Protein AF-0000000068094448 (afdb_homodimer)

Foldseek 3Di:
DDDPDDDPDPPPPPPPPPPVPPVVPPPPPPPCPPPPPCPVQLLVLLLVVLLVLLDVVCFLGHDDDDPVSCVRNPPCNVVCVLVVQLLVLLVQLLVLLVVLLVLLPDQALVSLLVCPCVLVVSLVSNVCSLVSNVVSLVVNVVSLVPDDDDPSSNVSNVSSCCRHRVVSNVLSNLLSVLRNVLSVLSNVLNVLCVVVVVQWDDDVHDIGGNDPVSVVVSVVSVVSNVVSVVSSVVSVVSSDVRRPDPPPPD/DDDDDDDCPPPPPPPPPPPVPPVPPPPPPPPCPPPPPCPVQLLVLLLVVLLVLLDVVCFLGHDDDDPVSCVRNPPCNVVCVLVVQLLVLLVQLLVLLVVLLVLLPDQALVSLQVCP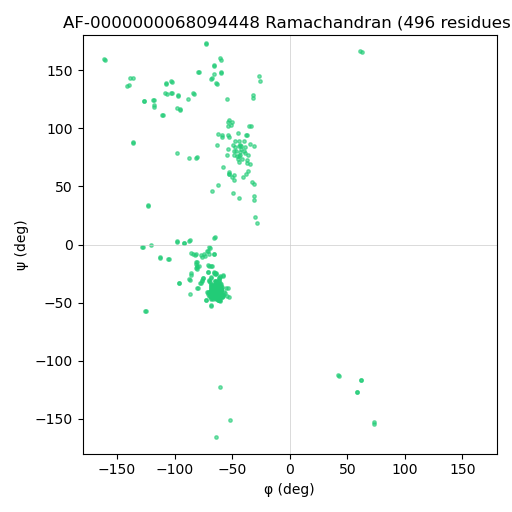CVLVVSLVSNVCSLVSNVVSLVSNVVSLVPDDDDPSSNVSNVSSCCRHRVVSNVLSNLLSVLRNVLSVLSNVLNVLCVVVVVQWDDDVRDIGGNDPVSVVVSVVSVVSNVVSVVSSVVSVVSSDVRRPDPPPDD

pLDDT: mean 83.99, std 22.57, range [22.97, 98.56]

Structure (mmCIF, N/CA/C/O backbone):
data_AF-0000000068094448-model_v1
#
loop_
_entity.id
_entity.type
_entity.pdbx_description
1 polymer Lipoprotein
#
loop_
_atom_site.group_PDB
_atom_site.id
_atom_site.type_symbol
_atom_site.label_atom_id
_atom_site.label_alt_id
_atom_site.label_comp_id
_atom_site.label_asym_id
_atom_site.label_entity_id
_atom_site.label_seq_id
_atom_site.pdbx_PDB_ins_code
_atom_site.Cartn_x
_atom_site.Cartn_y
_atom_site.Cartn_z
_atom_site.occupancy
_atom_site.B_iso_or_equiv
_atom_site.auth_seq_id
_atom_site.auth_comp_id
_atom_site.auth_asym_id
_atom_site.auth_atom_id
_atom_site.pdbx_PDB_model_num
ATOM 1 N N . MET A 1 1 ? -55.594 49.594 113.375 1 24.83 1 MET A N 1
ATOM 2 C CA . MET A 1 1 ? -56.656 48.844 112.812 1 24.83 1 MET A CA 1
ATOM 3 C C . MET A 1 1 ? -56.875 49.25 111.312 1 24.83 1 MET A C 1
ATOM 5 O O . MET A 1 1 ? -57.781 48.75 110.688 1 24.83 1 MET A O 1
ATOM 9 N N . PRO A 1 2 ? -56.062 50.375 110.938 1 22.97 2 PRO A N 1
ATOM 10 C CA . PRO A 1 2 ? -56.688 51.125 109.812 1 22.97 2 PRO A CA 1
ATOM 11 C C . PRO A 1 2 ? -56.781 50.281 108.5 1 22.97 2 PRO A C 1
ATOM 13 O O . PRO A 1 2 ? -56.125 49.25 108.438 1 22.97 2 PRO A O 1
ATOM 16 N N . ALA A 1 3 ? -57.062 51.062 107.375 1 27.84 3 ALA A N 1
ATOM 17 C CA . ALA A 1 3 ? -57.906 51.25 106.188 1 27.84 3 ALA A CA 1
ATOM 18 C C . ALA A 1 3 ? -57.312 50.5 105 1 27.84 3 ALA A C 1
ATOM 20 O O . ALA A 1 3 ? -56.094 50.562 104.75 1 27.84 3 ALA A O 1
ATOM 21 N N . MET A 1 4 ? -58.031 49.656 104.375 1 26.73 4 MET A N 1
ATOM 22 C CA . MET A 1 4 ? -58.188 48.562 103.375 1 26.73 4 MET A CA 1
ATOM 23 C C . MET A 1 4 ? -58 49.094 102 1 26.73 4 MET A C 1
ATOM 25 O O . MET A 1 4 ? -58.094 48.312 101 1 26.73 4 MET A O 1
ATOM 29 N N . ARG A 1 5 ? -57.906 50.5 101.875 1 24.52 5 ARG A N 1
ATOM 30 C CA . ARG A 1 5 ? -58.812 50.844 100.75 1 24.52 5 ARG A CA 1
ATOM 31 C C . ARG A 1 5 ? -58.375 50.156 99.438 1 24.52 5 ARG A C 1
ATOM 33 O O . ARG A 1 5 ? -59.062 49.281 98.938 1 24.52 5 ARG A O 1
ATOM 40 N N . SER A 1 6 ? -58.125 51.031 98.375 1 27.17 6 SER A N 1
ATOM 41 C CA . SER A 1 6 ? -58.781 51.312 97.125 1 27.17 6 SER A CA 1
ATOM 42 C C . SER A 1 6 ? -58.125 50.562 95.938 1 27.17 6 SER A C 1
ATOM 44 O O . SER A 1 6 ? -56.906 50.469 95.875 1 27.17 6 SER A O 1
ATOM 46 N N . GLY A 1 7 ? -58.875 49.656 95.25 1 26.78 7 GLY A N 1
ATOM 47 C CA . GLY A 1 7 ? -58.844 48.594 94.25 1 26.78 7 GLY A CA 1
ATOM 48 C C . GLY A 1 7 ? -58.5 49.094 92.875 1 26.78 7 GLY A C 1
ATOM 49 O O . GLY A 1 7 ? -59.312 49.688 92.188 1 26.78 7 GLY A O 1
ATOM 50 N N . ALA A 1 8 ? -57.406 50 92.75 1 30.14 8 ALA A N 1
ATOM 51 C CA . ALA A 1 8 ? -57.281 50.75 91.5 1 30.14 8 ALA A CA 1
ATOM 52 C C . ALA A 1 8 ? -57.25 49.812 90.25 1 30.14 8 ALA A C 1
ATOM 54 O O . ALA A 1 8 ? -56.812 48.688 90.375 1 30.14 8 ALA A O 1
ATOM 55 N N . ALA A 1 9 ? -58.219 50.125 89.312 1 30.38 9 ALA A N 1
ATOM 56 C CA . ALA A 1 9 ? -58.75 49.656 88 1 30.38 9 ALA A CA 1
ATOM 57 C C . ALA A 1 9 ? -57.625 49.531 87 1 30.38 9 ALA A C 1
ATOM 59 O O . ALA A 1 9 ? -56.875 50.5 86.75 1 30.38 9 ALA A O 1
ATOM 60 N N . TRP A 1 10 ? -57 48.281 86.875 1 26.83 10 TRP A N 1
ATOM 61 C CA . TRP A 1 10 ? -55.906 47.844 86 1 26.83 10 TRP A CA 1
ATOM 62 C C . TRP A 1 10 ? -56.25 48.062 84.5 1 26.83 10 TRP A C 1
ATOM 64 O O . TRP A 1 10 ? -57.188 47.469 84 1 26.83 10 TRP A 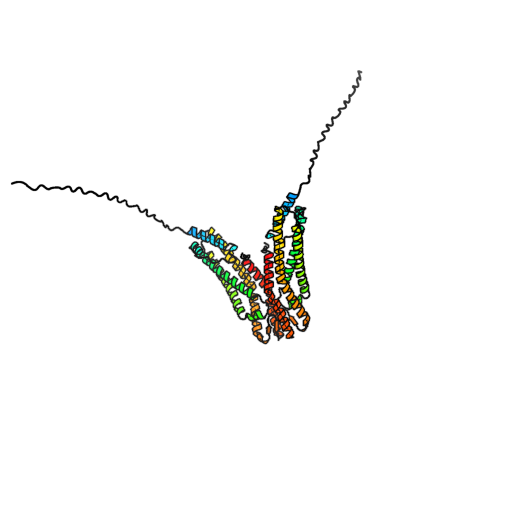O 1
ATOM 74 N N . VAL A 1 11 ? -56.375 49.438 84.062 1 26.84 11 VAL A N 1
ATOM 75 C CA . VAL A 1 11 ? -56.656 49.844 82.688 1 26.84 11 VAL A CA 1
ATOM 76 C C . VAL A 1 11 ? -55.781 49.094 81.688 1 26.84 11 VAL A C 1
ATOM 78 O O . VAL A 1 11 ? -54.531 49.219 81.75 1 26.84 11 VAL A O 1
ATOM 81 N N . LEU A 1 12 ? -56.188 47.844 81.375 1 29.28 12 LEU A N 1
ATOM 82 C CA . LEU A 1 12 ? -55.594 46.938 80.375 1 29.28 12 LEU A CA 1
ATOM 83 C C . LEU A 1 12 ? -55.469 47.594 79 1 29.28 12 LEU A C 1
ATOM 85 O O . LEU A 1 12 ? -56.469 47.875 78.375 1 29.28 12 LEU A O 1
ATOM 89 N N . GLU A 1 13 ? -54.656 48.719 78.875 1 29.48 13 GLU A N 1
ATOM 90 C CA . GLU A 1 13 ? -54.5 49.375 77.562 1 29.48 13 GLU A CA 1
ATOM 91 C C . GLU A 1 13 ? -54.062 48.375 76.5 1 29.48 13 GLU A C 1
ATOM 93 O O . GLU A 1 13 ? -53.156 47.594 76.75 1 29.48 13 GLU A O 1
ATOM 98 N N . GLY A 1 14 ? -55 47.906 75.625 1 29.86 14 GLY A N 1
ATOM 99 C CA . GLY A 1 14 ? -55.031 47.062 74.438 1 29.86 14 GLY A CA 1
ATOM 100 C C . GLY A 1 14 ? -54 47.438 73.438 1 29.86 14 GLY A C 1
ATOM 101 O O . GLY A 1 14 ? -54.094 48.5 72.812 1 29.86 14 GLY A O 1
ATOM 102 N N . ARG A 1 15 ? -52.688 47.406 73.75 1 31.22 15 ARG A N 1
ATOM 103 C CA . ARG A 1 15 ? -51.656 47.812 72.812 1 31.22 15 ARG A CA 1
ATOM 104 C C . ARG A 1 15 ? -51.812 47.062 71.5 1 31.22 15 ARG A C 1
ATOM 106 O O . ARG A 1 15 ? -51.719 45.844 71.438 1 31.22 15 ARG A O 1
ATOM 113 N N . PHE A 1 16 ? -52.75 47.594 70.625 1 33.38 16 PHE A N 1
ATOM 114 C CA . PHE A 1 16 ? -52.906 47.219 69.188 1 33.38 16 PHE A CA 1
ATOM 115 C C . PHE A 1 16 ? -51.562 47.062 68.5 1 33.38 16 PHE A C 1
ATOM 117 O O . PHE A 1 16 ? -50.781 48 68.5 1 33.38 16 PHE A O 1
ATOM 124 N N . MET A 1 17 ? -50.844 45.938 68.812 1 29.19 17 MET A N 1
ATOM 125 C CA . MET A 1 17 ? -49.594 45.625 68.125 1 29.19 17 MET A CA 1
ATOM 126 C C . MET A 1 17 ? -49.719 45.844 66.625 1 29.19 17 MET A C 1
ATOM 128 O O . MET A 1 17 ? -50.594 45.25 65.938 1 29.19 17 MET A O 1
ATOM 132 N N . ARG A 1 18 ? -49.438 47.031 66.125 1 34.03 18 ARG A N 1
ATOM 133 C CA . ARG A 1 18 ? -49.188 47.5 64.75 1 34.03 18 ARG A CA 1
ATOM 134 C C . ARG A 1 18 ? -48.312 46.469 63.969 1 34.03 18 ARG A C 1
ATOM 136 O O . ARG A 1 18 ? -47.156 46.312 64.25 1 34.03 18 ARG A O 1
ATOM 143 N N . PHE A 1 19 ? -48.844 45.188 63.875 1 32.94 19 PHE A N 1
ATOM 144 C CA . PHE A 1 19 ? -48.188 44.25 62.969 1 32.94 19 PHE A CA 1
ATOM 145 C C . PHE A 1 19 ? -47.875 44.938 61.625 1 32.94 19 PHE A C 1
ATOM 147 O O . PHE A 1 19 ? -48.812 45.375 60.938 1 32.94 19 PHE A O 1
ATOM 154 N N . GLY A 1 20 ? -46.875 45.844 61.531 1 30.55 20 GLY A N 1
ATOM 155 C CA . GLY A 1 20 ? -46.344 46.406 60.312 1 30.55 20 GLY A CA 1
ATOM 156 C C . GLY A 1 20 ? -46.219 45.375 59.188 1 30.55 20 GLY A C 1
ATOM 157 O O . GLY A 1 20 ? -45.625 44.312 59.375 1 30.55 20 GLY A O 1
ATOM 158 N N . TRP A 1 21 ? -47.312 45.188 58.344 1 37.03 21 TRP A N 1
ATOM 159 C CA . TRP A 1 21 ? -47.438 44.438 57.125 1 37.03 21 TRP A CA 1
ATOM 160 C C . TRP A 1 21 ? -46.25 44.656 56.188 1 37.03 21 TRP A C 1
ATOM 162 O O . TRP A 1 21 ? -46.188 45.625 55.469 1 37.03 21 TRP A O 1
ATOM 172 N N . GLY A 1 22 ? -45 44.719 56.719 1 36.38 22 GLY A N 1
ATOM 173 C CA . GLY A 1 22 ? -44 44.812 55.688 1 36.38 22 GLY A CA 1
ATOM 174 C C . GLY A 1 22 ? -44.125 43.719 54.625 1 36.38 22 GLY A C 1
ATOM 175 O O . GLY A 1 22 ? -43.812 42.562 54.906 1 36.38 22 GLY A O 1
ATOM 176 N N . LEU A 1 23 ? -45.219 43.625 53.906 1 39.5 23 LEU A N 1
ATOM 177 C CA . LEU A 1 23 ? -45.25 42.688 52.781 1 39.5 23 LEU A CA 1
ATOM 178 C C . LEU A 1 23 ? -44 42.844 51.938 1 39.5 23 LEU A C 1
ATOM 180 O O . LEU A 1 23 ? -43.719 43.938 51.438 1 39.5 23 LEU A O 1
ATOM 184 N N . PRO A 1 24 ? -42.875 42.125 52.219 1 41.53 24 PRO A N 1
ATOM 185 C CA . PRO A 1 24 ? -41.781 42.188 51.219 1 41.53 24 PRO A CA 1
ATOM 186 C C . PRO A 1 24 ? -42.312 42.031 49.781 1 41.53 24 PRO A C 1
ATOM 188 O O . PRO A 1 24 ? -43.156 41.156 49.531 1 41.53 24 PRO A O 1
ATOM 191 N N . ALA A 1 25 ? -42.562 43.156 49.062 1 42.66 25 ALA A N 1
ATOM 192 C CA . ALA A 1 25 ? -42.75 43.094 47.594 1 42.66 25 ALA A CA 1
ATOM 193 C C . ALA A 1 25 ? -41.812 42.062 46.969 1 42.66 25 ALA A C 1
ATOM 195 O O . ALA A 1 25 ? -40.594 42.281 46.938 1 42.66 25 ALA A O 1
ATOM 196 N N . LEU A 1 26 ? -42.125 40.719 47.188 1 42.69 26 LEU A N 1
ATOM 197 C CA . LEU A 1 26 ? -41.438 39.781 46.312 1 42.69 26 LEU A CA 1
ATOM 198 C C . LEU A 1 26 ? -41.438 40.281 44.875 1 42.69 26 LEU A C 1
ATOM 200 O O . LEU A 1 26 ? -42.469 40.438 44.25 1 42.69 26 LEU A O 1
ATOM 204 N N . ALA A 1 27 ? -40.531 41.25 44.5 1 43.94 27 ALA A N 1
ATOM 205 C CA . ALA A 1 27 ? -40.281 41.469 43.094 1 43.94 27 ALA A CA 1
ATOM 206 C C . ALA A 1 27 ? -40.25 40.156 42.344 1 43.94 27 ALA A C 1
ATOM 208 O O . ALA A 1 27 ? -39.344 39.312 42.562 1 43.94 27 ALA A O 1
ATOM 209 N N . VAL A 1 28 ? -41.438 39.625 41.938 1 43.81 28 VAL A N 1
ATOM 210 C CA . VAL A 1 28 ? -41.438 38.625 40.875 1 43.81 28 VAL A CA 1
ATOM 211 C C . VAL A 1 28 ? -40.5 39.062 39.75 1 43.81 28 VAL A C 1
ATOM 213 O O . VAL A 1 28 ? -40.75 40.094 39.125 1 43.81 28 VAL A O 1
ATOM 216 N N . VAL A 1 29 ? -39.25 38.938 39.938 1 44.34 29 VAL A N 1
ATOM 217 C CA . VAL A 1 29 ? -38.438 38.906 38.719 1 44.34 29 VAL A CA 1
ATOM 218 C C . VAL A 1 29 ? -39.188 38.156 37.625 1 44.34 29 VAL A C 1
ATOM 220 O O . VAL A 1 29 ? -39.375 36.938 37.688 1 44.34 29 VAL A O 1
ATOM 223 N N . LEU A 1 30 ? -40.219 38.781 36.938 1 39.44 30 LEU A N 1
ATOM 224 C CA . LEU A 1 30 ? -40.625 38.312 35.625 1 39.44 30 LEU A CA 1
ATOM 225 C C . LEU A 1 30 ? -39.438 37.812 34.844 1 39.44 30 LEU A C 1
ATOM 227 O O . LEU A 1 30 ? -38.562 38.594 34.469 1 39.44 30 LEU A O 1
ATOM 231 N N . ALA A 1 31 ? -38.844 36.688 35.25 1 42 31 ALA A N 1
ATOM 232 C CA . ALA A 1 31 ? -38.094 36 34.188 1 42 31 ALA A CA 1
ATOM 233 C C . ALA A 1 31 ? -38.812 36.125 32.844 1 42 31 ALA A C 1
ATOM 235 O O . ALA A 1 31 ? -39.875 35.531 32.625 1 42 31 ALA A O 1
ATOM 236 N N . LEU A 1 32 ? -39 37.344 32.25 1 40.44 32 LEU A N 1
ATOM 237 C CA . LEU A 1 32 ? -39.219 37.312 30.812 1 40.44 32 LEU A CA 1
ATOM 238 C C . LEU A 1 32 ? -38.438 36.156 30.172 1 40.44 32 LEU A C 1
ATOM 240 O O . LEU A 1 32 ? -37.219 36.25 30 1 40.44 32 LEU A O 1
ATOM 244 N N . ALA A 1 33 ? -38.469 34.969 30.469 1 45.91 33 ALA A N 1
ATOM 245 C CA . ALA A 1 33 ? -38.219 33.906 29.5 1 45.91 33 ALA A CA 1
ATOM 246 C C . ALA A 1 33 ? -38.656 34.344 28.094 1 45.91 33 ALA A C 1
ATOM 248 O O . ALA A 1 33 ? -39.812 34.156 27.703 1 45.91 33 ALA A O 1
ATOM 249 N N . GLY A 1 34 ? -38.75 35.531 27.734 1 44.59 34 GLY A N 1
ATOM 250 C CA . GLY A 1 34 ? -39 35.906 26.344 1 44.59 34 GLY A CA 1
ATOM 251 C C . GLY A 1 34 ? -38.5 34.844 25.359 1 44.59 34 GLY A C 1
ATOM 252 O O . GLY A 1 34 ? -37.75 33.969 25.734 1 44.59 34 GLY A O 1
ATOM 253 N N . CYS A 1 35 ? -39.156 34.562 24.188 1 50.75 35 CYS A N 1
ATOM 254 C CA . CYS A 1 35 ? -38.844 33.844 22.969 1 50.75 35 CYS A CA 1
ATOM 255 C C . CYS A 1 35 ? -37.344 33.938 22.641 1 50.75 35 CYS A C 1
ATOM 257 O O . CYS A 1 35 ? -36.906 34.906 21.984 1 50.75 35 CYS A O 1
ATOM 259 N N . VAL A 1 36 ? -36.469 33.906 23.438 1 56.94 36 VAL A N 1
ATOM 260 C CA . VAL A 1 36 ? -35.031 33.938 23.109 1 56.94 36 VAL A CA 1
ATOM 261 C C . VAL A 1 36 ? -34.781 33.281 21.781 1 56.94 36 VAL A C 1
ATOM 263 O O . VAL A 1 36 ? -35.125 32.094 21.594 1 56.94 36 VAL A O 1
ATOM 266 N N . ASN A 1 37 ? -34.938 34.031 20.688 1 73.19 37 ASN A N 1
ATOM 267 C CA . ASN A 1 37 ? -34.594 33.562 19.344 1 73.19 37 ASN A CA 1
ATOM 268 C C . ASN A 1 37 ? -33.25 32.844 19.344 1 73.19 37 ASN A C 1
ATOM 270 O O . ASN A 1 37 ? -32.188 33.469 19.438 1 73.19 37 ASN A O 1
ATOM 274 N N . ARG A 1 38 ? -33.281 31.547 19.672 1 86.31 38 ARG A N 1
ATOM 275 C CA . ARG A 1 38 ? -32.094 30.703 19.734 1 86.31 38 ARG A CA 1
ATOM 276 C C . ARG A 1 38 ? -31.469 30.547 18.344 1 86.31 38 ARG A C 1
ATOM 278 O O . ARG A 1 38 ? -30.391 29.984 18.203 1 86.31 38 ARG A O 1
ATOM 285 N N . GLU A 1 39 ? -32 31.266 17.453 1 89.75 39 GLU A N 1
ATOM 286 C CA . GLU A 1 39 ? -31.594 31.016 16.078 1 89.75 39 GLU A CA 1
ATOM 287 C C . GLU A 1 39 ? -30.156 31.453 15.836 1 89.75 39 GLU A C 1
ATOM 289 O O . GLU A 1 39 ? -29.359 30.719 15.258 1 89.75 39 GLU A O 1
ATOM 294 N N . PRO A 1 40 ? -29.812 32.562 16.375 1 92.38 40 PRO A N 1
ATOM 295 C CA . PRO A 1 40 ? -28.422 32.938 16.109 1 92.38 40 PRO A CA 1
ATOM 296 C C . PRO A 1 40 ? -27.422 32.031 16.781 1 92.38 40 PRO A C 1
ATOM 298 O O . PRO A 1 40 ? -26.359 31.734 16.219 1 92.38 40 PRO A O 1
ATOM 301 N N . GLU A 1 41 ? -27.703 31.562 17.922 1 93.88 41 GLU A N 1
ATOM 302 C CA . GLU A 1 41 ? -26.844 30.609 18.625 1 93.88 41 GLU A CA 1
ATOM 303 C C . GLU A 1 41 ? -26.828 29.266 17.922 1 93.88 41 GLU A C 1
ATOM 305 O O . GLU A 1 41 ? -25.766 28.641 17.781 1 93.88 41 GLU A O 1
ATOM 310 N N . GLU A 1 42 ? -27.922 28.781 17.547 1 95.75 42 GLU A N 1
ATOM 311 C CA . GLU A 1 42 ? -28.016 27.516 16.828 1 95.75 42 GLU A CA 1
ATOM 312 C C . GLU A 1 42 ? -27.297 27.609 15.477 1 95.75 42 GLU A C 1
ATOM 314 O O . GLU A 1 42 ? -26.609 26.672 15.078 1 95.75 42 GLU A O 1
ATOM 319 N N . ARG A 1 43 ? -27.438 28.703 14.789 1 96.38 43 ARG A N 1
ATOM 320 C CA . ARG A 1 43 ? -26.766 28.891 13.5 1 96.38 43 ARG A CA 1
ATOM 321 C C . ARG A 1 43 ? -25.25 28.875 13.656 1 96.38 43 ARG A C 1
ATOM 323 O O . ARG A 1 43 ? -24.547 28.234 12.875 1 96.38 43 ARG A O 1
ATOM 330 N N . ALA A 1 44 ? -24.875 29.609 14.656 1 96.44 44 ALA A N 1
ATOM 331 C CA . ALA A 1 44 ? -23.438 29.641 14.906 1 96.44 44 ALA A CA 1
ATOM 332 C C . ALA A 1 44 ? -22.906 28.25 15.234 1 96.44 44 ALA A C 1
ATOM 334 O O . ALA A 1 44 ? -21.812 27.875 14.789 1 96.44 44 ALA A O 1
ATOM 335 N N . ALA A 1 45 ? -23.625 27.484 15.977 1 96.31 45 ALA A N 1
ATOM 336 C CA . ALA A 1 45 ? -23.234 26.125 16.312 1 96.31 45 ALA A CA 1
ATOM 337 C C . ALA A 1 45 ? -23.219 25.234 15.062 1 96.31 45 ALA A C 1
ATOM 339 O O . ALA A 1 45 ? -22.328 24.391 14.906 1 96.31 45 ALA A O 1
ATOM 340 N N . PHE A 1 46 ? -24.234 25.406 14.25 1 97.56 46 PHE A N 1
ATOM 341 C CA . PHE A 1 46 ? -24.312 24.609 13.031 1 97.56 46 PHE A CA 1
ATOM 342 C C . PHE A 1 46 ? -23.156 24.938 12.094 1 97.56 46 PHE A C 1
ATOM 344 O O . PHE A 1 46 ? -22.516 24.031 11.57 1 97.56 46 PHE A O 1
ATOM 351 N N . ILE A 1 47 ? -22.859 26.203 11.93 1 97.69 47 ILE A N 1
ATOM 352 C CA . ILE A 1 47 ? -21.75 26.625 11.07 1 97.69 47 ILE A CA 1
ATOM 353 C C . ILE A 1 47 ? -20.438 26.047 11.609 1 97.69 47 ILE A C 1
ATOM 355 O O . ILE A 1 47 ? -19.625 25.531 10.852 1 97.69 47 ILE A O 1
ATOM 359 N N . ALA A 1 48 ? -20.281 26.094 12.898 1 96.25 48 ALA A N 1
ATOM 360 C CA . ALA A 1 48 ? -19.078 25.547 13.516 1 96.25 48 ALA A CA 1
ATOM 361 C C . ALA A 1 48 ? -18.953 24.047 13.266 1 96.25 48 ALA A C 1
ATOM 363 O O . ALA A 1 48 ? -17.859 23.547 12.984 1 96.25 48 ALA A O 1
ATOM 364 N N . TYR A 1 49 ? -20.031 23.359 13.422 1 96.44 49 TYR A N 1
ATOM 365 C CA . TYR A 1 49 ? -20.031 21.922 13.195 1 96.44 49 TYR A CA 1
ATOM 366 C C . TYR A 1 49 ? -19.719 21.594 11.734 1 96.44 49 TYR A C 1
ATOM 368 O O . TYR A 1 49 ? -18.922 20.688 11.453 1 96.44 49 TYR A O 1
ATOM 376 N N . LEU A 1 50 ? -20.328 22.312 10.852 1 96.56 50 LEU A N 1
ATOM 377 C CA . LEU A 1 50 ? -20.078 22.125 9.43 1 96.56 50 LEU A CA 1
ATOM 378 C C . LEU A 1 50 ? -18.609 22.359 9.102 1 96.56 50 LEU A C 1
ATOM 380 O O . LEU A 1 50 ? -18.031 21.656 8.273 1 96.56 50 LEU A O 1
ATOM 384 N N . GLU A 1 51 ? -18.031 23.328 9.727 1 94.94 51 GLU A N 1
ATOM 385 C CA . GLU A 1 51 ? -16.609 23.578 9.516 1 94.94 51 GLU A CA 1
ATOM 386 C C . GLU A 1 51 ? -15.75 22.422 10.008 1 94.94 51 GLU A C 1
ATOM 388 O O . GLU A 1 51 ? -14.719 22.109 9.414 1 94.94 51 GLU A O 1
ATOM 393 N N . GLN A 1 52 ? -16.172 21.734 11.008 1 92.56 52 GLN A N 1
ATOM 394 C CA . GLN A 1 52 ? -15.477 20.531 11.484 1 92.56 52 GLN A CA 1
ATOM 395 C C . GLN A 1 52 ? -15.609 19.406 10.477 1 92.56 52 GLN A C 1
ATOM 397 O O . GLN A 1 52 ? -14.656 18.656 10.25 1 92.56 52 GLN A O 1
ATOM 402 N N . VAL A 1 53 ? -16.781 19.297 9.953 1 92.88 53 VAL A N 1
ATOM 403 C CA . VAL A 1 53 ? -17.047 18.266 8.961 1 92.88 53 VAL A CA 1
ATOM 404 C C . VAL A 1 53 ? -16.188 18.5 7.715 1 92.88 53 VAL A C 1
ATOM 406 O O . VAL A 1 53 ? -15.75 17.547 7.07 1 92.88 53 VAL A O 1
ATOM 409 N N . ALA A 1 54 ? -15.93 19.75 7.41 1 91.5 54 ALA A N 1
ATOM 410 C CA . ALA A 1 54 ? -15.203 20.125 6.203 1 91.5 54 ALA A CA 1
ATOM 411 C C . ALA A 1 54 ? -13.695 20.047 6.426 1 91.5 54 ALA A C 1
ATOM 413 O O . ALA A 1 54 ? -12.914 20.172 5.48 1 91.5 54 ALA A O 1
ATOM 414 N N . ALA A 1 55 ? -13.289 19.844 7.637 1 87.06 55 ALA A N 1
ATOM 415 C CA . ALA A 1 55 ? -11.867 19.875 7.957 1 87.06 55 ALA A CA 1
ATOM 416 C C . ALA A 1 55 ? -11.195 18.562 7.543 1 87.06 55 ALA A C 1
ATOM 418 O O . ALA A 1 55 ? -11.789 17.484 7.637 1 87.06 55 ALA A O 1
ATOM 419 N N . PRO A 1 56 ? -9.898 18.656 7.148 1 75.5 56 PRO A N 1
ATOM 420 C CA . PRO A 1 56 ? -9.172 17.453 6.73 1 75.5 56 PRO A CA 1
ATOM 421 C C . PRO A 1 56 ? -9.078 16.406 7.84 1 75.5 56 PRO A C 1
ATOM 423 O O . PRO A 1 56 ? -8.977 15.211 7.559 1 75.5 56 PRO A O 1
ATOM 426 N N . GLN A 1 57 ? -9.102 16.797 9.055 1 69.12 57 GLN A N 1
ATOM 427 C CA . GLN A 1 57 ? -8.977 15.914 10.203 1 69.12 57 GLN A CA 1
ATOM 428 C C . GLN A 1 57 ? -10.188 14.992 10.344 1 69.12 57 GLN A C 1
ATOM 430 O O . GLN A 1 57 ? -10.133 13.992 11.055 1 69.12 57 GLN A O 1
ATOM 435 N N . ALA A 1 58 ? -11.25 15.383 9.688 1 71.81 58 ALA A N 1
ATOM 436 C CA . ALA A 1 58 ? -12.484 14.617 9.82 1 71.81 58 ALA A CA 1
ATOM 437 C C . ALA A 1 58 ? -12.375 13.273 9.102 1 71.81 58 ALA A C 1
ATOM 439 O O . ALA A 1 58 ? -13.156 12.359 9.367 1 71.81 58 ALA A O 1
ATOM 440 N N . GLY A 1 59 ? -11.266 13.008 8.375 1 75 59 GLY A N 1
ATOM 441 C CA . GLY A 1 59 ? -11.148 11.789 7.598 1 75 59 GLY A CA 1
ATOM 442 C C . GLY A 1 59 ? -12.008 11.797 6.348 1 75 59 GLY A C 1
ATOM 443 O O . GLY A 1 59 ? -12.359 12.859 5.832 1 75 59 GLY A O 1
ATOM 444 N N . VAL A 1 60 ? -12.336 10.617 5.996 1 75.81 60 VAL A N 1
ATOM 445 C CA . VAL A 1 60 ? -13.102 10.5 4.758 1 75.81 60 VAL A CA 1
ATOM 446 C C . VAL A 1 60 ? -14.531 10.992 4.992 1 75.81 60 VAL A C 1
ATOM 448 O O . VAL A 1 60 ? -15.078 11.734 4.176 1 75.81 60 VAL A O 1
ATOM 451 N N . VAL A 1 61 ? -15.102 10.484 6.117 1 82.69 61 VAL A N 1
ATOM 452 C CA . VAL A 1 61 ? -16.453 10.914 6.422 1 82.69 61 VAL A CA 1
ATOM 453 C C . VAL A 1 61 ? -16.609 11.125 7.926 1 82.69 61 VAL A C 1
ATOM 455 O O . VAL A 1 61 ? -16.141 10.312 8.727 1 82.69 61 VAL A O 1
ATOM 458 N N . ALA A 1 62 ? -17.266 12.219 8.203 1 81.88 62 ALA A N 1
ATOM 459 C CA . ALA A 1 62 ? -17.422 12.617 9.602 1 81.88 62 ALA A CA 1
ATOM 460 C C . ALA A 1 62 ? -18.312 11.633 10.352 1 81.88 62 ALA A C 1
ATOM 462 O O . ALA A 1 62 ? -19.281 11.102 9.789 1 81.88 62 ALA A O 1
ATOM 463 N N . ALA A 1 63 ? -17.922 11.43 11.578 1 87.12 63 ALA A N 1
ATOM 464 C CA . ALA A 1 63 ? -18.812 10.664 12.453 1 87.12 63 ALA A CA 1
ATOM 465 C C . ALA A 1 63 ? -20.109 11.406 12.711 1 87.12 63 ALA A C 1
ATOM 467 O O . ALA A 1 63 ? -20.156 12.641 12.617 1 87.12 63 ALA A O 1
ATOM 468 N N . PRO A 1 64 ? -21.141 10.617 13 1 91.62 64 PRO A N 1
ATOM 469 C CA . PRO A 1 64 ? -22.391 11.312 13.359 1 91.62 64 PRO A CA 1
ATOM 470 C C . PRO A 1 64 ? -22.219 12.203 14.594 1 91.62 64 PRO A C 1
ATOM 472 O O . PRO A 1 64 ? -21.438 11.891 15.492 1 91.62 64 PRO A O 1
ATOM 475 N N . PRO A 1 65 ? -22.984 13.258 14.562 1 92.69 65 PRO A N 1
ATOM 476 C CA . PRO A 1 65 ? -22.875 14.125 15.734 1 92.69 65 PRO A CA 1
ATOM 477 C C . PRO A 1 65 ? -23.328 13.438 17.016 1 92.69 65 PRO A C 1
ATOM 479 O O . PRO A 1 65 ? -24.281 12.656 17 1 92.69 65 PRO A O 1
ATOM 482 N N . ASP A 1 66 ? -22.5 13.742 18.047 1 93.81 66 ASP A N 1
ATOM 483 C CA . ASP A 1 66 ? -22.875 13.195 19.344 1 93.81 66 ASP A CA 1
ATOM 484 C C . ASP A 1 66 ? -24.094 13.93 19.922 1 93.81 66 ASP A C 1
ATOM 486 O O . ASP A 1 66 ? -24.484 14.977 19.406 1 93.81 66 ASP A O 1
ATOM 490 N N . PRO A 1 67 ? -24.688 13.477 21.047 1 94.38 67 PRO A N 1
ATOM 491 C CA . PRO A 1 67 ? -25.922 14.047 21.578 1 94.38 67 PRO A CA 1
ATOM 492 C C . PRO A 1 67 ? -25.766 15.508 21.984 1 94.38 67 PRO A C 1
ATOM 494 O O . PRO A 1 67 ? -26.609 16.344 21.656 1 94.38 67 PRO A O 1
ATOM 497 N N . PRO A 1 68 ? -24.719 15.898 22.625 1 95.81 68 PRO A N 1
ATOM 498 C CA . PRO A 1 68 ? -24.562 17.328 22.938 1 95.81 68 PRO A CA 1
ATOM 499 C C . PRO A 1 68 ? -24.5 18.203 21.688 1 95.81 68 PRO A C 1
ATOM 501 O O . PRO A 1 68 ? -25.047 19.297 21.656 1 95.81 68 PRO A O 1
ATOM 504 N N . THR A 1 69 ? -23.812 17.75 20.688 1 94.38 69 THR A N 1
ATOM 505 C CA . THR A 1 69 ? -23.719 18.469 19.422 1 94.38 69 THR A CA 1
ATOM 506 C C . THR A 1 69 ? -25.094 18.578 18.75 1 94.38 69 THR A C 1
ATOM 508 O O . THR A 1 69 ? -25.484 19.656 18.297 1 94.38 69 THR A O 1
ATOM 511 N N . ARG A 1 70 ? -25.812 17.531 18.734 1 95 70 ARG A N 1
ATOM 512 C CA . ARG A 1 70 ? -27.141 17.531 18.109 1 95 70 ARG A CA 1
ATOM 513 C C . ARG A 1 70 ? -28.062 18.547 18.781 1 95 70 ARG A C 1
ATOM 515 O O . ARG A 1 70 ? -28.797 19.266 18.109 1 95 70 ARG A O 1
ATOM 522 N N . LYS A 1 71 ? -27.938 18.641 20.094 1 94.44 71 LYS A N 1
ATOM 523 C CA . LYS A 1 71 ? -28.75 19.578 20.844 1 94.44 71 LYS A CA 1
ATOM 524 C C . LYS A 1 71 ? -28.391 21.016 20.5 1 94.44 71 LYS A C 1
ATOM 526 O O . LYS A 1 71 ? -29.266 21.875 20.391 1 94.44 71 LYS A O 1
ATOM 531 N N . ALA A 1 72 ? -27.156 21.203 20.266 1 95.38 72 ALA A N 1
ATOM 532 C CA . ALA A 1 72 ? -26.672 22.547 19.969 1 95.38 72 ALA A CA 1
ATOM 533 C C . ALA A 1 72 ? -27.141 23 18.578 1 95.38 72 ALA A C 1
ATOM 535 O O . ALA A 1 72 ? -27.266 24.203 18.328 1 95.38 72 ALA A O 1
ATOM 536 N N . LEU A 1 73 ? -27.453 22.094 17.672 1 95.94 73 LEU A N 1
ATOM 537 C CA . LEU A 1 73 ? -27.859 22.422 16.312 1 95.94 73 LEU A CA 1
ATOM 538 C C . LEU A 1 73 ? -29.297 22.922 16.297 1 95.94 73 LEU A C 1
ATOM 540 O O . LEU A 1 73 ? -29.672 23.703 15.414 1 95.94 73 LEU A O 1
ATOM 544 N N . GLY A 1 74 ? -30.094 22.391 17.25 1 94.5 74 GLY A N 1
ATOM 545 C CA . GLY A 1 74 ? -31.484 22.781 17.281 1 94.5 74 GLY A CA 1
ATOM 546 C C . GLY A 1 74 ? -32.219 22.469 16 1 94.5 74 GLY A C 1
ATOM 547 O O . GLY A 1 74 ? -32.156 21.344 15.5 1 94.5 74 GLY A O 1
ATOM 548 N N . ASP A 1 75 ? -32.875 23.5 15.43 1 93.38 75 ASP A N 1
ATOM 549 C CA . ASP A 1 75 ? -33.719 23.312 14.25 1 93.38 75 ASP A CA 1
ATOM 550 C C . ASP A 1 75 ? -32.875 23.016 13.016 1 93.38 75 ASP A C 1
ATOM 552 O O . ASP A 1 75 ? -33.375 22.484 12.023 1 93.38 75 ASP A O 1
ATOM 556 N N . TYR A 1 76 ? -31.594 23.328 13.086 1 95.56 76 TYR A N 1
ATOM 557 C CA . TYR A 1 76 ? -30.734 23.125 11.93 1 95.56 76 TYR A CA 1
ATOM 558 C C . TYR A 1 76 ? -30.359 21.656 11.766 1 95.56 76 TYR A C 1
ATOM 560 O O . TYR A 1 76 ? -29.828 21.25 10.734 1 95.56 76 TYR A O 1
ATOM 568 N N . GLU A 1 77 ? -30.688 20.812 12.773 1 95.06 77 GLU A N 1
ATOM 569 C CA . GLU A 1 77 ? -30.484 19.375 12.625 1 95.06 77 GLU A CA 1
ATOM 570 C C . GLU A 1 77 ? -31.188 18.844 11.383 1 95.06 77 GLU A C 1
ATOM 572 O O . GLU A 1 77 ? -30.688 17.938 10.711 1 95.06 77 GLU A O 1
ATOM 577 N N . ALA A 1 78 ? -32.375 19.438 11.156 1 95.06 78 ALA A N 1
ATOM 578 C CA . ALA A 1 78 ? -33.125 19.016 9.992 1 95.06 78 ALA A CA 1
ATOM 579 C C . ALA A 1 78 ? -32.375 19.266 8.703 1 95.06 78 ALA A C 1
ATOM 581 O O . ALA A 1 78 ? -32.5 18.5 7.738 1 95.06 78 ALA A O 1
ATOM 582 N N . GLN A 1 79 ? -31.531 20.312 8.688 1 96.88 79 GLN A N 1
ATOM 583 C CA . GLN A 1 79 ? -30.766 20.609 7.484 1 96.88 79 GLN A CA 1
ATOM 584 C C . GLN A 1 79 ? -29.531 19.734 7.387 1 96.88 79 GLN A C 1
ATOM 586 O O . GLN A 1 79 ? -28.953 19.578 6.309 1 96.88 79 GLN A O 1
ATOM 591 N N . TYR A 1 80 ? -29.141 19.125 8.477 1 96.81 80 TYR A N 1
ATOM 592 C CA . TYR A 1 80 ? -27.984 18.25 8.453 1 96.81 80 TYR A CA 1
ATOM 593 C C . TYR A 1 80 ? -28.359 16.844 8.039 1 96.81 80 TYR A C 1
ATOM 595 O O . TYR A 1 80 ? -27.531 16.094 7.52 1 96.81 80 TYR A O 1
ATOM 603 N N . GLU A 1 81 ? -29.594 16.438 8.258 1 96.19 81 GLU A N 1
ATOM 604 C CA . GLU A 1 81 ? -30.078 15.078 8.086 1 96.19 81 GLU A CA 1
ATOM 605 C C . GLU A 1 81 ? -29.75 14.547 6.691 1 96.19 81 GLU A C 1
ATOM 607 O O . GLU A 1 81 ? -29.266 13.422 6.543 1 96.19 81 GLU A O 1
ATOM 612 N N . PRO A 1 82 ? -29.984 15.367 5.629 1 97 82 PRO A N 1
ATOM 613 C CA . PRO A 1 82 ? -29.641 14.836 4.309 1 97 82 PRO A CA 1
ATOM 614 C C . PRO A 1 82 ? -28.156 14.539 4.148 1 97 82 PRO A C 1
ATOM 616 O O . PRO A 1 82 ? -27.797 13.547 3.512 1 97 82 PRO A O 1
ATOM 619 N N . MET A 1 83 ? -27.297 15.32 4.66 1 96.44 83 MET A N 1
ATOM 620 C CA . MET A 1 83 ? -25.859 15.094 4.617 1 96.44 83 MET A CA 1
ATOM 621 C C . MET A 1 83 ? -25.484 13.859 5.434 1 96.44 83 MET A C 1
ATOM 623 O O . MET A 1 83 ? -24.656 13.055 5 1 96.44 83 MET A O 1
ATOM 627 N N . GLU A 1 84 ? -26.062 13.688 6.57 1 95.62 84 GLU A N 1
ATOM 628 C CA . GLU A 1 84 ? -25.797 12.531 7.426 1 95.62 84 GLU A CA 1
ATOM 629 C C . GLU A 1 84 ? -26.172 11.234 6.734 1 95.62 84 GLU A C 1
ATOM 631 O O . GLU A 1 84 ? -25.453 10.234 6.836 1 95.62 84 GLU A O 1
ATOM 636 N N . ALA A 1 85 ? -27.328 11.281 6.109 1 96.19 85 ALA A N 1
ATOM 637 C CA . ALA A 1 85 ? -27.766 10.094 5.359 1 96.19 85 ALA A CA 1
ATOM 638 C C . ALA A 1 85 ? -26.766 9.758 4.258 1 96.19 85 ALA A C 1
ATOM 640 O O . ALA A 1 85 ? -26.453 8.586 4.023 1 96.19 85 ALA A O 1
ATOM 641 N N . ALA A 1 86 ? -26.281 10.75 3.562 1 97.38 86 ALA A N 1
ATOM 642 C CA . ALA A 1 86 ? -25.266 10.523 2.533 1 97.38 86 ALA A CA 1
ATOM 643 C C . ALA A 1 86 ? -23.984 9.977 3.143 1 97.38 86 ALA A C 1
ATOM 645 O O . ALA A 1 86 ? -23.312 9.125 2.545 1 97.38 86 ALA A O 1
ATOM 646 N N . HIS A 1 87 ? -23.656 10.445 4.34 1 96.31 87 HIS A N 1
ATOM 647 C CA . HIS A 1 87 ? -22.469 9.938 5.023 1 96.31 87 HIS A CA 1
ATOM 648 C C . HIS A 1 87 ? -22.578 8.445 5.281 1 96.31 87 HIS A C 1
ATOM 650 O O . HIS A 1 87 ? -21.594 7.711 5.156 1 96.31 87 HIS A O 1
ATOM 656 N N . ALA A 1 88 ? -23.734 8.031 5.645 1 96.12 88 ALA A N 1
ATOM 657 C CA . ALA A 1 88 ? -23.938 6.605 5.891 1 96.12 88 ALA A CA 1
ATOM 658 C C . ALA A 1 88 ? -23.688 5.785 4.629 1 96.12 88 ALA A C 1
ATOM 660 O O . ALA A 1 88 ? -23.094 4.703 4.691 1 96.12 88 ALA A O 1
ATOM 661 N N . ALA A 1 89 ? -24.141 6.328 3.521 1 97.38 89 ALA A N 1
ATOM 662 C CA . ALA A 1 89 ? -23.938 5.637 2.252 1 97.38 89 ALA A CA 1
ATOM 663 C C . ALA A 1 89 ? -22.453 5.617 1.874 1 97.38 89 ALA A C 1
ATOM 665 O O . ALA A 1 89 ? -21.969 4.629 1.327 1 97.38 89 ALA A O 1
ATOM 666 N N . VAL A 1 90 ? -21.766 6.672 2.158 1 96.25 90 VAL A N 1
ATOM 667 C CA . VAL A 1 90 ? -20.328 6.73 1.913 1 96.25 90 VAL A CA 1
ATOM 668 C C . VAL A 1 90 ? -19.625 5.668 2.75 1 96.25 90 VAL A C 1
ATOM 670 O O . VAL A 1 90 ? -18.781 4.922 2.236 1 96.25 90 VAL A O 1
ATOM 673 N N . ARG A 1 91 ? -20.047 5.559 3.973 1 95 91 ARG A N 1
ATOM 674 C CA . ARG A 1 91 ? -19.422 4.586 4.867 1 95 91 ARG A CA 1
ATOM 675 C C . ARG A 1 91 ? -19.641 3.16 4.371 1 95 91 ARG A C 1
ATOM 677 O O . ARG A 1 91 ? -18.734 2.33 4.414 1 95 91 ARG A O 1
ATOM 684 N N . GLU A 1 92 ? -20.828 2.951 3.922 1 96.88 92 GLU A N 1
ATOM 685 C CA . GLU A 1 92 ? -21.141 1.616 3.42 1 96.88 92 GLU A CA 1
ATOM 686 C C . GLU A 1 92 ? -20.328 1.298 2.164 1 96.88 92 GLU A C 1
ATOM 688 O O . GLU A 1 92 ? -19.844 0.178 2.002 1 96.88 92 GLU A O 1
ATOM 693 N N . ALA A 1 93 ? -20.219 2.26 1.288 1 97.38 93 ALA A N 1
ATOM 694 C CA . ALA A 1 93 ? -19.438 2.053 0.075 1 97.38 93 ALA A CA 1
ATOM 695 C C . ALA A 1 93 ? -17.969 1.791 0.41 1 97.38 93 ALA A C 1
ATOM 697 O O . ALA A 1 93 ? -17.328 0.909 -0.178 1 97.38 93 ALA A O 1
ATOM 698 N N . LEU A 1 94 ? -17.469 2.492 1.384 1 95.62 94 LEU A N 1
ATOM 699 C CA . LEU A 1 94 ? -16.094 2.289 1.839 1 95.62 94 LEU A CA 1
ATOM 700 C C . LEU A 1 94 ? -15.906 0.876 2.383 1 95.62 94 LEU A C 1
ATOM 702 O O . LEU A 1 94 ? -14.945 0.194 2.031 1 95.62 94 LEU A O 1
ATOM 706 N N . ALA A 1 95 ? -16.812 0.484 3.164 1 95.88 95 ALA A N 1
ATOM 707 C CA . ALA A 1 95 ? -16.734 -0.837 3.781 1 95.88 95 ALA A CA 1
ATOM 708 C C . ALA A 1 95 ? -16.781 -1.939 2.727 1 95.88 95 ALA A C 1
ATOM 710 O O . ALA A 1 95 ? -16.016 -2.91 2.805 1 95.88 95 ALA A O 1
ATOM 711 N N . ALA A 1 96 ? -17.672 -1.745 1.789 1 98.12 96 ALA A N 1
ATOM 712 C CA . ALA A 1 96 ? -17.812 -2.738 0.726 1 98.12 96 ALA A CA 1
ATOM 713 C C . ALA A 1 96 ? -16.531 -2.816 -0.109 1 98.12 96 ALA A C 1
ATOM 715 O O . ALA A 1 96 ? -16.078 -3.908 -0.469 1 98.12 96 ALA A O 1
ATOM 716 N N . GLN A 1 97 ? -15.984 -1.676 -0.434 1 97.94 97 GLN A N 1
ATOM 717 C CA . GLN A 1 97 ? -14.789 -1.636 -1.271 1 97.94 97 GLN A CA 1
ATOM 718 C C . GLN A 1 97 ? -13.57 -2.17 -0.519 1 97.94 97 GLN A C 1
ATOM 720 O O . GLN A 1 97 ? -12.719 -2.844 -1.103 1 97.94 97 GLN A O 1
ATOM 725 N N . GLN A 1 98 ? -13.586 -1.969 0.789 1 96.25 98 GLN A N 1
ATOM 726 C CA . GLN A 1 98 ? -12.523 -2.547 1.602 1 96.25 98 GLN A CA 1
ATOM 727 C C . GLN A 1 98 ? -12.625 -4.07 1.639 1 96.25 98 GLN A C 1
ATOM 729 O O . GLN A 1 98 ? -11.609 -4.766 1.562 1 96.25 98 GLN A O 1
ATOM 734 N N . ALA A 1 99 ? -13.789 -4.527 1.751 1 97.44 99 ALA A N 1
ATOM 735 C CA . ALA A 1 99 ? -13.992 -5.973 1.729 1 97.44 99 ALA A CA 1
ATOM 736 C C . ALA A 1 99 ? -13.547 -6.57 0.4 1 97.44 99 ALA A C 1
ATOM 738 O O . ALA A 1 99 ? -12.945 -7.648 0.368 1 97.44 99 ALA A O 1
ATOM 739 N N . ALA A 1 100 ? -13.844 -5.875 -0.672 1 98.12 100 ALA A N 1
ATOM 740 C CA . ALA A 1 100 ? -13.445 -6.352 -1.994 1 98.12 100 ALA A CA 1
ATOM 741 C C . ALA A 1 100 ? -11.93 -6.391 -2.129 1 98.12 100 ALA A C 1
ATOM 743 O O . ALA A 1 100 ? -11.367 -7.367 -2.631 1 98.12 100 ALA A O 1
ATOM 744 N N . LEU A 1 101 ? -11.289 -5.324 -1.685 1 96.31 101 LEU A N 1
ATOM 745 C CA . LEU A 1 101 ? -9.836 -5.273 -1.757 1 96.31 101 LEU A CA 1
ATOM 746 C C . LEU A 1 101 ? -9.211 -6.418 -0.962 1 96.31 101 LEU A C 1
ATOM 748 O O . LEU A 1 101 ? -8.242 -7.031 -1.408 1 96.31 101 LEU A O 1
ATOM 752 N N . GLN A 1 102 ? -9.836 -6.781 0.152 1 93.38 102 GLN A N 1
ATOM 753 C CA . GLN A 1 102 ? -9.328 -7.883 0.966 1 93.38 102 GLN A CA 1
ATOM 754 C C . GLN A 1 102 ? -9.555 -9.227 0.275 1 93.38 102 GLN A C 1
ATOM 756 O O . GLN A 1 102 ? -8.688 -10.102 0.303 1 93.38 102 GLN A O 1
ATOM 761 N N . ALA A 1 103 ? -10.633 -9.336 -0.282 1 95.56 103 ALA A N 1
ATOM 762 C CA . ALA A 1 103 ? -10.961 -10.594 -0.944 1 95.56 103 ALA A CA 1
ATOM 763 C C . ALA A 1 103 ? -10.086 -10.812 -2.176 1 95.56 103 ALA A C 1
ATOM 765 O O . ALA A 1 103 ? -9.805 -11.953 -2.545 1 95.56 103 ALA A O 1
ATOM 766 N N . LEU A 1 104 ? -9.656 -9.719 -2.787 1 95.06 104 LEU A N 1
ATOM 767 C CA . LEU A 1 104 ? -8.945 -9.805 -4.059 1 95.06 104 LEU A CA 1
ATOM 768 C C . LEU A 1 104 ? -7.449 -10.008 -3.832 1 95.06 104 LEU A C 1
ATOM 770 O O . LEU A 1 104 ? -6.68 -10.094 -4.789 1 95.06 104 LEU A O 1
ATOM 774 N N . ARG A 1 105 ? -7.086 -10.141 -2.562 1 88.19 105 ARG A N 1
ATOM 775 C CA . ARG A 1 105 ? -5.719 -10.562 -2.268 1 88.19 105 ARG A CA 1
ATOM 776 C C . ARG A 1 105 ? -5.574 -12.078 -2.398 1 88.19 105 ARG A C 1
ATOM 778 O O . ARG A 1 105 ? -5.453 -12.781 -1.396 1 88.19 105 ARG A O 1
ATOM 785 N N . LEU A 1 106 ? -5.555 -12.43 -3.611 1 87.31 106 LEU A N 1
ATOM 786 C CA . LEU A 1 106 ? -5.559 -13.844 -3.955 1 87.31 106 LEU A CA 1
ATOM 787 C C . LEU A 1 106 ? -4.164 -14.312 -4.363 1 87.31 106 LEU A C 1
ATOM 789 O O . LEU A 1 106 ? -3.451 -13.602 -5.07 1 87.31 106 LEU A O 1
ATOM 793 N N . HIS A 1 107 ? -3.828 -15.57 -3.881 1 79 107 HIS A N 1
ATOM 794 C CA . HIS A 1 107 ? -2.512 -16.094 -4.234 1 79 107 HIS A CA 1
ATOM 795 C C . HIS A 1 107 ? -2.617 -17.484 -4.844 1 79 107 HIS A C 1
ATOM 797 O O . HIS A 1 107 ? -1.607 -18.078 -5.234 1 79 107 HIS A O 1
ATOM 803 N N . SER A 1 108 ? -3.896 -18 -4.902 1 85.69 108 SER A N 1
ATOM 804 C CA . SER A 1 108 ? -4.059 -19.344 -5.449 1 85.69 108 SER A CA 1
ATOM 805 C C . SER A 1 108 ? -5.492 -19.594 -5.898 1 85.69 108 SER A C 1
ATOM 807 O O . SER A 1 108 ? -6.422 -18.938 -5.418 1 85.69 108 SER A O 1
ATOM 809 N N . VAL A 1 109 ? -5.574 -20.547 -6.738 1 91.88 109 VAL A N 1
ATOM 810 C CA . VAL A 1 109 ? -6.902 -21 -7.16 1 91.88 109 VAL A CA 1
ATOM 811 C C . VAL A 1 109 ? -7.668 -21.547 -5.961 1 91.88 109 VAL A C 1
ATOM 813 O O . VAL A 1 109 ? -8.883 -21.344 -5.848 1 91.88 109 VAL A O 1
ATOM 816 N N . ASP A 1 110 ? -6.98 -22.125 -5.059 1 90.31 110 ASP A N 1
ATOM 817 C CA . ASP A 1 110 ? -7.578 -22.672 -3.846 1 90.31 110 ASP A CA 1
ATOM 818 C C . ASP A 1 110 ? -8.32 -21.578 -3.064 1 90.31 110 ASP A C 1
ATOM 820 O O . ASP A 1 110 ? -9.445 -21.797 -2.619 1 90.31 110 ASP A O 1
ATOM 824 N N . GLU A 1 111 ? -7.727 -20.422 -2.924 1 90.44 111 GLU A N 1
ATOM 825 C CA . GLU A 1 111 ? -8.328 -19.297 -2.203 1 90.44 111 GLU A CA 1
ATOM 826 C C . GLU A 1 111 ? -9.578 -18.797 -2.914 1 90.44 111 GLU A C 1
ATOM 828 O O . GLU A 1 111 ? -10.539 -18.375 -2.266 1 90.44 111 GLU A O 1
ATOM 833 N N . ILE A 1 112 ? -9.492 -18.844 -4.234 1 94.44 112 ILE A N 1
ATOM 834 C CA . ILE A 1 112 ? -10.625 -18.375 -5.023 1 94.44 112 ILE A CA 1
ATOM 835 C C . ILE A 1 112 ? -11.828 -19.297 -4.805 1 94.44 112 ILE A C 1
ATOM 837 O O . ILE A 1 112 ? -12.938 -18.828 -4.543 1 94.44 112 ILE A O 1
ATOM 841 N N . VAL A 1 113 ? -11.578 -20.609 -4.836 1 93.75 113 VAL A N 1
ATOM 842 C CA . VAL A 1 113 ? -12.656 -21.578 -4.754 1 93.75 113 VAL A CA 1
ATOM 843 C C . VAL A 1 113 ? -13.172 -21.656 -3.316 1 93.75 113 VAL A C 1
ATOM 845 O O . VAL A 1 113 ? -14.359 -21.922 -3.088 1 93.75 113 VAL A O 1
ATOM 848 N N . ALA A 1 114 ? -12.344 -21.391 -2.328 1 91.62 114 ALA A N 1
ATOM 849 C CA . ALA A 1 114 ? -12.719 -21.484 -0.918 1 91.62 114 ALA A CA 1
ATOM 850 C C . ALA A 1 114 ? -13.781 -20.438 -0.566 1 91.62 114 ALA A C 1
ATOM 852 O O . ALA A 1 114 ? -14.57 -20.641 0.36 1 91.62 114 ALA A O 1
ATOM 853 N N . ARG A 1 115 ? -13.828 -19.359 -1.319 1 92.56 115 ARG A N 1
ATOM 854 C CA . ARG A 1 115 ? -14.789 -18.297 -1.012 1 92.56 115 ARG A CA 1
ATOM 855 C C . ARG A 1 115 ? -16.172 -18.641 -1.553 1 92.56 115 ARG A C 1
ATOM 857 O O . ARG A 1 115 ? -17.172 -18.062 -1.117 1 92.56 115 ARG A O 1
ATOM 864 N N . GLN A 1 116 ? -16.25 -19.531 -2.516 1 86.5 116 GLN A N 1
ATOM 865 C CA . GLN A 1 116 ? -17.5 -20.047 -3.064 1 86.5 116 GLN A CA 1
ATOM 866 C C . GLN A 1 116 ? -18.516 -18.938 -3.279 1 86.5 116 GLN A C 1
ATOM 868 O O . GLN A 1 116 ? -18.281 -18.016 -4.062 1 86.5 116 GLN A O 1
ATOM 873 N N . ASP A 1 117 ? -19.672 -19.031 -2.416 1 90.62 117 ASP A N 1
ATOM 874 C CA . ASP A 1 117 ? -20.781 -18.109 -2.6 1 90.62 117 ASP A CA 1
ATOM 875 C C . ASP A 1 117 ? -20.438 -16.719 -2.092 1 90.62 117 ASP A C 1
ATOM 877 O O . ASP A 1 117 ? -21.172 -15.75 -2.322 1 90.62 117 ASP A O 1
ATOM 881 N N . GLY A 1 118 ? -19.328 -16.641 -1.448 1 96.12 118 GLY A N 1
ATOM 882 C CA . GLY A 1 118 ? -18.875 -15.352 -0.959 1 96.12 118 GLY A CA 1
ATOM 883 C C . GLY A 1 118 ? -18.641 -14.344 -2.068 1 96.12 118 GLY A C 1
ATOM 884 O O . GLY A 1 118 ? -18.812 -13.141 -1.867 1 96.12 118 GLY A O 1
ATOM 885 N N . TRP A 1 119 ? -18.281 -14.883 -3.248 1 97.62 119 TRP A N 1
ATOM 886 C CA . TRP A 1 119 ? -18.062 -13.984 -4.379 1 97.62 119 TRP A CA 1
ATOM 887 C C . TRP A 1 119 ? -19.375 -13.352 -4.824 1 97.62 119 TRP A C 1
ATOM 889 O O . TRP A 1 119 ? -19.422 -12.156 -5.117 1 97.62 119 TRP A O 1
ATOM 899 N N . ASP A 1 120 ? -20.438 -14.086 -4.844 1 97.25 120 ASP A N 1
ATOM 900 C CA . ASP A 1 120 ? -21.766 -13.57 -5.211 1 97.25 120 ASP A CA 1
ATOM 901 C C . ASP A 1 120 ? -22.219 -12.492 -4.23 1 97.25 120 ASP A C 1
ATOM 903 O O . ASP A 1 120 ? -22.688 -11.43 -4.645 1 97.25 120 ASP A O 1
ATOM 907 N N . ARG A 1 121 ? -22.016 -12.789 -2.994 1 97.75 121 ARG A N 1
ATOM 908 C CA . ARG A 1 121 ? -22.438 -11.844 -1.965 1 97.75 121 ARG A CA 1
ATOM 909 C C . ARG A 1 121 ? -21.625 -10.547 -2.047 1 97.75 121 ARG A C 1
ATOM 911 O O . ARG A 1 121 ? -22.188 -9.461 -1.871 1 97.75 121 ARG A O 1
ATOM 918 N N . LEU A 1 122 ? -20.375 -10.734 -2.32 1 98.06 122 LEU A N 1
ATOM 919 C CA . LEU A 1 122 ? -19.516 -9.555 -2.428 1 98.06 122 LEU A CA 1
ATOM 920 C C . LEU A 1 122 ? -19.891 -8.719 -3.648 1 98.06 122 LEU A C 1
ATOM 922 O O . LEU A 1 122 ? -19.953 -7.492 -3.57 1 98.06 122 LEU A O 1
ATOM 926 N N . ALA A 1 123 ? -20.141 -9.352 -4.781 1 98 123 ALA A N 1
ATOM 927 C CA . ALA A 1 123 ? -20.562 -8.648 -5.988 1 98 123 ALA A CA 1
ATOM 928 C C . ALA A 1 123 ? -21.859 -7.875 -5.746 1 98 123 ALA A C 1
ATOM 930 O O . ALA A 1 123 ? -21.984 -6.711 -6.137 1 98 123 ALA A O 1
ATOM 931 N N . GLU A 1 124 ? -22.781 -8.5 -5.074 1 98.19 124 GLU A N 1
ATOM 932 C CA . GLU A 1 124 ? -24.047 -7.867 -4.762 1 98.19 124 GLU A CA 1
ATOM 933 C C . GLU A 1 124 ? -23.875 -6.684 -3.816 1 98.19 124 GLU A C 1
ATOM 935 O O . GLU A 1 124 ? -24.484 -5.637 -3.998 1 98.19 124 GLU A O 1
ATOM 940 N N . ARG A 1 125 ? -23.047 -6.902 -2.832 1 98.31 125 ARG A N 1
ATOM 941 C CA . ARG A 1 125 ? -22.812 -5.844 -1.861 1 98.31 125 ARG A CA 1
ATOM 942 C C . ARG A 1 125 ? -22.172 -4.625 -2.529 1 98.31 125 ARG A C 1
ATOM 944 O O . ARG A 1 125 ? -22.562 -3.486 -2.246 1 98.31 125 ARG A O 1
ATOM 951 N N . LEU A 1 126 ? -21.219 -4.867 -3.426 1 98.56 126 LEU A N 1
ATOM 952 C CA . LEU A 1 126 ? -20.578 -3.773 -4.141 1 98.56 126 LEU A CA 1
ATOM 953 C C . LEU A 1 126 ? -21.578 -3.025 -5.012 1 98.56 126 LEU A C 1
ATOM 955 O O . LEU A 1 126 ? -21.609 -1.792 -5.008 1 98.56 126 LEU A O 1
ATOM 959 N N . ALA A 1 127 ? -22.375 -3.771 -5.684 1 98.12 127 ALA A N 1
ATOM 960 C CA . ALA A 1 127 ? -23.391 -3.16 -6.547 1 98.12 127 ALA A CA 1
ATOM 961 C C . ALA A 1 127 ? -24.406 -2.363 -5.727 1 98.12 127 ALA A C 1
ATOM 963 O O . ALA A 1 127 ? -24.75 -1.239 -6.094 1 98.12 127 ALA A O 1
ATOM 964 N N . ALA A 1 128 ? -24.844 -2.926 -4.645 1 98.44 128 ALA A N 1
ATOM 965 C CA . ALA A 1 128 ? -25.812 -2.258 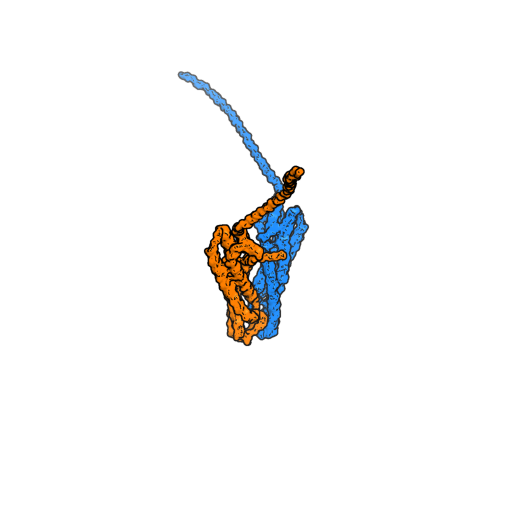-3.779 1 98.44 128 ALA A CA 1
ATOM 966 C C . ALA A 1 128 ? -25.234 -0.984 -3.18 1 98.44 128 ALA A C 1
ATOM 968 O O . ALA A 1 128 ? -25.906 0.04 -3.088 1 98.44 128 ALA A O 1
ATOM 969 N N . ALA A 1 129 ? -23.984 -1.057 -2.734 1 98.38 129 ALA A N 1
ATOM 970 C CA . ALA A 1 129 ? -23.328 0.114 -2.16 1 98.38 129 ALA A CA 1
ATOM 971 C C . ALA A 1 129 ? -23.188 1.229 -3.191 1 98.38 129 ALA A C 1
ATOM 973 O O . ALA A 1 129 ? -23.406 2.402 -2.879 1 98.38 129 ALA A O 1
ATOM 974 N N . ARG A 1 130 ? -22.812 0.867 -4.398 1 97.81 130 ARG A N 1
ATOM 975 C CA . ARG A 1 130 ? -22.688 1.855 -5.469 1 97.81 130 ARG A CA 1
ATOM 976 C C . ARG A 1 130 ? -24.031 2.529 -5.734 1 97.81 130 ARG A C 1
ATOM 978 O O . ARG A 1 130 ? -24.109 3.758 -5.785 1 97.81 130 ARG A O 1
ATOM 985 N N . THR A 1 131 ? -25.078 1.705 -5.867 1 98.06 131 THR A N 1
ATOM 986 C CA . THR A 1 131 ? -26.422 2.232 -6.152 1 98.06 131 THR A CA 1
ATOM 987 C C . THR A 1 131 ? -26.938 3.039 -4.965 1 98.06 131 THR A C 1
ATOM 989 O O . THR A 1 131 ? -27.562 4.09 -5.148 1 98.06 131 THR A O 1
ATOM 992 N N . GLY A 1 132 ? -26.672 2.537 -3.783 1 98.19 132 GLY A N 1
ATOM 993 C CA . GLY A 1 132 ? -27.062 3.258 -2.584 1 98.19 132 GLY A CA 1
ATOM 994 C C . GLY A 1 132 ? -26.422 4.625 -2.467 1 98.19 132 GLY A C 1
ATOM 995 O O . GLY A 1 132 ? -27.062 5.594 -2.068 1 98.19 132 GLY A O 1
ATOM 996 N N . LEU A 1 133 ? -25.203 4.68 -2.77 1 98 133 LEU A N 1
ATOM 997 C CA . LEU A 1 133 ? -24.484 5.945 -2.721 1 98 133 LEU A CA 1
ATOM 998 C C . LEU A 1 133 ? -25.031 6.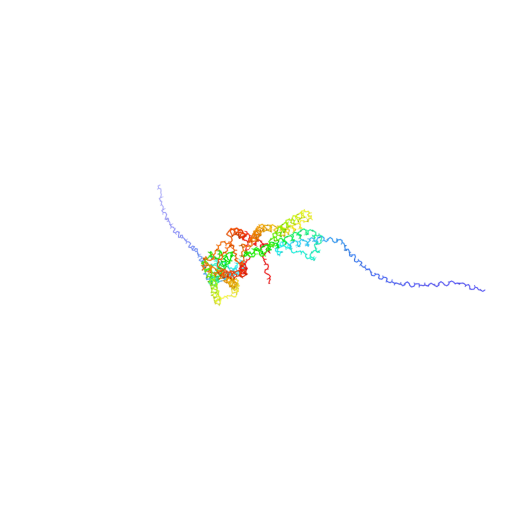934 -3.74 1 98 133 LEU A C 1
ATOM 1000 O O . LEU A 1 133 ? -25.234 8.109 -3.428 1 98 133 LEU A O 1
ATOM 1004 N N . GLU A 1 134 ? -25.312 6.441 -4.91 1 97.69 134 GLU A N 1
ATOM 1005 C CA . GLU A 1 134 ? -25.891 7.289 -5.949 1 97.69 134 GLU A CA 1
ATOM 1006 C C . GLU A 1 134 ? -27.234 7.844 -5.52 1 97.69 134 GLU A C 1
ATOM 1008 O O . GLU A 1 134 ? -27.516 9.031 -5.695 1 97.69 134 GLU A O 1
ATOM 1013 N N . GLN A 1 135 ? -28.016 7.051 -4.953 1 98.31 135 GLN A N 1
ATOM 1014 C CA . GLN A 1 135 ? -29.344 7.453 -4.516 1 98.31 135 GLN A CA 1
ATOM 1015 C C . GLN A 1 135 ? -29.281 8.438 -3.352 1 98.31 135 GLN A C 1
ATOM 1017 O O . GLN A 1 135 ? -29.984 9.438 -3.33 1 98.31 135 GLN A O 1
ATOM 1022 N N . ALA A 1 136 ? -28.422 8.125 -2.414 1 97.94 136 ALA A N 1
ATOM 1023 C CA . ALA A 1 136 ? -28.266 9 -1.258 1 97.94 136 ALA A CA 1
ATOM 1024 C C . ALA A 1 136 ? -27.766 10.375 -1.678 1 97.94 136 ALA A C 1
ATOM 1026 O O . ALA A 1 136 ? -28.219 11.398 -1.164 1 97.94 136 ALA A O 1
ATOM 1027 N N . ARG A 1 137 ? -26.812 10.383 -2.578 1 97.56 137 ARG A N 1
ATOM 1028 C CA . ARG A 1 137 ? -26.281 11.656 -3.078 1 97.56 137 ARG A CA 1
ATOM 1029 C C . ARG A 1 137 ? -27.375 12.453 -3.787 1 97.56 137 ARG A C 1
ATOM 1031 O O . ARG A 1 137 ? -27.516 13.656 -3.562 1 97.56 137 ARG A O 1
ATOM 1038 N N . ALA A 1 138 ? -28.141 11.812 -4.621 1 97.69 138 ALA A N 1
ATOM 1039 C CA . ALA A 1 138 ? -29.219 12.484 -5.34 1 97.69 138 ALA A CA 1
ATOM 1040 C C . ALA A 1 138 ? -30.234 13.07 -4.375 1 97.69 138 ALA A C 1
ATOM 1042 O O . ALA A 1 138 ? -30.688 14.211 -4.547 1 97.69 138 ALA A O 1
ATOM 1043 N N . ALA A 1 139 ? -30.578 12.312 -3.422 1 98.06 139 ALA A N 1
ATOM 1044 C CA . ALA A 1 139 ? -31.547 12.781 -2.418 1 98.06 139 ALA A CA 1
ATOM 1045 C C . ALA A 1 139 ? -30.984 13.977 -1.649 1 98.06 139 ALA A C 1
ATOM 1047 O O . ALA A 1 139 ? -31.703 14.938 -1.388 1 98.06 139 ALA A O 1
ATOM 1048 N N . ALA A 1 140 ? -29.719 13.875 -1.296 1 98.12 140 ALA A N 1
ATOM 1049 C CA . ALA A 1 140 ? -29.094 14.977 -0.569 1 98.12 140 ALA A CA 1
ATOM 1050 C C . ALA A 1 140 ? -28.984 16.219 -1.441 1 98.12 140 ALA A C 1
ATOM 1052 O O . ALA A 1 140 ? -29.203 17.344 -0.965 1 98.12 140 ALA A O 1
ATOM 1053 N N . ASP A 1 141 ? -28.656 16.062 -2.729 1 97.81 141 ASP A N 1
ATOM 1054 C CA . ASP A 1 141 ? -28.609 17.172 -3.674 1 97.81 141 ASP A CA 1
ATOM 1055 C C . ASP A 1 141 ? -29.969 17.859 -3.773 1 97.81 141 ASP A C 1
ATOM 1057 O O . ASP A 1 141 ? -30.047 19.094 -3.756 1 97.81 141 ASP A O 1
ATOM 1061 N N . ALA A 1 142 ? -30.984 17.094 -3.846 1 97.62 142 ALA A N 1
ATOM 1062 C CA . ALA A 1 142 ? -32.344 17.641 -3.947 1 97.62 142 ALA A CA 1
ATOM 1063 C C . ALA A 1 142 ? -32.719 18.406 -2.68 1 97.62 142 ALA A C 1
ATOM 1065 O O . ALA A 1 142 ? -33.281 19.484 -2.748 1 97.62 142 ALA A O 1
ATOM 1066 N N . ALA A 1 143 ? -32.375 17.844 -1.563 1 97.75 143 ALA A N 1
ATOM 1067 C CA . ALA A 1 143 ? -32.656 18.5 -0.296 1 97.75 143 ALA A CA 1
ATOM 1068 C C . ALA A 1 143 ? -31.922 19.828 -0.189 1 97.75 143 ALA A C 1
ATOM 1070 O O . ALA A 1 143 ? -32.5 20.844 0.229 1 97.75 143 ALA A O 1
ATOM 1071 N N . ARG A 1 144 ? -30.688 19.844 -0.53 1 96.69 144 ARG A N 1
ATOM 1072 C CA . ARG A 1 144 ? -29.844 21.031 -0.452 1 96.69 144 ARG A CA 1
ATOM 1073 C C . ARG A 1 144 ? -30.406 22.156 -1.333 1 96.69 144 ARG A C 1
ATOM 1075 O O . ARG A 1 144 ? -30.406 23.328 -0.942 1 96.69 144 ARG A O 1
ATOM 1082 N N . ALA A 1 145 ? -30.906 21.797 -2.479 1 94.94 145 ALA A N 1
ATOM 1083 C CA . ALA A 1 145 ? -31.438 22.766 -3.434 1 94.94 145 ALA A CA 1
ATOM 1084 C C . ALA A 1 145 ? -32.656 23.5 -2.867 1 94.94 145 ALA A C 1
ATOM 1086 O O . ALA A 1 145 ? -32.938 24.641 -3.24 1 94.94 145 ALA A O 1
ATOM 1087 N N . GLY A 1 146 ? -33.344 22.922 -1.964 1 94.5 146 GLY A N 1
ATOM 1088 C CA . GLY A 1 146 ? -34.562 23.516 -1.418 1 94.5 146 GLY A CA 1
ATOM 1089 C C . GLY A 1 146 ? -34.344 24.234 -0.101 1 94.5 146 GLY A C 1
ATOM 1090 O O . GLY A 1 146 ? -35.281 24.812 0.462 1 94.5 146 GLY A O 1
ATOM 1091 N N . MET A 1 147 ? -33.062 24.25 0.325 1 95.62 147 MET A N 1
ATOM 1092 C CA . MET A 1 147 ? -32.781 24.844 1.632 1 95.62 147 MET A CA 1
ATOM 1093 C C . MET A 1 147 ? -32.656 26.359 1.53 1 95.62 147 MET A C 1
ATOM 1095 O O . MET A 1 147 ? -32.031 26.875 0.616 1 95.62 147 MET A O 1
ATOM 1099 N N . GLU A 1 148 ? -33.375 27.047 2.383 1 93.38 148 GLU A N 1
ATOM 1100 C CA . GLU A 1 148 ? -33.188 28.484 2.535 1 93.38 148 GLU A CA 1
ATOM 1101 C C . GLU A 1 148 ? -32.25 28.812 3.684 1 93.38 148 GLU A C 1
ATOM 1103 O O . GLU A 1 148 ? -32.531 28.484 4.84 1 93.38 148 GLU A O 1
ATOM 1108 N N . GLN A 1 149 ? -31.125 29.406 3.285 1 95.38 149 GLN A N 1
ATOM 1109 C CA . GLN A 1 149 ? -30.078 29.688 4.27 1 95.38 149 GLN A CA 1
ATOM 1110 C C . GLN A 1 149 ? -29.5 31.078 4.078 1 95.38 149 GLN A C 1
ATOM 1112 O O . GLN A 1 149 ? -29.375 31.562 2.947 1 95.38 149 GLN A O 1
ATOM 1117 N N . PRO A 1 150 ? -29.188 31.688 5.234 1 95.19 150 PRO A N 1
ATOM 1118 C CA . PRO A 1 150 ? -28.359 32.906 5.074 1 95.19 150 PRO A CA 1
ATOM 1119 C C . PRO A 1 150 ? -27.016 32.625 4.398 1 95.19 150 PRO A C 1
ATOM 1121 O O . PRO A 1 150 ? -26.547 31.469 4.406 1 95.19 150 PRO A O 1
ATOM 1124 N N . PRO A 1 151 ? -26.406 33.656 3.82 1 96.44 151 PRO A N 1
ATOM 1125 C CA . PRO A 1 151 ? -25.203 33.438 3.008 1 96.44 151 PRO A CA 1
ATOM 1126 C C . PRO A 1 151 ? -24.062 32.781 3.783 1 96.44 151 PRO A C 1
ATOM 1128 O O . PRO A 1 151 ? -23.328 31.953 3.225 1 96.44 151 PRO A O 1
ATOM 1131 N N . ASP A 1 152 ? -23.906 33.125 5.039 1 96 152 ASP A N 1
ATOM 1132 C CA . ASP A 1 152 ? -22.828 32.531 5.832 1 96 152 ASP A CA 1
ATOM 1133 C C . ASP A 1 152 ? -23.047 31.047 6.016 1 96 152 ASP A C 1
ATOM 1135 O O . ASP A 1 152 ? -22.109 30.25 5.844 1 96 152 ASP A O 1
ATOM 1139 N N . LEU A 1 153 ? -24.234 30.609 6.324 1 97.25 153 LEU A N 1
ATOM 1140 C CA . LEU A 1 153 ? -24.562 29.188 6.488 1 97.25 153 LEU A CA 1
ATOM 1141 C C . LEU A 1 153 ? -24.5 28.453 5.152 1 97.25 153 LEU A C 1
ATOM 1143 O O . LEU A 1 153 ? -24.016 27.328 5.082 1 97.25 153 LEU A O 1
ATOM 1147 N N . ARG A 1 154 ? -24.922 29.078 4.168 1 97.06 154 ARG A N 1
ATOM 1148 C CA . ARG A 1 154 ? -24.906 28.469 2.838 1 97.06 154 ARG A CA 1
ATOM 1149 C C . ARG A 1 154 ? -23.484 28.125 2.414 1 97.06 154 ARG A C 1
ATOM 1151 O O . ARG A 1 154 ? -23.234 27.062 1.858 1 97.06 154 ARG A O 1
ATOM 1158 N N . ASN A 1 155 ? -22.594 29.031 2.686 1 97.25 155 ASN A N 1
ATOM 1159 C CA . ASN A 1 155 ? -21.203 28.797 2.326 1 97.25 155 ASN A CA 1
ATOM 1160 C C . ASN A 1 155 ? -20.594 27.656 3.135 1 97.25 155 ASN A C 1
ATOM 1162 O O . ASN A 1 155 ? -19.875 26.812 2.586 1 97.25 155 ASN A O 1
ATOM 1166 N N . ALA A 1 156 ? -20.875 27.656 4.402 1 97.12 156 ALA A N 1
ATOM 1167 C CA . ALA A 1 156 ? -20.359 26.578 5.254 1 97.12 156 ALA A CA 1
ATOM 1168 C C . ALA A 1 156 ? -20.938 25.234 4.84 1 97.12 156 ALA A C 1
ATOM 1170 O O . ALA A 1 156 ? -20.234 24.219 4.801 1 97.12 156 ALA A O 1
ATOM 1171 N N . TYR A 1 157 ? -22.219 25.203 4.555 1 97.81 157 TYR A N 1
ATOM 1172 C CA . TYR A 1 157 ? -22.875 23.984 4.125 1 97.81 157 TYR A CA 1
ATOM 1173 C C . TYR A 1 157 ? -22.266 23.469 2.824 1 97.81 157 TYR A C 1
ATOM 1175 O O . TYR A 1 157 ? -22.016 22.266 2.688 1 97.81 157 TYR A O 1
ATOM 1183 N N . ALA A 1 158 ? -22.031 24.359 1.894 1 97 158 ALA A N 1
ATOM 1184 C CA . ALA A 1 158 ? -21.484 23.984 0.595 1 97 158 ALA A CA 1
ATOM 1185 C C . ALA A 1 158 ? -20.094 23.344 0.747 1 97 158 ALA A C 1
ATOM 1187 O O . ALA A 1 158 ? -19.797 22.344 0.095 1 97 158 ALA A O 1
ATOM 1188 N N . ARG A 1 159 ? -19.312 23.875 1.576 1 95.62 159 ARG A N 1
ATOM 1189 C CA . ARG A 1 159 ? -17.969 23.359 1.79 1 95.62 159 ARG A CA 1
ATOM 1190 C C . ARG A 1 159 ? -18 21.984 2.439 1 95.62 159 ARG A C 1
ATOM 1192 O O . ARG A 1 159 ? -17.297 21.062 2.008 1 95.62 159 ARG A O 1
ATOM 1199 N N . ALA A 1 160 ? -18.812 21.844 3.463 1 95.75 160 ALA A N 1
ATOM 1200 C CA . ALA A 1 160 ? -18.938 20.562 4.129 1 95.75 160 ALA A CA 1
ATOM 1201 C C . ALA A 1 160 ? -19.484 19.5 3.174 1 95.75 160 ALA A C 1
ATOM 1203 O O . ALA A 1 160 ? -19.031 18.359 3.184 1 95.75 160 ALA A O 1
ATOM 1204 N N . TYR A 1 161 ? -20.422 19.922 2.398 1 96.31 161 TYR A N 1
ATOM 1205 C CA . TYR A 1 161 ? -21.062 19.016 1.448 1 96.31 161 TYR A CA 1
ATOM 1206 C C . TYR A 1 161 ? -20.078 18.547 0.39 1 96.31 161 TYR A C 1
ATOM 1208 O O . TYR A 1 161 ? -20 17.359 0.083 1 96.31 161 TYR A O 1
ATOM 1216 N N . GLU A 1 162 ? -19.312 19.469 -0.167 1 95 162 GLU A N 1
ATOM 1217 C CA . GLU A 1 162 ? -18.297 19.125 -1.169 1 95 162 GLU A CA 1
ATOM 1218 C C . GLU A 1 162 ? -17.266 18.156 -0.595 1 95 162 GLU A C 1
ATOM 1220 O O . GLU A 1 162 ? -16.938 17.141 -1.212 1 95 162 GLU A O 1
ATOM 1225 N N . HIS A 1 163 ? -16.875 18.406 0.607 1 92.69 163 HIS A N 1
ATOM 1226 C CA . HIS A 1 163 ? -15.789 17.656 1.229 1 92.69 163 HIS A CA 1
ATOM 1227 C C . HIS A 1 163 ? -16.266 16.281 1.685 1 92.69 163 HIS A C 1
ATOM 1229 O O . HIS A 1 163 ? -15.523 15.297 1.605 1 92.69 163 HIS A O 1
ATOM 1235 N N . SER A 1 164 ? -17.438 16.188 2.08 1 93.81 164 SER A N 1
ATOM 1236 C CA . SER A 1 164 ? -17.844 14.969 2.791 1 93.81 164 SER A CA 1
ATOM 1237 C C . SER A 1 164 ? -18.844 14.164 1.984 1 93.81 164 SER A C 1
ATOM 1239 O O . SER A 1 164 ? -19.156 13.016 2.33 1 93.81 164 SER A O 1
ATOM 1241 N N . VAL A 1 165 ? -19.391 14.695 0.898 1 95.19 165 VAL A N 1
ATOM 1242 C CA . VAL A 1 165 ? -20.391 13.969 0.129 1 95.19 165 VAL A CA 1
ATOM 1243 C C . VAL A 1 165 ? -19.969 13.891 -1.336 1 95.19 165 VAL A C 1
ATOM 1245 O O . VAL A 1 165 ? -19.656 12.812 -1.84 1 95.19 165 VAL A O 1
ATOM 1248 N N . THR A 1 166 ? -19.75 15.047 -1.937 1 95.31 166 THR A N 1
ATOM 1249 C CA . THR A 1 166 ? -19.531 15.086 -3.379 1 95.31 166 THR A CA 1
ATOM 1250 C C . THR A 1 166 ? -18.203 14.438 -3.746 1 95.31 166 THR A C 1
ATOM 1252 O O . THR A 1 166 ? -18.172 13.516 -4.566 1 95.31 166 THR A O 1
ATOM 1255 N N . ALA A 1 167 ? -17.125 14.859 -3.107 1 93.25 167 ALA A N 1
ATOM 1256 C CA . ALA A 1 167 ? -15.797 14.375 -3.469 1 93.25 167 ALA A CA 1
ATOM 1257 C C . ALA A 1 167 ? -15.648 12.891 -3.143 1 93.25 167 ALA A C 1
ATOM 1259 O O . ALA A 1 167 ? -15.25 12.102 -4 1 93.25 167 ALA A O 1
ATOM 1260 N N . PRO A 1 168 ? -16.078 12.453 -1.956 1 94.12 168 PRO A N 1
ATOM 1261 C CA . PRO A 1 168 ? -15.953 11.023 -1.684 1 94.12 168 PRO A CA 1
ATOM 1262 C C . PRO A 1 168 ? -16.844 10.172 -2.586 1 94.12 168 PRO A C 1
ATOM 1264 O O . PRO A 1 168 ? -16.453 9.078 -2.998 1 94.12 168 PRO A O 1
ATOM 1267 N N . ALA A 1 169 ? -18.016 10.641 -2.865 1 95.75 169 ALA A N 1
ATOM 1268 C CA . ALA A 1 169 ? -18.922 9.875 -3.727 1 95.75 169 ALA A CA 1
ATOM 1269 C C . ALA A 1 169 ? -18.312 9.672 -5.109 1 95.75 169 ALA A C 1
ATOM 1271 O O . ALA A 1 169 ? -18.406 8.578 -5.68 1 95.75 169 ALA A O 1
ATOM 1272 N N . GLN A 1 170 ? -17.688 10.672 -5.605 1 95.69 170 GLN A N 1
ATOM 1273 C CA . GLN A 1 170 ? -17.062 10.586 -6.922 1 95.69 170 GLN A CA 1
ATOM 1274 C C . GLN A 1 170 ? -15.875 9.625 -6.906 1 95.69 170 GLN A C 1
ATOM 1276 O O . GLN A 1 170 ? -15.719 8.82 -7.82 1 95.69 170 GLN A O 1
ATOM 1281 N N . ALA A 1 171 ? -15.094 9.727 -5.898 1 95 171 ALA A N 1
ATOM 1282 C CA . ALA A 1 171 ? -13.945 8.828 -5.777 1 95 171 ALA A CA 1
ATOM 1283 C C . ALA A 1 171 ? -14.391 7.379 -5.633 1 95 171 ALA A C 1
ATOM 1285 O O . ALA A 1 171 ? -13.82 6.484 -6.262 1 95 171 ALA A O 1
ATOM 1286 N N . LEU A 1 172 ? -15.391 7.156 -4.824 1 97.56 172 LEU A N 1
ATOM 1287 C CA . LEU A 1 172 ? -15.867 5.801 -4.566 1 97.56 172 LEU A CA 1
ATOM 1288 C C . LEU A 1 172 ? -16.516 5.203 -5.809 1 97.56 172 LEU A C 1
ATOM 1290 O O . LEU A 1 172 ? -16.453 3.994 -6.031 1 97.56 172 LEU A O 1
ATOM 1294 N N . ALA A 1 173 ? -17.172 6.074 -6.594 1 97 173 ALA A N 1
ATOM 1295 C CA . ALA A 1 173 ? -17.703 5.602 -7.867 1 97 173 ALA A CA 1
ATOM 1296 C C . ALA A 1 173 ? -16.594 5.098 -8.781 1 97 173 ALA A C 1
ATOM 1298 O O . ALA A 1 173 ? -16.734 4.047 -9.414 1 97 173 ALA A O 1
ATOM 1299 N N . ARG A 1 174 ? -15.539 5.84 -8.859 1 96.81 174 ARG A N 1
ATOM 1300 C CA . ARG A 1 174 ? -14.398 5.438 -9.672 1 96.81 174 ARG A CA 1
ATOM 1301 C C . ARG A 1 174 ? -13.812 4.121 -9.164 1 96.81 174 ARG A C 1
ATOM 1303 O O . ARG A 1 174 ? -13.492 3.234 -9.961 1 96.81 174 ARG A O 1
ATOM 1310 N N . ILE A 1 175 ? -13.688 3.984 -7.863 1 98 175 ILE A N 1
ATOM 1311 C CA . ILE A 1 175 ? -13.133 2.779 -7.254 1 98 175 ILE A CA 1
ATOM 1312 C C . ILE A 1 175 ? -14.031 1.583 -7.582 1 98 175 ILE A C 1
ATOM 1314 O O . ILE A 1 175 ? -13.531 0.49 -7.863 1 98 175 ILE A O 1
ATOM 1318 N N . SER A 1 176 ? -15.32 1.807 -7.535 1 97.94 176 SER A N 1
ATOM 1319 C CA . SER A 1 176 ? -16.25 0.738 -7.914 1 97.94 176 SER A CA 1
ATOM 1320 C C . SER A 1 176 ? -15.961 0.238 -9.328 1 97.94 176 SER A C 1
ATOM 1322 O O . SER A 1 176 ? -15.961 -0.969 -9.57 1 97.94 176 SER A O 1
ATOM 1324 N N . GLY A 1 177 ? -15.695 1.153 -10.203 1 97.5 177 GLY A N 1
ATOM 1325 C CA . GLY A 1 177 ? -15.422 0.791 -11.578 1 97.5 177 GLY A CA 1
ATOM 1326 C C . GLY A 1 177 ? -14.148 -0.02 -11.742 1 97.5 177 GLY A C 1
ATOM 1327 O O . GLY A 1 177 ? -14.008 -0.775 -12.711 1 97.5 177 GLY A O 1
ATOM 1328 N N . LEU A 1 178 ? -13.234 0.112 -10.812 1 97.88 178 LEU A N 1
ATOM 1329 C CA . LEU A 1 178 ? -11.969 -0.605 -10.836 1 97.88 178 LEU A CA 1
ATOM 1330 C C . LEU A 1 178 ? -12.102 -1.977 -10.188 1 97.88 178 LEU A C 1
ATOM 1332 O O . LEU A 1 178 ? -11.477 -2.943 -10.625 1 97.88 178 LEU A O 1
ATOM 1336 N N . LEU A 1 179 ? -13.008 -2.178 -9.172 1 98.56 179 LEU A N 1
ATOM 1337 C CA . LEU A 1 179 ? -13.039 -3.383 -8.352 1 98.56 179 LEU A CA 1
ATOM 1338 C C . LEU A 1 179 ? -14.07 -4.375 -8.883 1 98.56 179 LEU A C 1
ATOM 1340 O O . LEU A 1 179 ? -13.883 -5.59 -8.781 1 98.56 179 LEU A O 1
ATOM 1344 N N . GLU A 1 180 ? -15.172 -3.844 -9.445 1 98.19 180 GLU A N 1
ATOM 1345 C CA . GLU A 1 180 ? -16.281 -4.719 -9.82 1 98.19 180 GLU A CA 1
ATOM 1346 C C . GLU A 1 180 ? -15.867 -5.695 -10.922 1 98.19 180 GLU A C 1
ATOM 1348 O O . GLU A 1 180 ? -16.156 -6.891 -10.836 1 98.19 180 GLU A O 1
ATOM 1353 N N . PRO A 1 181 ? -15.07 -5.219 -11.945 1 98.12 181 PRO A N 1
ATOM 1354 C CA . PRO A 1 181 ? -14.625 -6.203 -12.93 1 98.12 181 PRO A CA 1
ATOM 1355 C C . PRO A 1 181 ? -13.711 -7.27 -12.328 1 98.12 181 PRO A C 1
ATOM 1357 O O . PRO A 1 181 ? -13.758 -8.43 -12.75 1 98.12 181 PRO A O 1
ATOM 1360 N N . ALA A 1 182 ? -12.891 -6.914 -11.375 1 98.06 182 ALA A N 1
ATOM 1361 C CA . ALA A 1 182 ? -12.008 -7.883 -10.734 1 98.06 182 ALA A CA 1
ATOM 1362 C C . ALA A 1 182 ? -12.812 -8.906 -9.938 1 98.06 182 ALA A C 1
ATOM 1364 O O . ALA A 1 182 ? -12.531 -10.109 -10 1 98.06 182 ALA A O 1
ATOM 1365 N N . VAL A 1 183 ? -13.781 -8.492 -9.203 1 98.25 183 VAL A N 1
ATOM 1366 C CA . VAL A 1 183 ? -14.633 -9.391 -8.438 1 98.25 183 VAL A CA 1
ATOM 1367 C C . VAL A 1 183 ? -15.391 -10.312 -9.383 1 98.25 183 VAL A C 1
ATOM 1369 O O . VAL A 1 183 ? -15.531 -11.508 -9.117 1 98.25 183 VAL A O 1
ATOM 1372 N N . GLU A 1 184 ? -15.82 -9.719 -10.477 1 97.88 184 GLU A N 1
ATOM 1373 C CA . GLU A 1 184 ? -16.516 -10.523 -11.469 1 97.88 184 GLU A CA 1
ATOM 1374 C C . GLU A 1 184 ? -15.594 -11.602 -12.047 1 97.88 184 GLU A C 1
ATOM 1376 O O . GLU A 1 184 ? -16.016 -12.742 -12.25 1 97.88 184 GLU A O 1
ATOM 1381 N N . ASP A 1 185 ? -14.398 -11.258 -12.336 1 97.88 185 ASP A N 1
ATOM 1382 C CA . ASP A 1 185 ? -13.438 -12.234 -12.852 1 97.88 185 ASP A CA 1
ATOM 1383 C C . ASP A 1 185 ? -13.195 -13.352 -11.836 1 97.88 185 ASP A C 1
ATOM 1385 O O . ASP A 1 185 ? -13.133 -14.523 -12.195 1 97.88 185 ASP A O 1
ATOM 1389 N N . ALA A 1 186 ? -13.062 -13.016 -10.57 1 97.81 186 ALA A N 1
ATOM 1390 C CA . ALA A 1 186 ? -12.891 -14.023 -9.531 1 97.81 186 ALA A CA 1
ATOM 1391 C C . ALA A 1 186 ? -14.109 -14.945 -9.453 1 97.81 186 ALA A C 1
ATOM 1393 O O . ALA A 1 186 ? -13.961 -16.156 -9.328 1 97.81 186 ALA A O 1
ATOM 1394 N N . ARG A 1 187 ? -15.25 -14.359 -9.578 1 97.25 187 ARG A N 1
ATOM 1395 C CA . ARG A 1 187 ? -16.484 -15.133 -9.578 1 97.25 187 ARG A CA 1
ATOM 1396 C C . ARG A 1 187 ? -16.516 -16.125 -10.742 1 97.25 187 ARG A C 1
ATOM 1398 O O . ARG A 1 187 ? -16.922 -17.266 -10.586 1 97.25 187 ARG A O 1
ATOM 1405 N N . ARG A 1 188 ? -16.062 -15.711 -11.883 1 97.19 188 ARG A N 1
ATOM 1406 C CA . ARG A 1 188 ? -16.031 -16.562 -13.062 1 97.19 188 ARG A CA 1
ATOM 1407 C C . ARG A 1 188 ? -15.078 -17.734 -12.875 1 97.19 188 ARG A C 1
ATOM 1409 O O . ARG A 1 188 ? -15.383 -18.875 -13.258 1 97.19 188 ARG A O 1
ATOM 1416 N N . VAL A 1 189 ? -13.938 -17.453 -12.312 1 97.38 189 VAL A N 1
ATOM 1417 C CA . VAL A 1 189 ? -12.984 -18.531 -12.039 1 97.38 189 VAL A CA 1
ATOM 1418 C C . VAL A 1 189 ? -13.602 -19.531 -11.07 1 97.38 189 VAL A C 1
ATOM 1420 O O . VAL A 1 189 ? -13.57 -20.734 -11.312 1 97.38 189 VAL A O 1
ATOM 1423 N N . ALA A 1 190 ? -14.195 -19 -9.984 1 97 190 ALA A N 1
ATOM 1424 C CA . ALA A 1 190 ? -14.805 -19.875 -8.977 1 97 190 ALA A CA 1
ATOM 1425 C C . ALA A 1 190 ? -15.891 -20.75 -9.594 1 97 190 ALA A C 1
ATOM 1427 O O . ALA A 1 190 ? -15.945 -21.953 -9.344 1 97 190 ALA A O 1
ATOM 1428 N N . GLY A 1 191 ? -16.703 -20.125 -10.391 1 96.94 191 GLY A N 1
ATOM 1429 C CA . GLY A 1 191 ? -17.766 -20.891 -11.039 1 96.94 191 GLY A CA 1
ATOM 1430 C C . GLY A 1 191 ? -17.25 -21.938 -12 1 96.94 191 GLY A C 1
ATOM 1431 O O . GLY A 1 191 ? -17.781 -23.047 -12.055 1 96.94 191 GLY A O 1
ATOM 1432 N N . PHE A 1 192 ? -16.266 -21.609 -12.758 1 97.94 192 PHE A N 1
ATOM 1433 C CA . PHE A 1 192 ? -15.695 -22.547 -13.719 1 97.94 192 PHE A CA 1
ATOM 1434 C C . PHE A 1 192 ? -15.109 -23.766 -13.016 1 97.94 192 PHE A C 1
ATOM 1436 O O . PHE A 1 192 ? -15.359 -24.906 -13.422 1 97.94 192 PHE A O 1
ATOM 1443 N N . VAL A 1 193 ? -14.344 -23.531 -11.984 1 96.5 193 VAL A N 1
ATOM 1444 C CA . VAL A 1 193 ? -13.719 -24.641 -11.25 1 96.5 193 VAL A CA 1
ATOM 1445 C C . VAL A 1 193 ? -14.805 -25.516 -10.617 1 96.5 193 VAL A C 1
ATOM 1447 O O . VAL A 1 193 ? -14.703 -26.734 -10.633 1 96.5 193 VAL A O 1
ATOM 1450 N N . ALA A 1 194 ? -15.859 -24.844 -10.094 1 94.81 194 ALA A N 1
ATOM 1451 C CA . ALA A 1 194 ? -16.953 -25.594 -9.492 1 94.81 194 ALA A CA 1
ATOM 1452 C C . ALA A 1 194 ? -17.609 -26.531 -10.508 1 94.81 194 ALA A C 1
ATOM 1454 O O . ALA A 1 194 ? -17.984 -27.656 -10.172 1 94.81 194 ALA A O 1
ATOM 1455 N N . ARG A 1 195 ? -17.656 -26.156 -11.734 1 96 195 ARG A N 1
ATOM 1456 C CA . ARG A 1 195 ? -18.312 -26.938 -12.773 1 96 195 ARG A CA 1
ATOM 1457 C C . ARG A 1 195 ? -17.391 -28.062 -13.273 1 96 195 ARG A C 1
ATOM 1459 O O . ARG A 1 195 ? -17.859 -29 -13.93 1 96 195 ARG A O 1
ATOM 1466 N N . HIS A 1 196 ? -16.109 -27.922 -12.93 1 96.5 196 HIS A N 1
ATOM 1467 C CA . HIS A 1 196 ? -15.133 -28.922 -13.391 1 96.5 196 HIS A CA 1
ATOM 1468 C C . HIS A 1 196 ? -14.383 -29.547 -12.219 1 96.5 196 HIS A C 1
ATOM 1470 O O . HIS A 1 196 ? -13.195 -29.844 -12.328 1 96.5 196 HIS A O 1
ATOM 1476 N N . ARG A 1 197 ? -14.953 -29.719 -11.164 1 92.81 197 ARG A N 1
ATOM 1477 C CA . ARG A 1 197 ? -14.344 -30.125 -9.906 1 92.81 197 ARG A CA 1
ATOM 1478 C C . ARG A 1 197 ? -13.625 -31.469 -10.055 1 92.81 197 ARG A C 1
ATOM 1480 O O . ARG A 1 197 ? -12.625 -31.719 -9.383 1 92.81 197 ARG A O 1
ATOM 1487 N N . ASP A 1 198 ? -14.047 -32.281 -10.977 1 94.94 198 ASP A N 1
ATOM 1488 C CA . ASP A 1 198 ? -13.461 -33.625 -11.156 1 94.94 198 ASP A CA 1
ATOM 1489 C C . ASP A 1 198 ? -12.156 -33.531 -11.938 1 94.94 198 ASP A C 1
ATOM 1491 O O . ASP A 1 198 ? -11.359 -34.469 -11.922 1 94.94 198 ASP A O 1
ATOM 1495 N N . GLN A 1 199 ? -12.031 -32.438 -12.594 1 95.06 199 GLN A N 1
ATOM 1496 C CA . GLN A 1 199 ? -10.875 -32.312 -13.469 1 95.06 199 GLN A CA 1
ATOM 1497 C C . GLN A 1 199 ? -9.82 -31.391 -12.859 1 95.06 199 GLN A C 1
ATOM 1499 O O . GLN A 1 199 ? -8.703 -31.297 -13.367 1 95.06 199 GLN A O 1
ATOM 1504 N N . VAL A 1 200 ? -10.172 -30.656 -11.805 1 94.38 200 VAL A N 1
ATOM 1505 C CA . VAL A 1 200 ? -9.273 -29.672 -11.211 1 94.38 200 VAL A CA 1
ATOM 1506 C C . VAL A 1 200 ? -8.953 -30.062 -9.773 1 94.38 200 VAL A C 1
ATOM 1508 O O . VAL A 1 200 ? -9.859 -30.219 -8.945 1 94.38 200 VAL A O 1
ATOM 1511 N N . ASP A 1 201 ? -7.668 -30.266 -9.547 1 90.75 201 ASP A N 1
ATOM 1512 C CA . ASP A 1 201 ? -7.18 -30.562 -8.203 1 90.75 201 ASP A CA 1
ATOM 1513 C C . ASP A 1 201 ? -6.348 -29.406 -7.652 1 90.75 201 ASP A C 1
ATOM 1515 O O . ASP A 1 201 ? -5.277 -29.094 -8.18 1 90.75 201 ASP A O 1
ATOM 1519 N N . THR A 1 202 ? -6.918 -28.797 -6.68 1 89.12 202 THR A N 1
ATOM 1520 C CA . THR A 1 202 ? -6.211 -27.688 -6.059 1 89.12 202 THR A CA 1
ATOM 1521 C C . THR A 1 202 ? -5.598 -28.109 -4.727 1 89.12 202 THR A C 1
ATOM 1523 O O . THR A 1 202 ? -6.223 -28.828 -3.949 1 89.12 202 THR A O 1
ATOM 1526 N N . ASP A 1 203 ? -4.344 -27.812 -4.535 1 86 203 ASP A N 1
ATOM 1527 C CA . ASP A 1 203 ? -3.615 -28.078 -3.299 1 86 203 ASP A CA 1
ATOM 1528 C C . ASP A 1 203 ? -2.752 -26.891 -2.902 1 86 203 ASP A C 1
ATOM 1530 O O . ASP A 1 203 ? -1.552 -26.859 -3.184 1 86 203 ASP A O 1
ATOM 1534 N N . GLY A 1 204 ? -3.441 -26.031 -2.17 1 82.69 204 GLY A N 1
ATOM 1535 C CA . GLY A 1 204 ? -2.758 -24.797 -1.82 1 82.69 204 GLY A CA 1
ATOM 1536 C C . GLY A 1 204 ? -2.373 -23.969 -3.029 1 82.69 204 GLY A C 1
ATOM 1537 O O . GLY A 1 204 ? -3.23 -23.609 -3.838 1 82.69 204 GLY A O 1
ATOM 1538 N N . PRO A 1 205 ? -0.999 -23.781 -3.219 1 86.81 205 PRO A N 1
ATOM 1539 C CA . PRO A 1 205 ? -0.577 -22.922 -4.32 1 86.81 205 PRO A CA 1
ATOM 1540 C C . PRO A 1 205 ? -0.563 -23.641 -5.668 1 86.81 205 PRO A C 1
ATOM 1542 O O . PRO A 1 205 ? -0.435 -22.984 -6.711 1 86.81 205 PRO A O 1
ATOM 1545 N N . LEU A 1 206 ? -0.761 -24.922 -5.613 1 89.5 206 LEU A N 1
ATOM 1546 C CA . LEU A 1 206 ? -0.683 -25.672 -6.863 1 89.5 206 LEU A CA 1
ATOM 1547 C C . LEU A 1 206 ? -2.066 -26.125 -7.312 1 89.5 206 LEU A C 1
ATOM 1549 O O . LEU A 1 206 ? -2.893 -26.516 -6.488 1 89.5 206 LEU A O 1
ATOM 1553 N N . THR A 1 207 ? -2.268 -25.984 -8.578 1 90.38 207 THR A N 1
ATOM 1554 C CA . THR A 1 207 ? -3.492 -26.453 -9.211 1 90.38 207 THR A CA 1
ATOM 1555 C C . THR A 1 207 ? -3.174 -27.375 -10.391 1 90.38 207 THR A C 1
ATOM 1557 O O . THR A 1 207 ? -2.459 -26.969 -11.312 1 90.38 207 THR A O 1
ATOM 1560 N N . GLN A 1 208 ? -3.758 -28.625 -10.281 1 90.62 208 GLN A N 1
ATOM 1561 C CA . GLN A 1 208 ? -3.594 -29.578 -11.367 1 90.62 208 GLN A CA 1
ATOM 1562 C C . GLN A 1 208 ? -4.891 -29.766 -12.148 1 90.62 208 GLN A C 1
ATOM 1564 O O . GLN A 1 208 ? -5.965 -29.891 -11.562 1 90.62 208 GLN A O 1
ATOM 1569 N N . VAL A 1 209 ? -4.66 -29.641 -13.414 1 92.75 209 VAL A N 1
ATOM 1570 C CA . VAL A 1 209 ? -5.812 -29.859 -14.281 1 92.75 209 VAL A CA 1
ATOM 1571 C C . VAL A 1 209 ? -5.555 -31.047 -15.203 1 92.75 209 VAL A C 1
ATOM 1573 O O . VAL A 1 209 ? -4.594 -31.047 -15.977 1 92.75 209 VAL A O 1
ATOM 1576 N N . ARG A 1 210 ? -6.402 -32.031 -15.203 1 90.38 210 ARG A N 1
ATOM 1577 C CA . ARG A 1 210 ? -6.18 -33.312 -15.891 1 90.38 210 ARG A CA 1
ATOM 1578 C C . ARG A 1 210 ? -6.469 -33.188 -17.375 1 90.38 210 ARG A C 1
ATOM 1580 O O . ARG A 1 210 ? -5.723 -33.688 -18.203 1 90.38 210 ARG A O 1
ATOM 1587 N N . ASP A 1 211 ? -7.508 -32.406 -17.688 1 93 211 ASP A N 1
ATOM 1588 C CA . ASP A 1 211 ? -7.93 -32.281 -19.078 1 93 211 ASP A CA 1
ATOM 1589 C C . ASP A 1 211 ? -7.32 -31.016 -19.703 1 93 211 ASP A C 1
ATOM 1591 O O . ASP A 1 211 ? -7.48 -29.906 -19.188 1 93 211 ASP A O 1
ATOM 1595 N N . PRO A 1 212 ? -6.664 -31.234 -20.891 1 91.44 212 PRO A N 1
ATOM 1596 C CA . PRO A 1 212 ? -5.98 -30.109 -21.516 1 91.44 212 PRO A CA 1
ATOM 1597 C C . PRO A 1 212 ? -6.938 -28.984 -21.922 1 91.44 212 PRO A C 1
ATOM 1599 O O . PRO A 1 212 ? -6.578 -27.812 -21.875 1 91.44 212 PRO A O 1
ATOM 1602 N N . SER A 1 213 ? -8.117 -29.344 -22.359 1 95.12 213 SER A N 1
ATOM 1603 C CA . SER A 1 213 ? -9.078 -28.312 -22.75 1 95.12 213 SER A CA 1
ATOM 1604 C C . SER A 1 213 ? -9.555 -27.516 -21.547 1 95.12 213 SER A C 1
ATOM 1606 O O . SER A 1 213 ? -9.695 -26.297 -21.625 1 95.12 213 SER A O 1
ATOM 1608 N N . VAL A 1 214 ? -9.797 -28.141 -20.453 1 96.31 214 VAL A N 1
ATOM 1609 C CA . VAL A 1 214 ? -10.18 -27.484 -19.219 1 96.31 214 VAL A CA 1
ATOM 1610 C C . VAL A 1 214 ? -9.039 -26.609 -18.719 1 96.31 214 VAL A C 1
ATOM 1612 O O . VAL A 1 214 ? -9.258 -25.484 -18.281 1 96.31 214 VAL A O 1
ATOM 1615 N N . ARG A 1 215 ? -7.828 -27.078 -18.844 1 94.56 215 ARG A N 1
ATOM 1616 C CA . ARG A 1 215 ? -6.645 -26.328 -18.438 1 94.56 215 ARG A CA 1
ATOM 1617 C C . ARG A 1 215 ? -6.535 -25.031 -19.234 1 94.56 215 ARG A C 1
ATOM 1619 O O . ARG A 1 215 ? -6.289 -23.969 -18.656 1 94.56 215 ARG A O 1
ATOM 1626 N N . SER A 1 216 ? -6.684 -25.141 -20.531 1 94.81 216 SER A N 1
ATOM 1627 C CA . SER A 1 216 ? -6.57 -23.969 -21.391 1 94.81 216 SER A CA 1
ATOM 1628 C C . SER A 1 216 ? -7.617 -22.922 -21.031 1 94.81 216 SER A C 1
ATOM 1630 O O . SER A 1 216 ? -7.305 -21.734 -20.938 1 94.81 216 SER A O 1
ATOM 1632 N N . GLU A 1 217 ? -8.844 -23.344 -20.797 1 96.88 217 GLU A N 1
ATOM 1633 C CA . GLU A 1 217 ? -9.922 -22.422 -20.453 1 96.88 217 GLU A CA 1
ATOM 1634 C C . GLU A 1 217 ? -9.688 -21.781 -19.094 1 96.88 217 GLU A C 1
ATOM 1636 O O . GLU A 1 217 ? -9.875 -20.578 -18.922 1 96.88 217 GLU A O 1
ATOM 1641 N N . LEU A 1 218 ? -9.297 -22.641 -18.156 1 96.5 218 LEU A N 1
ATOM 1642 C CA . LEU A 1 218 ? -9.016 -22.109 -16.828 1 96.5 218 LEU A CA 1
ATOM 1643 C C . LEU A 1 218 ? -7.879 -21.094 -16.875 1 96.5 218 LEU A C 1
ATOM 1645 O O . LEU A 1 218 ? -7.926 -20.062 -16.203 1 96.5 218 LEU A O 1
ATOM 1649 N N . ASN A 1 219 ? -6.91 -21.375 -17.719 1 93.94 219 ASN A N 1
ATOM 1650 C CA . ASN A 1 219 ? -5.785 -20.453 -17.875 1 93.94 219 ASN A CA 1
ATOM 1651 C C . ASN A 1 219 ? -6.234 -19.094 -18.375 1 93.94 219 ASN A C 1
ATOM 1653 O O . ASN A 1 219 ? -5.762 -18.062 -17.906 1 93.94 219 ASN A O 1
ATOM 1657 N N . VAL A 1 220 ? -7.105 -19.031 -19.297 1 95.94 220 VAL A N 1
ATOM 1658 C CA . VAL A 1 220 ? -7.625 -17.781 -19.844 1 95.94 220 VAL A CA 1
ATOM 1659 C C . VAL A 1 220 ? -8.328 -16.984 -18.75 1 95.94 220 VAL A C 1
ATOM 1661 O O . VAL A 1 220 ? -8.117 -15.773 -18.609 1 95.94 220 VAL A O 1
ATOM 1664 N N . LEU A 1 221 ? -9.148 -17.703 -17.938 1 97 221 LEU A N 1
ATOM 1665 C CA . LEU A 1 221 ? -9.883 -17.047 -16.859 1 97 221 LEU A CA 1
ATOM 1666 C C . LEU A 1 221 ? -8.93 -16.484 -15.812 1 97 221 LEU A C 1
ATOM 1668 O O . LEU A 1 221 ? -9.109 -15.359 -15.352 1 97 221 LEU A O 1
ATOM 1672 N N . LEU A 1 222 ? -7.941 -17.266 -15.492 1 95.06 222 LEU A N 1
ATOM 1673 C CA . LEU A 1 222 ? -6.973 -16.844 -14.484 1 95.06 222 LEU A CA 1
ATOM 1674 C C . LEU A 1 222 ? -6.141 -15.664 -15 1 95.06 222 LEU A C 1
ATOM 1676 O O . LEU A 1 222 ? -5.793 -14.766 -14.234 1 95.06 222 LEU A O 1
ATOM 1680 N N . GLN A 1 223 ? -5.828 -15.633 -16.281 1 92.81 223 GLN A N 1
ATOM 1681 C CA . GLN A 1 223 ? -5.098 -14.523 -16.891 1 92.81 223 GLN A CA 1
ATOM 1682 C C . GLN A 1 223 ? -5.918 -13.234 -16.844 1 92.81 223 GLN A C 1
ATOM 1684 O O . GLN A 1 223 ? -5.379 -12.156 -16.594 1 92.81 223 GLN A O 1
ATOM 1689 N N . ALA A 1 224 ? -7.164 -13.398 -17.094 1 94.94 224 ALA A N 1
ATOM 1690 C CA . ALA A 1 224 ? -8.039 -12.234 -17 1 94.94 224 ALA A CA 1
ATOM 1691 C C . ALA A 1 224 ? -8.047 -11.664 -15.578 1 94.94 224 ALA A C 1
ATOM 1693 O O . ALA A 1 224 ? -7.93 -10.453 -15.391 1 94.94 224 ALA A O 1
ATOM 1694 N N . LEU A 1 225 ? -8.148 -12.523 -14.602 1 95.62 225 LEU A N 1
ATOM 1695 C CA . LEU A 1 225 ? -8.148 -12.094 -13.203 1 95.62 225 LEU A CA 1
ATOM 1696 C C . LEU A 1 225 ? -6.824 -11.445 -12.828 1 95.62 225 LEU A C 1
ATOM 1698 O O . LEU A 1 225 ? -6.805 -10.367 -12.234 1 95.62 225 LEU A O 1
ATOM 1702 N N . ASN A 1 226 ? -5.754 -12.094 -13.234 1 90.5 226 ASN A N 1
ATOM 1703 C CA . ASN A 1 226 ? -4.43 -11.555 -12.953 1 90.5 226 ASN A CA 1
ATOM 1704 C C . ASN A 1 226 ? -4.211 -10.219 -13.664 1 90.5 226 ASN A C 1
ATOM 1706 O O . ASN A 1 226 ? -3.475 -9.359 -13.164 1 90.5 226 ASN A O 1
ATOM 1710 N N . GLY A 1 227 ? -4.828 -10.094 -14.805 1 91.31 227 GLY A N 1
ATOM 1711 C CA . GLY A 1 227 ? -4.723 -8.852 -15.562 1 91.31 227 GLY A CA 1
ATOM 1712 C C . GLY A 1 227 ? -5.367 -7.672 -14.859 1 91.31 227 GLY A C 1
ATOM 1713 O O . GLY A 1 227 ? -5.152 -6.52 -15.242 1 91.31 227 GLY A O 1
ATOM 1714 N N . ARG A 1 228 ? -6.098 -7.98 -13.727 1 94.5 228 ARG A N 1
ATOM 1715 C CA . ARG A 1 228 ? -6.801 -6.938 -12.984 1 94.5 228 ARG A CA 1
ATOM 1716 C C . ARG A 1 228 ? -5.918 -6.371 -11.875 1 94.5 228 ARG A C 1
ATOM 1718 O O . ARG A 1 228 ? -6.332 -5.461 -11.148 1 94.5 228 ARG A O 1
ATOM 1725 N N . SER A 1 229 ? -4.691 -6.836 -11.727 1 89.25 229 SER A N 1
ATOM 1726 C CA . SER A 1 229 ? -3.832 -6.473 -10.609 1 89.25 229 SER A CA 1
ATOM 1727 C C . SER A 1 229 ? -3.582 -4.969 -10.57 1 89.25 229 SER A C 1
ATOM 1729 O O . SER A 1 229 ? -3.561 -4.363 -9.5 1 89.25 229 SER A O 1
ATOM 1731 N N . ASP A 1 230 ? -3.438 -4.383 -11.727 1 88.75 230 ASP A N 1
ATOM 1732 C CA . ASP A 1 230 ? -3.203 -2.941 -11.773 1 88.75 230 ASP A CA 1
ATOM 1733 C C . ASP A 1 230 ? -4.438 -2.168 -11.32 1 88.75 230 ASP A C 1
ATOM 1735 O O . ASP A 1 230 ? -4.324 -1.173 -10.602 1 88.75 230 ASP A O 1
ATOM 1739 N N . GLN A 1 231 ? -5.531 -2.67 -11.758 1 95.19 231 GLN A N 1
ATOM 1740 C CA . GLN A 1 231 ? -6.773 -2.018 -11.359 1 95.19 231 GLN A CA 1
ATOM 1741 C C . GLN A 1 231 ? -6.988 -2.123 -9.852 1 95.19 231 GLN A C 1
ATOM 1743 O O . GLN A 1 231 ? -7.406 -1.157 -9.211 1 95.19 231 GLN A O 1
ATOM 1748 N N . VAL A 1 232 ? -6.68 -3.227 -9.32 1 95.19 232 VAL A N 1
ATOM 1749 C CA . VAL A 1 232 ? -6.84 -3.439 -7.887 1 95.19 232 VAL A CA 1
ATOM 1750 C C . VAL A 1 232 ? -5.871 -2.539 -7.121 1 95.19 232 VAL A C 1
ATOM 1752 O O . VAL A 1 232 ? -6.25 -1.918 -6.125 1 95.19 232 VAL A O 1
ATOM 1755 N N . SER A 1 233 ? -4.652 -2.4 -7.648 1 90 233 SER A N 1
ATOM 1756 C CA . SER A 1 233 ? -3.666 -1.527 -7.023 1 90 233 SER A CA 1
ATOM 1757 C C . SER A 1 233 ? -4.102 -0.067 -7.082 1 90 233 SER A C 1
ATOM 1759 O O . SER A 1 233 ? -3.928 0.679 -6.117 1 90 233 SER A O 1
ATOM 1761 N N . GLN A 1 234 ? -4.66 0.26 -8.18 1 93.31 234 GLN A N 1
ATOM 1762 C CA . GLN A 1 234 ? -5.152 1.624 -8.344 1 93.31 234 GLN A CA 1
ATOM 1763 C C . GLN A 1 234 ? -6.301 1.913 -7.379 1 93.31 234 GLN A C 1
ATOM 1765 O O . GLN A 1 234 ? -6.352 2.984 -6.77 1 93.31 234 GLN A O 1
ATOM 1770 N N . ALA A 1 235 ? -7.168 0.96 -7.266 1 97.06 235 ALA A N 1
ATOM 1771 C CA . ALA A 1 235 ? -8.273 1.115 -6.328 1 97.06 235 ALA A CA 1
ATOM 1772 C C . ALA A 1 235 ? -7.766 1.288 -4.902 1 97.06 235 ALA A C 1
ATOM 1774 O O . ALA A 1 235 ? -8.25 2.15 -4.164 1 97.06 235 ALA A O 1
ATOM 1775 N N . GLN A 1 236 ? -6.824 0.523 -4.562 1 92.81 236 GLN A N 1
ATOM 1776 C CA . GLN A 1 236 ? -6.223 0.608 -3.236 1 92.81 236 GLN A CA 1
ATOM 1777 C C . GLN A 1 236 ? -5.59 1.978 -3.004 1 92.81 236 GLN A C 1
ATOM 1779 O O . GLN A 1 236 ? -5.742 2.564 -1.933 1 92.81 236 GLN A O 1
ATOM 1784 N N . ALA A 1 237 ? -4.883 2.469 -3.98 1 87.25 237 ALA A N 1
ATOM 1785 C CA . ALA A 1 237 ? -4.238 3.775 -3.867 1 87.25 237 ALA A CA 1
ATOM 1786 C C . ALA A 1 237 ? -5.277 4.879 -3.688 1 87.25 237 ALA A C 1
ATOM 1788 O O . ALA A 1 237 ? -5.098 5.781 -2.863 1 87.25 237 ALA A O 1
ATOM 1789 N N . LEU A 1 238 ? -6.309 4.777 -4.457 1 91.69 238 LEU A N 1
ATOM 1790 C CA . LEU A 1 238 ? -7.367 5.777 -4.359 1 91.69 238 LEU A CA 1
ATOM 1791 C C . LEU A 1 238 ? -8.039 5.73 -2.992 1 91.69 238 LEU A C 1
ATOM 1793 O O . LEU A 1 238 ? -8.344 6.773 -2.408 1 91.69 238 LEU A O 1
ATOM 1797 N N . LEU A 1 239 ? -8.258 4.555 -2.496 1 92.44 239 LEU A N 1
ATOM 1798 C CA . LEU A 1 239 ? -8.875 4.398 -1.183 1 92.44 239 LEU A CA 1
ATOM 1799 C C . LEU A 1 239 ? -7.973 4.965 -0.089 1 92.44 239 LEU A C 1
ATOM 1801 O O . LEU A 1 239 ? -8.453 5.637 0.828 1 92.44 239 LEU A O 1
ATOM 1805 N N . ASN A 1 240 ? -6.676 4.75 -0.23 1 84.88 240 ASN A N 1
ATOM 1806 C CA . ASN A 1 240 ? -5.723 5.289 0.734 1 84.88 240 ASN A CA 1
ATOM 1807 C C . ASN A 1 240 ? -5.707 6.816 0.713 1 84.88 240 ASN A C 1
ATOM 1809 O O . ASN A 1 240 ? -5.527 7.453 1.751 1 84.88 240 ASN A O 1
ATOM 1813 N N . GLY A 1 241 ? -5.84 7.332 -0.385 1 83.19 241 GLY A N 1
ATOM 1814 C CA . GLY A 1 241 ? -5.895 8.781 -0.507 1 83.19 241 GLY A CA 1
ATOM 1815 C C . GLY A 1 241 ? -7.117 9.391 0.149 1 83.19 241 GLY A C 1
ATOM 1816 O O . GLY A 1 241 ? -7.078 10.531 0.616 1 83.19 241 GLY A O 1
ATOM 1817 N N . LEU A 1 242 ? -8.203 8.617 0.059 1 83.81 242 LEU A N 1
ATOM 1818 C CA . LEU A 1 242 ? -9.438 9.086 0.684 1 83.81 242 LEU A CA 1
ATOM 1819 C C . LEU A 1 242 ? -9.328 9.039 2.205 1 83.81 242 LEU A C 1
ATOM 1821 O O . LEU A 1 242 ? -9.852 9.922 2.895 1 83.81 242 LEU A O 1
ATOM 1825 N N . ALA A 1 243 ? -8.773 8.023 2.812 1 72.44 243 ALA A N 1
ATOM 1826 C CA . ALA A 1 243 ? -8.695 7.852 4.262 1 72.44 243 ALA A CA 1
ATOM 1827 C C . ALA A 1 243 ? -7.734 8.859 4.879 1 72.44 243 ALA A C 1
ATOM 1829 O O . ALA A 1 243 ? -7.852 9.195 6.059 1 72.44 243 ALA A O 1
ATOM 1830 N N . GLY A 1 244 ? -7.082 9.703 4.012 1 59.19 244 GLY A N 1
ATOM 1831 C CA . GLY A 1 244 ? -6.121 10.664 4.535 1 59.19 244 GLY A CA 1
ATOM 1832 C C . GLY A 1 244 ? -4.949 10.008 5.238 1 59.19 244 GLY A C 1
ATOM 1833 O O . GLY A 1 244 ? -4.922 8.789 5.402 1 59.19 244 GLY A O 1
ATOM 1834 N N . PRO A 1 245 ? -3.834 10.734 5.543 1 49.5 245 PRO A N 1
ATOM 1835 C CA . PRO A 1 245 ? -2.672 10.172 6.234 1 49.5 245 PRO A CA 1
ATOM 1836 C C . PRO A 1 245 ? -3.043 9.477 7.543 1 49.5 245 PRO A C 1
ATOM 1838 O O . PRO A 1 245 ? -3.975 9.906 8.227 1 49.5 245 PRO A O 1
ATOM 1841 N N . ALA A 1 246 ? -3.043 8.164 7.59 1 41.75 246 ALA A N 1
ATOM 1842 C CA . ALA A 1 246 ? -3.32 7.418 8.812 1 41.75 246 ALA A CA 1
ATOM 1843 C C . ALA A 1 246 ? -2.799 8.164 10.039 1 41.75 246 ALA A C 1
ATOM 1845 O O . ALA A 1 246 ? -1.64 8.586 10.07 1 41.75 246 ALA A O 1
ATOM 1846 N N . ARG A 1 247 ? -3.51 8.836 10.828 1 40 247 ARG A N 1
ATOM 1847 C CA . ARG A 1 247 ? -3.021 9.234 12.141 1 40 247 ARG A CA 1
ATOM 1848 C C . ARG A 1 247 ? -2.273 8.094 12.82 1 40 247 ARG A C 1
ATOM 1850 O O . ARG A 1 247 ? -2.826 7.008 13.008 1 40 247 ARG A O 1
ATOM 1857 N N . GLN A 1 248 ? -0.984 7.844 12.539 1 31.11 248 GLN A N 1
ATOM 1858 C CA . GLN A 1 248 ? -0.279 6.934 13.438 1 31.11 248 GLN A CA 1
ATOM 1859 C C . GLN A 1 248 ? -0.716 7.141 14.883 1 31.11 248 GLN A C 1
ATOM 1861 O O . GLN A 1 248 ? -0.802 8.273 15.359 1 31.11 248 GLN A O 1
ATOM 1866 N N . ALA A 1 249 ? -1.729 6.352 15.422 1 28.91 249 ALA A N 1
ATOM 1867 C CA . ALA A 1 249 ? -1.914 6.43 16.859 1 28.91 249 ALA A CA 1
ATOM 1868 C C . ALA A 1 249 ? -0.591 6.703 17.578 1 28.91 249 ALA A C 1
ATOM 1870 O O . ALA A 1 249 ? 0.427 6.082 17.266 1 28.91 249 ALA A O 1
ATOM 1871 N N . PRO A 1 250 ? -0.565 7.773 18.422 1 31.56 250 PRO A N 1
ATOM 1872 C CA . PRO A 1 250 ? 0.646 7.867 19.25 1 31.56 250 PRO A CA 1
ATOM 1873 C C . PRO A 1 250 ? 1.056 6.523 19.844 1 31.56 250 PRO A C 1
ATOM 1875 O O . PRO A 1 250 ? 0.211 5.641 20.031 1 31.56 250 PRO A O 1
ATOM 1878 N N . MET B 1 1 ? 95.188 105 -24.172 1 23.72 1 MET B N 1
ATOM 1879 C CA . MET B 1 1 ? 93.75 105.188 -24.266 1 23.72 1 MET B CA 1
ATOM 1880 C C . MET B 1 1 ? 93.062 104 -23.562 1 23.72 1 MET B C 1
ATOM 1882 O O . MET B 1 1 ? 93.438 102.875 -23.688 1 23.72 1 MET B O 1
ATOM 1886 N N . PRO B 1 2 ? 92.062 104.188 -22.594 1 25.55 2 PRO B N 1
ATOM 1887 C CA . PRO B 1 2 ? 91.812 103.688 -21.25 1 25.55 2 PRO B CA 1
ATOM 1888 C C . PRO B 1 2 ? 91.062 102.375 -21.25 1 25.55 2 PRO B C 1
ATOM 1890 O O . PRO B 1 2 ? 91.25 101.5 -20.375 1 25.55 2 PRO B O 1
ATOM 1893 N N . ALA B 1 3 ? 90 102.125 -22.078 1 33.25 3 ALA B N 1
ATOM 1894 C CA . ALA B 1 3 ? 88.625 102 -21.594 1 33.25 3 ALA B CA 1
ATOM 1895 C C . ALA B 1 3 ? 88.25 100.5 -21.422 1 33.25 3 ALA B C 1
ATOM 1897 O O . ALA B 1 3 ? 88.125 99.75 -22.406 1 33.25 3 ALA B O 1
ATOM 1898 N N . MET B 1 4 ? 88.75 99.938 -20.266 1 25.16 4 MET B N 1
ATOM 1899 C CA . MET B 1 4 ? 88.688 98.562 -19.859 1 25.16 4 MET B CA 1
ATOM 1900 C C . MET B 1 4 ? 87.312 98 -19.906 1 25.16 4 MET B C 1
ATOM 1902 O O . MET B 1 4 ? 86.312 98.75 -20.031 1 25.16 4 MET B O 1
ATOM 1906 N N . ARG B 1 5 ? 86.875 96.938 -19.031 1 25.7 5 ARG B N 1
ATOM 1907 C CA . ARG B 1 5 ? 86.5 95.5 -19.047 1 25.7 5 ARG B CA 1
ATOM 1908 C C . ARG B 1 5 ? 85.062 95.312 -18.547 1 25.7 5 ARG B C 1
ATOM 1910 O O . ARG B 1 5 ? 84.562 94.188 -18.469 1 25.7 5 ARG B O 1
ATOM 1917 N N . SER B 1 6 ? 84.312 96.562 -18.125 1 28.05 6 SER B N 1
ATOM 1918 C CA . SER B 1 6 ? 83.5 96.125 -17 1 28.05 6 SER B CA 1
ATOM 1919 C C . SER B 1 6 ? 82.438 95.125 -17.438 1 28.05 6 SER B C 1
ATOM 1921 O O . SER B 1 6 ? 82 95.125 -18.594 1 28.05 6 SER B O 1
ATOM 1923 N N . GLY B 1 7 ? 82 94 -16.5 1 25.44 7 GLY B N 1
ATOM 1924 C CA . GLY B 1 7 ? 81.5 92.688 -16.234 1 25.44 7 GLY B CA 1
ATOM 1925 C C . GLY B 1 7 ? 80 92.625 -16.203 1 25.44 7 GLY B C 1
ATOM 1926 O O . GLY B 1 7 ? 79.375 93.25 -15.359 1 25.44 7 GLY B O 1
ATOM 1927 N N . ALA B 1 8 ? 79.25 92.688 -17.344 1 29.78 8 ALA B N 1
ATOM 1928 C CA . ALA B 1 8 ? 77.812 92.875 -17.453 1 29.78 8 ALA B CA 1
ATOM 1929 C C . ALA B 1 8 ? 77 91.75 -16.844 1 29.78 8 ALA B C 1
ATOM 1931 O O . ALA B 1 8 ? 77.25 90.562 -17.234 1 29.78 8 ALA B O 1
ATOM 1932 N N . ALA B 1 9 ? 76.688 91.75 -15.453 1 29.42 9 ALA B N 1
ATOM 1933 C CA . ALA B 1 9 ? 76.062 90.812 -14.523 1 29.42 9 ALA B CA 1
ATOM 1934 C C . ALA B 1 9 ? 74.625 90.562 -14.945 1 29.42 9 ALA B C 1
ATOM 1936 O O . ALA B 1 9 ? 73.75 91.375 -14.773 1 29.42 9 ALA B O 1
ATOM 1937 N N . TRP B 1 10 ? 74.312 90.188 -16.266 1 26.83 10 TRP B N 1
ATOM 1938 C CA . TRP B 1 10 ? 72.875 90.188 -16.594 1 26.83 10 TRP B CA 1
ATOM 1939 C C . TRP B 1 10 ? 72.125 89.188 -15.758 1 26.83 10 TRP B C 1
ATOM 1941 O O . TRP B 1 10 ? 72.625 88 -15.633 1 26.83 10 TRP B O 1
ATOM 1951 N N . VAL B 1 11 ? 71.5 89.562 -14.594 1 27.36 11 VAL B N 1
ATOM 1952 C CA . VAL B 1 11 ? 70.688 89 -13.539 1 27.36 11 VAL B CA 1
ATOM 1953 C C . VAL B 1 11 ? 69.438 88.25 -14.156 1 27.36 11 VAL B C 1
ATOM 1955 O O . VAL B 1 11 ? 68.562 88.938 -14.719 1 27.36 11 VAL B O 1
ATOM 1958 N N . LEU B 1 12 ? 69.688 87.188 -15 1 28.89 12 LEU B N 1
ATOM 1959 C CA . LEU B 1 12 ? 68.562 86.5 -15.609 1 28.89 12 LEU B CA 1
ATOM 1960 C C . LEU B 1 12 ? 67.625 85.938 -14.555 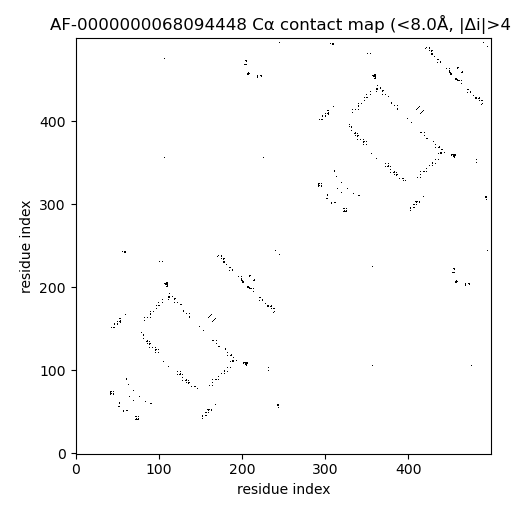1 28.89 12 LEU B C 1
ATOM 1962 O O . LEU B 1 12 ? 68.062 85.188 -13.648 1 28.89 12 LEU B O 1
ATOM 1966 N N . GLU B 1 13 ? 66.5 86.688 -14.141 1 31.58 13 GLU B N 1
ATOM 1967 C CA . GLU B 1 13 ? 65.375 86.5 -13.25 1 31.58 13 GLU B CA 1
ATOM 1968 C C . GLU B 1 13 ? 64.625 85.188 -13.641 1 31.58 13 GLU B C 1
ATOM 1970 O O . GLU B 1 13 ? 64.125 85.125 -14.758 1 31.58 13 GLU B O 1
ATOM 1975 N N . GLY B 1 14 ? 65.062 84 -13.336 1 28.72 14 GLY B N 1
ATOM 1976 C CA . GLY B 1 14 ? 64.5 82.688 -13.648 1 28.72 14 GLY B CA 1
ATOM 1977 C C . GLY B 1 14 ? 63.094 82.5 -13.109 1 28.72 14 GLY B C 1
ATOM 1978 O O . GLY B 1 14 ? 62.844 82.75 -11.93 1 28.72 14 GLY B O 1
ATOM 1979 N N . ARG B 1 15 ? 62.062 82.812 -13.93 1 33.31 15 ARG B N 1
ATOM 1980 C CA . ARG B 1 15 ? 60.625 82.625 -13.75 1 33.31 15 ARG B CA 1
ATOM 1981 C C . ARG B 1 15 ? 60.281 81.188 -13.289 1 33.31 15 ARG B C 1
ATOM 1983 O O . ARG B 1 15 ? 60.531 80.25 -14.008 1 33.31 15 ARG B O 1
ATOM 1990 N N . PHE B 1 16 ? 60.438 80.938 -11.961 1 32.88 16 PHE B N 1
ATOM 1991 C CA . PHE B 1 16 ? 60.031 79.75 -11.227 1 32.88 16 PHE B CA 1
ATOM 1992 C C . PHE B 1 16 ? 58.594 79.375 -11.547 1 32.88 16 PHE B C 1
ATOM 1994 O O . PHE B 1 16 ? 57.656 80.125 -11.297 1 32.88 16 PHE B O 1
ATOM 2001 N N . MET B 1 17 ? 58.344 78.75 -12.758 1 30.23 17 MET B N 1
ATOM 2002 C CA . MET B 1 17 ? 57.031 78.25 -13.109 1 30.23 17 MET B CA 1
ATOM 2003 C C . MET B 1 17 ? 56.469 77.375 -11.977 1 30.23 17 MET B C 1
ATOM 2005 O O . MET B 1 17 ? 57.125 76.438 -11.5 1 30.23 17 MET B O 1
ATOM 2009 N N . ARG B 1 18 ? 55.5 77.875 -11.203 1 35.34 18 ARG B N 1
ATOM 2010 C CA . ARG B 1 18 ? 54.562 77.375 -10.172 1 35.34 18 ARG B CA 1
ATOM 2011 C C . ARG B 1 18 ? 53.844 76.125 -10.625 1 35.34 18 ARG B C 1
ATOM 2013 O O . ARG B 1 18 ? 52.906 76.188 -11.414 1 35.34 18 ARG B O 1
ATOM 2020 N N . PHE B 1 19 ? 54.562 75.125 -11.25 1 33.47 19 PHE B N 1
ATOM 2021 C CA . PHE B 1 19 ? 53.812 73.875 -11.57 1 33.47 19 PHE B CA 1
ATOM 2022 C C . PHE B 1 19 ? 53.031 73.375 -10.344 1 33.47 19 PHE B C 1
ATOM 2024 O O . PHE B 1 19 ? 53.625 73.188 -9.281 1 33.47 19 PHE B O 1
ATOM 2031 N N . GLY B 1 20 ? 51.75 73.875 -10.078 1 32.38 20 GLY B N 1
ATOM 2032 C CA . GLY B 1 20 ? 50.75 73.375 -9.141 1 32.38 20 GLY B CA 1
ATOM 2033 C C . GLY B 1 20 ? 50.562 71.875 -9.141 1 32.38 20 GLY B C 1
ATOM 2034 O O . GLY B 1 20 ? 50.156 71.312 -10.141 1 32.38 20 GLY B O 1
ATOM 2035 N N . TRP B 1 21 ? 51.531 71.062 -8.633 1 37.69 21 TRP B N 1
ATOM 2036 C CA . TRP B 1 21 ? 51.531 69.625 -8.453 1 37.69 21 TRP B CA 1
ATOM 2037 C C . TRP B 1 21 ? 50.25 69.188 -7.762 1 37.69 21 TRP B C 1
ATOM 2039 O O . TRP B 1 21 ? 50.094 69.312 -6.543 1 37.69 21 TRP B O 1
ATOM 2049 N N . GLY B 1 22 ? 49.031 69.5 -8.266 1 38.06 22 GLY B N 1
ATOM 2050 C CA . GLY B 1 22 ? 47.844 68.812 -7.699 1 38.06 22 GLY B CA 1
ATOM 2051 C C . GLY B 1 22 ? 47.969 67.312 -7.633 1 38.06 22 GLY B C 1
ATOM 2052 O O . GLY B 1 22 ? 47.906 66.625 -8.656 1 38.06 22 GLY B O 1
ATOM 2053 N N . LEU B 1 23 ? 48.938 66.75 -6.98 1 40.41 23 LEU B N 1
ATOM 2054 C CA . LEU B 1 23 ? 48.969 65.312 -6.84 1 40.41 23 LEU B CA 1
ATOM 2055 C C . LEU B 1 23 ? 47.656 64.812 -6.262 1 40.41 23 LEU B C 1
ATOM 2057 O O . LEU B 1 23 ? 47.25 65.188 -5.168 1 40.41 23 LEU B O 1
ATOM 2061 N N . PRO B 1 24 ? 46.625 64.375 -7.086 1 43.06 24 PRO B N 1
ATOM 2062 C CA . PRO B 1 24 ? 45.469 63.75 -6.473 1 43.06 24 PRO B CA 1
ATOM 2063 C C . PRO B 1 24 ? 45.875 62.625 -5.512 1 43.06 24 PRO B C 1
ATOM 2065 O O . PRO B 1 24 ? 46.781 61.844 -5.809 1 43.06 24 PRO B O 1
ATOM 2068 N N . ALA B 1 25 ? 45.844 62.875 -4.16 1 42.97 25 ALA B N 1
ATOM 2069 C CA . ALA B 1 25 ? 45.938 61.812 -3.141 1 42.97 25 ALA B CA 1
ATOM 2070 C C . ALA B 1 25 ? 45.094 60.625 -3.512 1 42.97 25 ALA B C 1
ATOM 2072 O O . ALA B 1 25 ? 43.875 60.688 -3.531 1 42.97 25 ALA B O 1
ATOM 2073 N N . LEU B 1 26 ? 45.594 59.781 -4.488 1 43.53 26 LEU B N 1
ATOM 2074 C CA . LEU B 1 26 ? 44.938 58.469 -4.605 1 43.53 26 LEU B CA 1
ATOM 2075 C C . LEU B 1 26 ? 44.781 57.844 -3.234 1 43.53 26 LEU B C 1
ATOM 2077 O O . LEU B 1 26 ? 45.781 57.531 -2.564 1 43.53 26 LEU B O 1
ATOM 2081 N N . ALA B 1 27 ? 43.75 58.156 -2.445 1 44.22 27 ALA B N 1
ATOM 2082 C CA . ALA B 1 27 ? 43.344 57.312 -1.312 1 44.22 27 ALA B CA 1
ATOM 2083 C C . ALA B 1 27 ? 43.438 55.844 -1.65 1 44.22 27 ALA B C 1
ATOM 2085 O O . ALA B 1 27 ? 42.688 55.344 -2.486 1 44.22 27 ALA B O 1
ATOM 2086 N N . VAL B 1 28 ? 44.656 55.25 -1.586 1 44.03 28 VAL B N 1
ATOM 2087 C CA . VAL B 1 28 ? 44.719 53.781 -1.502 1 44.03 28 VAL B CA 1
ATOM 2088 C C . VAL B 1 28 ? 43.719 53.281 -0.475 1 44.03 28 VAL B C 1
ATOM 2090 O O . VAL B 1 28 ? 43.844 53.562 0.72 1 44.03 28 VAL B O 1
ATOM 2093 N N . VAL B 1 29 ? 42.469 53.25 -0.789 1 44.75 29 VAL B N 1
ATOM 2094 C CA . VAL B 1 29 ? 41.625 52.375 -0.011 1 44.75 29 VAL B CA 1
ATOM 2095 C C . VAL B 1 29 ? 42.375 51.062 0.304 1 44.75 29 VAL B C 1
ATOM 2097 O O . VAL B 1 29 ? 42.656 50.281 -0.596 1 44.75 29 VAL B O 1
ATOM 2100 N N . LEU B 1 30 ? 43.312 51.031 1.306 1 39.69 30 LEU B N 1
ATOM 2101 C CA . LEU B 1 30 ? 43.719 49.781 1.918 1 39.69 30 LEU B CA 1
ATOM 2102 C C . LEU B 1 30 ? 42.531 48.844 2.045 1 39.69 30 LEU B C 1
ATOM 2104 O O . LEU B 1 30 ? 41.594 49.094 2.826 1 39.69 30 LEU B O 1
ATOM 2108 N N . ALA B 1 31 ? 42.031 48.312 0.935 1 42.25 31 ALA B N 1
ATOM 2109 C CA . ALA B 1 31 ? 41.281 47.062 1.135 1 42.25 31 ALA B CA 1
ATOM 2110 C C . ALA B 1 31 ? 41.938 46.188 2.205 1 42.25 31 ALA B C 1
ATOM 2112 O O . ALA B 1 31 ? 43 45.625 1.985 1 42.25 31 ALA B O 1
ATOM 2113 N N . LEU B 1 32 ? 42.094 46.625 3.498 1 40.53 32 LEU B N 1
ATOM 2114 C CA . LEU B 1 32 ? 42.25 45.562 4.508 1 40.53 32 LEU B CA 1
ATOM 2115 C C . LEU B 1 32 ? 41.5 44.312 4.098 1 40.53 32 LEU B C 1
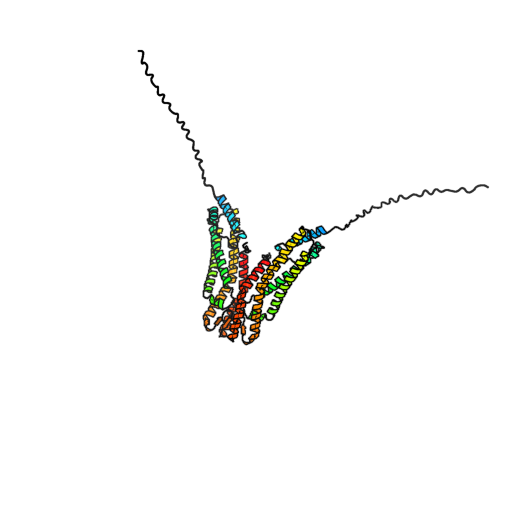ATOM 2117 O O . LEU B 1 32 ? 40.281 44.219 4.262 1 40.53 32 LEU B O 1
ATOM 2121 N N . ALA B 1 33 ? 41.562 43.688 3.021 1 46.31 33 ALA B N 1
ATOM 2122 C CA . ALA B 1 33 ? 41.344 42.25 2.902 1 46.31 33 ALA B CA 1
ATOM 2123 C C . ALA B 1 33 ? 41.719 41.5 4.184 1 46.31 33 ALA B C 1
ATOM 2125 O O . ALA B 1 33 ? 42.875 41.094 4.328 1 46.31 33 ALA B O 1
ATOM 2126 N N . GLY B 1 34 ? 41.844 42.031 5.32 1 44.78 34 GLY B N 1
ATOM 2127 C CA . GLY B 1 34 ? 42.062 41.25 6.539 1 44.78 34 GLY B CA 1
ATOM 2128 C C . GLY B 1 34 ? 41.531 39.844 6.453 1 44.78 34 GLY B C 1
ATOM 2129 O O . GLY B 1 34 ? 40.719 39.531 5.562 1 44.78 34 GLY B O 1
ATOM 2130 N N . CYS B 1 35 ? 42.188 38.75 6.98 1 51.03 35 CYS B N 1
ATOM 2131 C CA . CYS B 1 35 ? 41.844 37.375 7.27 1 51.03 35 CYS B CA 1
ATOM 2132 C C . CYS B 1 35 ? 40.344 37.25 7.648 1 51.03 35 CYS B C 1
ATOM 2134 O O . CYS B 1 35 ? 40 37.438 8.812 1 51.03 35 CYS B O 1
ATOM 2136 N N . VAL B 1 36 ? 39.438 37.812 7.121 1 57.41 36 VAL B N 1
ATOM 2137 C CA . VAL B 1 36 ? 38.031 37.719 7.438 1 57.41 36 VAL B CA 1
ATOM 2138 C C . VAL B 1 36 ? 37.719 36.281 7.883 1 57.41 36 VAL B C 1
ATOM 2140 O O . VAL B 1 36 ? 37.938 35.344 7.145 1 57.41 36 VAL B O 1
ATOM 2143 N N . ASN B 1 37 ? 37.906 36 9.188 1 73.94 37 ASN B N 1
ATOM 2144 C CA . ASN B 1 37 ? 37.469 34.719 9.781 1 73.94 37 ASN B CA 1
ATOM 2145 C C . ASN B 1 37 ? 36.094 34.312 9.297 1 73.94 37 ASN B C 1
ATOM 2147 O O . ASN B 1 37 ? 35.094 34.875 9.727 1 73.94 37 ASN B O 1
ATOM 2151 N N . ARG B 1 38 ? 36.062 33.656 8.172 1 86.94 38 ARG B N 1
ATOM 2152 C CA . ARG B 1 38 ? 34.812 33.188 7.555 1 86.94 38 ARG B CA 1
ATOM 2153 C C . ARG B 1 38 ? 34.156 32.125 8.422 1 86.94 38 ARG B C 1
ATOM 2155 O O . ARG B 1 38 ? 33.031 31.703 8.141 1 86.94 38 ARG B O 1
ATOM 2162 N N . GLU B 1 39 ? 34.719 31.906 9.547 1 90.06 39 GLU B N 1
ATOM 2163 C CA . GLU B 1 39 ? 34.25 30.781 10.328 1 90.06 39 GLU B CA 1
ATOM 2164 C C . GLU B 1 39 ? 32.844 31.016 10.852 1 90.06 39 GLU B C 1
ATOM 2166 O O . GLU B 1 39 ? 31.969 30.141 10.742 1 90.06 39 GLU B O 1
ATOM 2171 N N . PRO B 1 40 ? 32.594 32.188 11.297 1 92.56 40 PRO B N 1
ATOM 2172 C CA . PRO B 1 40 ? 31.219 32.375 11.789 1 92.56 40 PRO B CA 1
ATOM 2173 C C . PRO B 1 40 ? 30.172 32.281 10.688 1 92.56 40 PRO B C 1
ATOM 2175 O O . PRO B 1 40 ? 29.078 31.734 10.906 1 92.56 40 PRO B O 1
ATOM 2178 N N . GLU B 1 41 ? 30.453 32.75 9.57 1 94 41 GLU B N 1
ATOM 2179 C CA . GLU B 1 41 ? 29.531 32.656 8.438 1 94 41 GLU B CA 1
ATOM 2180 C C . GLU B 1 41 ? 29.406 31.219 7.945 1 94 41 GLU B C 1
ATOM 2182 O O . GLU B 1 41 ? 28.297 30.766 7.633 1 94 41 GLU B O 1
ATOM 2187 N N . GLU B 1 42 ? 30.469 30.547 7.82 1 95.88 42 GLU B N 1
ATOM 2188 C CA . GLU B 1 42 ? 30.453 29.156 7.414 1 95.88 42 GLU B CA 1
ATOM 2189 C C . GLU B 1 42 ? 29.703 28.281 8.43 1 95.88 42 GLU B C 1
ATOM 2191 O O . GLU B 1 42 ? 28.938 27.406 8.047 1 95.88 42 GLU B O 1
ATOM 2196 N N . ARG B 1 43 ? 29.906 28.531 9.688 1 96.44 43 ARG B N 1
ATOM 2197 C CA . ARG B 1 43 ? 29.219 27.797 10.734 1 96.44 43 ARG B CA 1
ATOM 2198 C C . ARG B 1 43 ? 27.719 28 10.664 1 96.44 43 ARG B C 1
ATOM 2200 O O . ARG B 1 43 ? 26.938 27.031 10.766 1 96.44 43 ARG B O 1
ATOM 2207 N N . ALA B 1 44 ? 27.422 29.234 10.508 1 96.56 44 ALA B N 1
ATOM 2208 C CA . ALA B 1 44 ? 26 29.547 10.398 1 96.56 44 ALA B CA 1
ATOM 2209 C C . ALA B 1 44 ? 25.375 28.859 9.188 1 96.56 44 ALA B C 1
ATOM 2211 O O . ALA B 1 44 ? 24.25 28.359 9.266 1 96.56 44 ALA B O 1
ATOM 2212 N N . ALA B 1 45 ? 26.047 28.812 8.102 1 96.44 45 ALA B N 1
ATOM 2213 C CA . ALA B 1 45 ? 25.578 28.141 6.902 1 96.44 45 ALA B CA 1
ATOM 2214 C C . ALA B 1 45 ? 25.453 26.641 7.129 1 96.44 45 ALA B C 1
ATOM 2216 O O . ALA B 1 45 ? 24.5 26 6.66 1 96.44 45 ALA B O 1
ATOM 2217 N N . PHE B 1 46 ? 26.469 26.078 7.789 1 97.62 46 PHE B N 1
ATOM 2218 C CA . PHE B 1 46 ? 26.469 24.656 8.055 1 97.62 46 PHE B CA 1
ATOM 2219 C C . PHE B 1 46 ? 25.312 24.281 8.977 1 97.62 46 PHE B C 1
ATOM 2221 O O . PHE B 1 46 ? 24.578 23.328 8.711 1 97.62 46 PHE B O 1
ATOM 2228 N N . ILE B 1 47 ? 25.094 25.062 10.008 1 97.75 47 ILE B N 1
ATOM 2229 C CA . ILE B 1 47 ? 23.984 24.797 10.93 1 97.75 47 ILE B CA 1
ATOM 2230 C C . ILE B 1 47 ? 22.656 24.891 10.188 1 97.75 47 ILE B C 1
ATOM 2232 O O . ILE B 1 47 ? 21.781 24.031 10.359 1 97.75 47 ILE B O 1
ATOM 2236 N N . ALA B 1 48 ? 22.531 25.859 9.328 1 96.38 48 ALA B N 1
ATOM 2237 C CA . ALA B 1 48 ? 21.312 26.016 8.547 1 96.38 48 ALA B CA 1
ATOM 2238 C C . ALA B 1 48 ? 21.078 24.797 7.645 1 96.38 48 ALA B C 1
ATOM 2240 O O . ALA B 1 48 ? 19.953 24.328 7.504 1 96.38 48 ALA B O 1
ATOM 2241 N N . TYR B 1 49 ? 22.125 24.359 7.008 1 96.56 49 TYR B N 1
ATOM 2242 C CA . TYR B 1 49 ? 22.016 23.203 6.129 1 96.56 49 TYR B CA 1
ATOM 2243 C C . TYR B 1 49 ? 21.641 21.953 6.914 1 96.56 49 TYR B C 1
ATOM 2245 O O . TYR B 1 49 ? 20.781 21.172 6.484 1 96.56 49 TYR B O 1
ATOM 2253 N N . LEU B 1 50 ? 22.281 21.781 8.023 1 96.75 50 LEU B N 1
ATOM 2254 C CA . LEU B 1 50 ? 21.969 20.641 8.875 1 96.75 50 LEU B CA 1
ATOM 2255 C C . LEU B 1 50 ? 20.516 20.656 9.312 1 96.75 50 LEU B C 1
ATOM 2257 O O . LEU B 1 50 ? 19.859 19.609 9.391 1 96.75 50 LEU B O 1
ATOM 2261 N N . GLU B 1 51 ? 20.016 21.812 9.602 1 95.12 51 GLU B N 1
ATOM 2262 C CA . GLU B 1 51 ? 18.609 21.938 9.977 1 95.12 51 GLU B CA 1
ATOM 2263 C C . GLU B 1 51 ? 17.703 21.547 8.82 1 95.12 51 GLU B C 1
ATOM 2265 O O . GLU B 1 51 ? 16.625 20.969 9.039 1 95.12 51 GLU B O 1
ATOM 2270 N N . GLN B 1 52 ? 18.078 21.766 7.625 1 92.81 52 GLN B N 1
ATOM 2271 C CA . GLN B 1 52 ? 17.328 21.328 6.453 1 92.81 52 GLN B CA 1
ATOM 2272 C C . GLN B 1 52 ? 17.359 19.812 6.324 1 92.81 52 GLN B C 1
ATOM 2274 O O . GLN B 1 52 ? 16.344 19.203 5.969 1 92.81 52 GLN B O 1
ATOM 2279 N N . VAL B 1 53 ? 18.5 19.297 6.59 1 93.25 53 VAL B N 1
ATOM 2280 C CA . VAL B 1 53 ? 18.688 17.844 6.523 1 93.25 53 VAL B CA 1
ATOM 2281 C C . VAL B 1 53 ? 17.812 17.172 7.578 1 93.25 53 VAL B C 1
ATOM 2283 O O . VAL B 1 53 ? 17.281 16.078 7.348 1 93.25 53 VAL B O 1
ATOM 2286 N N . ALA B 1 54 ? 17.609 17.828 8.68 1 91.88 54 ALA B N 1
ATOM 2287 C CA . ALA B 1 54 ? 16.875 17.25 9.812 1 91.88 54 ALA B CA 1
ATOM 2288 C C . ALA B 1 54 ? 15.375 17.469 9.648 1 91.88 54 ALA B C 1
ATOM 2290 O O . ALA B 1 54 ? 14.578 16.922 10.414 1 91.88 54 ALA B O 1
ATOM 2291 N N . ALA B 1 55 ? 14.984 18.219 8.672 1 87.38 55 ALA B N 1
ATOM 2292 C CA . ALA B 1 55 ? 13.57 18.562 8.516 1 87.38 55 ALA B CA 1
ATOM 2293 C C . ALA B 1 55 ? 12.797 17.422 7.879 1 87.38 55 ALA B C 1
ATOM 2295 O O . ALA B 1 55 ? 13.32 16.703 7.02 1 87.38 55 ALA B O 1
ATOM 2296 N N . PRO B 1 56 ? 11.492 17.281 8.258 1 76.19 56 PRO B N 1
ATOM 2297 C CA . PRO B 1 56 ? 10.68 16.203 7.699 1 76.19 56 PRO B CA 1
ATOM 2298 C C . PRO B 1 56 ? 10.539 16.281 6.184 1 76.19 56 PRO B C 1
ATOM 2300 O O . PRO B 1 56 ? 10.352 15.266 5.516 1 76.19 56 PRO B O 1
ATOM 2303 N N . GLN B 1 57 ? 10.633 17.438 5.625 1 69.38 57 GLN B N 1
ATOM 2304 C CA . GLN B 1 57 ? 10.469 17.672 4.195 1 69.38 57 GLN B CA 1
ATOM 2305 C C . GLN B 1 57 ? 11.625 17.062 3.402 1 69.38 57 GLN B C 1
ATOM 2307 O O . GLN B 1 57 ? 11.523 16.891 2.188 1 69.38 57 GLN B O 1
ATOM 2312 N N . ALA B 1 58 ? 12.695 16.797 4.109 1 72.12 58 ALA B N 1
ATOM 2313 C CA . ALA B 1 58 ? 13.883 16.266 3.428 1 72.12 58 ALA B CA 1
ATOM 2314 C C . ALA B 1 58 ? 13.664 14.836 2.961 1 72.12 58 ALA B C 1
ATOM 2316 O O . ALA B 1 58 ? 14.391 14.344 2.098 1 72.12 58 ALA B O 1
ATOM 2317 N N . GLY B 1 59 ? 12.523 14.203 3.309 1 75.31 59 GLY B N 1
ATOM 2318 C CA . GLY B 1 59 ? 12.312 12.805 2.971 1 75.31 59 GLY B CA 1
ATOM 2319 C C . GLY B 1 59 ? 13.133 11.852 3.814 1 75.31 59 GLY B C 1
ATOM 2320 O O . GLY B 1 59 ? 13.547 12.195 4.926 1 75.31 59 GLY B O 1
ATOM 2321 N N . VAL B 1 60 ? 13.352 10.758 3.207 1 76.19 60 VAL B N 1
ATOM 2322 C CA . VAL B 1 60 ? 14.078 9.742 3.957 1 76.19 60 VAL B CA 1
ATOM 2323 C C . VAL B 1 60 ? 15.547 10.141 4.098 1 76.19 60 VAL B C 1
ATOM 2325 O O . VAL B 1 60 ? 16.125 10.031 5.184 1 76.19 60 VAL B O 1
ATOM 2328 N N . VAL B 1 61 ? 16.109 10.547 2.934 1 83.31 61 VAL B N 1
ATOM 2329 C CA . VAL B 1 61 ? 17.5 10.969 2.986 1 83.31 61 VAL B CA 1
ATOM 2330 C C . VAL B 1 61 ? 17.703 12.195 2.1 1 83.31 61 VAL B C 1
ATOM 2332 O O . VAL B 1 61 ? 17.203 12.25 0.978 1 83.31 61 VAL B O 1
ATOM 2335 N N . ALA B 1 62 ? 18.453 13.102 2.668 1 82.38 62 ALA B N 1
ATOM 2336 C CA . ALA B 1 62 ? 18.672 14.375 1.985 1 82.38 62 ALA B CA 1
ATOM 2337 C C . ALA B 1 62 ? 19.516 14.18 0.729 1 82.38 62 ALA B C 1
ATOM 2339 O O . ALA B 1 62 ? 20.438 13.344 0.71 1 82.38 62 ALA B O 1
ATOM 2340 N N . ALA B 1 63 ? 19.141 14.945 -0.255 1 87.44 63 ALA B N 1
ATOM 2341 C CA . ALA B 1 63 ? 20 14.977 -1.439 1 87.44 63 ALA B CA 1
ATOM 2342 C C . ALA B 1 63 ? 21.359 15.594 -1.116 1 87.44 63 ALA B C 1
ATOM 2344 O O . ALA B 1 63 ? 21.484 16.375 -0.173 1 87.44 63 ALA B O 1
ATOM 2345 N N . PRO B 1 64 ? 22.344 15.195 -1.908 1 91.88 64 PRO B N 1
ATOM 2346 C CA . PRO B 1 64 ? 23.641 15.852 -1.695 1 91.88 64 PRO B CA 1
ATOM 2347 C C . PRO B 1 64 ? 23.578 17.359 -1.905 1 91.88 64 PRO B C 1
ATOM 2349 O O . PRO B 1 64 ? 22.797 17.844 -2.73 1 91.88 64 PRO B O 1
ATOM 2352 N N . PRO B 1 65 ? 24.391 18.016 -1.15 1 93 65 PRO B N 1
ATOM 2353 C CA . PRO B 1 65 ? 24.375 19.469 -1.342 1 93 65 PRO B CA 1
ATOM 2354 C C . PRO B 1 65 ? 24.812 19.891 -2.744 1 93 65 PRO B C 1
ATOM 2356 O O . PRO B 1 65 ? 25.719 19.266 -3.32 1 93 65 PRO B O 1
ATOM 2359 N N . ASP B 1 66 ? 24.047 20.875 -3.221 1 93.94 66 ASP B N 1
ATOM 2360 C CA . ASP B 1 66 ? 24.422 21.406 -4.527 1 93.94 66 ASP B CA 1
ATOM 2361 C C . ASP B 1 66 ? 25.688 22.25 -4.434 1 93.94 66 ASP B C 1
ATOM 2363 O O . ASP B 1 66 ? 26.141 22.578 -3.338 1 93.94 66 ASP B O 1
ATOM 2367 N N . PRO B 1 67 ? 26.281 22.719 -5.551 1 94.44 67 PRO B N 1
ATOM 2368 C CA . PRO B 1 67 ? 27.562 23.422 -5.547 1 94.44 67 PRO B CA 1
ATOM 2369 C C . PRO B 1 67 ? 27.531 24.734 -4.77 1 94.44 67 PRO B C 1
ATOM 2371 O O . PRO B 1 67 ? 28.422 25 -3.963 1 94.44 67 PRO B O 1
ATOM 2374 N N . PRO B 1 68 ? 26.531 25.531 -4.891 1 95.94 68 PRO B N 1
ATOM 2375 C CA . PRO B 1 68 ? 26.484 26.75 -4.078 1 95.94 68 PRO B CA 1
ATOM 2376 C C . PRO B 1 68 ? 26.438 26.453 -2.578 1 95.94 68 PRO B C 1
ATOM 2378 O O . PRO B 1 68 ? 27.062 27.156 -1.788 1 95.94 68 PRO B O 1
ATOM 2381 N N . THR B 1 69 ? 25.703 25.453 -2.199 1 94.56 69 THR B N 1
ATOM 2382 C CA . THR B 1 69 ? 25.625 25.062 -0.798 1 94.56 69 THR B CA 1
ATOM 2383 C C . THR B 1 69 ? 26.969 24.562 -0.3 1 94.56 69 THR B C 1
ATOM 2385 O O . THR B 1 69 ? 27.422 24.953 0.779 1 94.56 69 THR B O 1
ATOM 2388 N N . ARG B 1 70 ? 27.625 23.781 -1.047 1 95.12 70 ARG B N 1
ATOM 2389 C CA . ARG B 1 70 ? 28.938 23.25 -0.665 1 95.12 70 ARG B CA 1
ATOM 2390 C C . ARG B 1 70 ? 29.938 24.359 -0.426 1 95.12 70 ARG B C 1
ATOM 2392 O O . ARG B 1 70 ? 30.703 24.328 0.545 1 95.12 70 ARG B O 1
ATOM 2399 N N . LYS B 1 71 ? 29.859 25.375 -1.269 1 94.56 71 LYS B N 1
ATOM 2400 C CA . LYS B 1 71 ? 30.766 26.516 -1.14 1 94.56 71 LYS B CA 1
ATOM 2401 C C . LYS B 1 71 ? 30.484 27.281 0.152 1 94.56 71 LYS B C 1
ATOM 2403 O O . LYS B 1 71 ? 31.422 27.734 0.821 1 94.56 71 LYS B O 1
ATOM 2408 N N . ALA B 1 72 ? 29.266 27.328 0.497 1 95.56 72 ALA B N 1
ATOM 2409 C CA . ALA B 1 72 ? 28.875 28.062 1.689 1 95.56 72 ALA B CA 1
ATOM 2410 C C . ALA B 1 72 ? 29.328 27.359 2.959 1 95.56 72 ALA B C 1
ATOM 2412 O O . ALA B 1 72 ? 29.531 27.984 3.996 1 95.56 72 ALA B O 1
ATOM 2413 N N . LEU B 1 73 ? 29.547 26.062 2.924 1 96.06 73 LEU B N 1
ATOM 2414 C CA . LEU B 1 73 ? 29.938 25.281 4.09 1 96.06 73 LEU B CA 1
ATOM 2415 C C . LEU B 1 73 ? 31.406 25.5 4.43 1 96.06 73 LEU B C 1
ATOM 2417 O O . LEU B 1 73 ? 31.812 25.375 5.586 1 96.06 73 LEU B O 1
ATOM 2421 N N . GLY B 1 74 ? 32.188 25.781 3.357 1 94.69 74 GLY B N 1
ATOM 2422 C CA . GLY B 1 74 ? 33.594 25.984 3.58 1 94.69 74 GLY B CA 1
ATOM 2423 C C . GLY B 1 74 ? 34.281 24.797 4.227 1 94.69 74 GLY B C 1
ATOM 2424 O O . GLY B 1 74 ? 34.125 23.656 3.764 1 94.69 74 GLY B O 1
ATOM 2425 N N . ASP B 1 75 ? 35 25.031 5.336 1 93.56 75 ASP B N 1
ATOM 2426 C CA . ASP B 1 75 ? 35.781 24 5.992 1 93.56 75 ASP B CA 1
ATOM 2427 C C . ASP B 1 75 ? 34.875 22.953 6.664 1 93.56 75 ASP B C 1
ATOM 2429 O O . ASP B 1 75 ? 35.312 21.844 6.945 1 93.56 75 ASP B O 1
ATOM 2433 N N . TYR B 1 76 ? 33.656 23.312 6.879 1 95.69 76 TYR B N 1
ATOM 2434 C CA . TYR B 1 76 ? 32.75 22.406 7.559 1 95.69 76 TYR B CA 1
ATOM 2435 C C . TYR B 1 76 ? 32.281 21.297 6.621 1 95.69 76 TYR B C 1
ATOM 2437 O O . TYR B 1 76 ? 31.672 20.312 7.062 1 95.69 76 TYR B O 1
ATOM 2445 N N . GLU B 1 77 ? 32.562 21.422 5.289 1 95.12 77 GLU B N 1
ATOM 2446 C CA . GLU B 1 77 ? 32.25 20.328 4.355 1 95.12 77 GLU B CA 1
ATOM 2447 C C . GLU B 1 77 ? 32.875 19.016 4.816 1 95.12 77 GLU B C 1
ATOM 2449 O O . GLU B 1 77 ? 32.281 17.953 4.645 1 95.12 77 GLU B O 1
ATOM 2454 N N . ALA B 1 78 ? 34.094 19.188 5.371 1 95.19 78 ALA B N 1
ATOM 2455 C CA . ALA B 1 78 ? 34.781 18 5.848 1 95.19 78 ALA B CA 1
ATOM 2456 C C . ALA B 1 78 ? 34 17.297 6.941 1 95.19 78 ALA B C 1
ATOM 2458 O O . ALA B 1 78 ? 34.031 16.062 7.055 1 95.19 78 ALA B O 1
ATOM 2459 N N . GLN B 1 79 ? 33.25 18.062 7.73 1 97 79 GLN B N 1
ATOM 2460 C CA . GLN B 1 79 ? 32.469 17.469 8.805 1 97 79 GLN B CA 1
ATOM 2461 C C . GLN B 1 79 ? 31.172 16.875 8.273 1 97 79 GLN B C 1
ATOM 2463 O O . GLN B 1 79 ? 30.547 16.031 8.93 1 97 79 GLN B O 1
ATOM 2468 N N . TYR B 1 80 ? 30.766 17.281 7.098 1 96.94 80 TYR B N 1
ATOM 2469 C CA . TYR B 1 80 ? 29.547 16.734 6.52 1 96.94 80 TYR B CA 1
ATOM 2470 C C . TYR B 1 80 ? 29.828 15.438 5.773 1 96.94 80 TYR B C 1
ATOM 2472 O O . TYR B 1 80 ? 28.938 14.602 5.609 1 96.94 80 TYR B O 1
ATOM 2480 N N . GLU B 1 81 ? 31.031 15.219 5.301 1 96.38 81 GLU B N 1
ATOM 2481 C CA . GLU B 1 81 ? 31.406 14.117 4.418 1 96.38 81 GLU B CA 1
ATOM 2482 C C . GLU B 1 81 ? 31.016 12.773 5.008 1 96.38 81 GLU B C 1
ATOM 2484 O O . GLU B 1 81 ? 30.438 11.922 4.312 1 96.38 81 GLU B O 1
ATOM 2489 N N . PRO B 1 82 ? 31.281 12.555 6.32 1 97.12 82 PRO B N 1
ATOM 2490 C CA . PRO B 1 82 ? 30.875 11.258 6.859 1 97.12 82 PRO B CA 1
ATOM 2491 C C . PRO B 1 82 ? 29.359 11.039 6.801 1 97.12 82 PRO B C 1
ATOM 2493 O O . PRO B 1 82 ? 28.906 9.922 6.543 1 97.12 82 PRO B O 1
ATOM 2496 N N . MET B 1 83 ? 28.578 12.008 7.047 1 96.62 83 MET B N 1
ATOM 2497 C CA . MET B 1 83 ? 27.125 11.914 6.957 1 96.62 83 MET B CA 1
ATOM 2498 C C . MET B 1 83 ? 26.672 11.68 5.516 1 96.62 83 MET B C 1
ATOM 2500 O O . MET B 1 83 ? 25.797 10.859 5.258 1 96.62 83 MET B O 1
ATOM 2504 N N . GLU B 1 84 ? 27.266 12.344 4.578 1 95.88 84 GLU B N 1
ATOM 2505 C CA . GLU B 1 84 ? 26.938 12.18 3.164 1 95.88 84 GLU B CA 1
ATOM 2506 C C . GLU B 1 84 ? 27.219 10.758 2.695 1 95.88 84 GLU B C 1
ATOM 2508 O O . GLU B 1 84 ? 26.438 10.188 1.928 1 95.88 84 GLU B O 1
ATOM 2513 N N . ALA B 1 85 ? 28.359 10.266 3.127 1 96.31 85 ALA B N 1
ATOM 2514 C CA . ALA B 1 85 ? 28.688 8.883 2.781 1 96.31 85 ALA B CA 1
ATOM 2515 C C . ALA B 1 85 ? 27.641 7.918 3.334 1 96.31 85 ALA B C 1
ATOM 2517 O O . ALA B 1 85 ? 27.25 6.961 2.662 1 96.31 85 ALA B O 1
ATOM 2518 N N . ALA B 1 86 ? 27.203 8.141 4.555 1 97.5 86 ALA B N 1
ATOM 2519 C CA . ALA B 1 86 ? 26.156 7.309 5.137 1 97.5 86 ALA B CA 1
ATOM 2520 C C . ALA B 1 86 ? 24.844 7.457 4.359 1 97.5 86 ALA B C 1
ATOM 2522 O O . ALA B 1 86 ? 24.109 6.484 4.18 1 97.5 86 ALA B O 1
ATOM 2523 N N . HIS B 1 87 ? 24.594 8.664 3.881 1 96.5 87 HIS B N 1
ATOM 2524 C CA . HIS B 1 87 ? 23.391 8.883 3.082 1 96.5 87 HIS B CA 1
ATOM 2525 C C . HIS B 1 87 ? 23.406 8.031 1.819 1 96.5 87 HIS B C 1
ATOM 2527 O O . HIS B 1 87 ? 22.359 7.5 1.413 1 96.5 87 HIS B O 1
ATOM 2533 N N . ALA B 1 88 ? 24.547 7.926 1.232 1 96.25 88 ALA B N 1
ATOM 2534 C CA . ALA B 1 88 ? 24.656 7.105 0.028 1 96.25 88 ALA B CA 1
ATOM 2535 C C . ALA B 1 88 ? 24.312 5.648 0.322 1 96.25 88 ALA B C 1
ATOM 2537 O O . ALA B 1 88 ? 23.656 4.984 -0.482 1 96.25 88 ALA B O 1
ATOM 2538 N N . ALA B 1 89 ? 24.766 5.195 1.469 1 97.44 89 ALA B N 1
ATOM 2539 C CA . ALA B 1 89 ? 24.469 3.82 1.856 1 97.44 89 ALA B CA 1
ATOM 2540 C C . ALA B 1 89 ? 22.984 3.635 2.15 1 97.44 89 ALA B C 1
ATOM 2542 O O . ALA B 1 89 ? 22.406 2.594 1.833 1 97.44 89 ALA B O 1
ATOM 2543 N N . VAL B 1 90 ? 22.391 4.617 2.73 1 96.38 90 VAL B N 1
ATOM 2544 C CA . VAL B 1 90 ? 20.953 4.582 2.982 1 96.38 90 VAL B CA 1
ATOM 2545 C C . VAL B 1 90 ? 20.188 4.496 1.659 1 96.38 90 VAL B C 1
ATOM 2547 O O . VAL B 1 90 ? 19.297 3.67 1.503 1 96.38 90 VAL B O 1
ATOM 2550 N N . ARG B 1 91 ? 20.641 5.281 0.715 1 95.12 91 ARG B N 1
ATOM 2551 C CA . ARG B 1 91 ? 19.969 5.297 -0.587 1 95.12 91 ARG B CA 1
ATOM 2552 C C . ARG B 1 91 ? 20.094 3.941 -1.276 1 95.12 91 ARG B C 1
ATOM 2554 O O . ARG B 1 91 ? 19.125 3.459 -1.876 1 95.12 91 ARG B O 1
ATOM 2561 N N . GLU B 1 92 ? 21.234 3.396 -1.149 1 96.94 92 GLU B N 1
ATOM 2562 C CA . GLU B 1 92 ? 21.438 2.092 -1.772 1 96.94 92 GLU B CA 1
ATOM 2563 C C . GLU B 1 92 ? 20.578 1.021 -1.106 1 96.94 92 GLU B C 1
ATOM 2565 O O . GLU B 1 92 ? 20.016 0.164 -1.785 1 96.94 92 GLU B O 1
ATOM 2570 N N . ALA B 1 93 ? 20.516 1.061 0.196 1 97.38 93 ALA B N 1
ATOM 2571 C CA . ALA B 1 93 ? 19.688 0.095 0.911 1 97.38 93 ALA B CA 1
ATOM 2572 C C . ALA B 1 93 ? 18.219 0.254 0.536 1 97.38 93 ALA B C 1
ATOM 2574 O O . ALA B 1 93 ? 17.516 -0.737 0.328 1 97.38 93 ALA B O 1
ATOM 2575 N N . LEU B 1 94 ? 17.797 1.47 0.385 1 95.62 94 LEU B N 1
ATOM 2576 C CA . LEU B 1 94 ? 16.422 1.748 -0.033 1 95.62 94 LEU B CA 1
ATOM 2577 C C . LEU B 1 94 ? 16.156 1.179 -1.422 1 95.62 94 LEU B C 1
ATOM 2579 O O . LEU B 1 94 ? 15.141 0.519 -1.641 1 95.62 94 LEU B O 1
ATOM 2583 N N . ALA B 1 95 ? 17.062 1.413 -2.277 1 95.88 95 ALA B N 1
ATOM 2584 C CA . ALA B 1 95 ? 16.906 0.95 -3.654 1 95.88 95 ALA B CA 1
ATOM 2585 C C . ALA B 1 95 ? 16.844 -0.573 -3.717 1 95.88 95 ALA B C 1
ATOM 2587 O O . ALA B 1 95 ? 16.016 -1.138 -4.445 1 95.88 95 ALA B O 1
ATOM 2588 N N . ALA B 1 96 ? 17.719 -1.18 -2.951 1 98.12 96 ALA B N 1
ATOM 2589 C CA . ALA B 1 96 ? 17.75 -2.641 -2.934 1 98.12 96 ALA B CA 1
ATOM 2590 C C . ALA B 1 96 ? 16.453 -3.209 -2.373 1 98.12 96 ALA B C 1
ATOM 2592 O O . ALA B 1 96 ? 15.922 -4.191 -2.896 1 98.12 96 ALA B O 1
ATOM 2593 N N . GLN B 1 97 ? 15.977 -2.613 -1.312 1 97.94 97 GLN B N 1
ATOM 2594 C CA . GLN B 1 97 ? 14.766 -3.111 -0.667 1 97.94 97 GLN B CA 1
ATOM 2595 C C . GLN B 1 97 ? 13.539 -2.855 -1.536 1 97.94 97 GLN B C 1
ATOM 2597 O O . GLN B 1 97 ? 12.633 -3.686 -1.592 1 97.94 97 GLN B O 1
ATOM 2602 N N . GLN B 1 98 ? 13.594 -1.774 -2.297 1 96.25 98 GLN B N 1
ATOM 2603 C CA . GLN B 1 98 ? 12.516 -1.517 -3.244 1 96.25 98 GLN B CA 1
ATOM 2604 C C . GLN B 1 98 ? 12.516 -2.547 -4.367 1 96.25 98 GLN B C 1
ATOM 2606 O O . GLN B 1 98 ? 11.453 -3.014 -4.785 1 96.25 98 GLN B O 1
ATOM 2611 N N . ALA B 1 99 ? 13.648 -2.855 -4.812 1 97.38 99 ALA B N 1
ATOM 2612 C CA . ALA B 1 99 ? 13.758 -3.883 -5.848 1 97.38 99 ALA B CA 1
ATOM 2613 C C . ALA B 1 99 ? 13.227 -5.223 -5.344 1 97.38 99 ALA B C 1
ATOM 2615 O O . ALA B 1 99 ? 12.555 -5.949 -6.078 1 97.38 99 ALA B O 1
ATOM 2616 N N . ALA B 1 100 ? 13.547 -5.539 -4.102 1 98.12 100 ALA B N 1
ATOM 2617 C CA . ALA B 1 100 ? 13.086 -6.797 -3.518 1 98.12 100 ALA B CA 1
ATOM 2618 C C . ALA B 1 100 ? 11.562 -6.82 -3.408 1 98.12 100 ALA B C 1
ATOM 2620 O O . ALA B 1 100 ? 10.922 -7.82 -3.75 1 98.12 100 ALA B O 1
ATOM 2621 N N . LEU B 1 101 ? 11.016 -5.723 -2.941 1 96.31 101 LEU B N 1
ATOM 2622 C CA . LEU B 1 101 ? 9.562 -5.648 -2.811 1 96.31 101 LEU B CA 1
ATOM 2623 C C . LEU B 1 101 ? 8.883 -5.816 -4.164 1 96.31 101 LEU B C 1
ATOM 2625 O O . LEU B 1 101 ? 7.859 -6.492 -4.273 1 96.31 101 LEU B O 1
ATOM 2629 N N . GLN B 1 102 ? 9.516 -5.305 -5.215 1 93.44 102 GLN B N 1
ATOM 2630 C CA . GLN B 1 102 ? 8.969 -5.441 -6.559 1 93.44 102 GLN B CA 1
ATOM 2631 C C . GLN B 1 102 ? 9.078 -6.883 -7.055 1 93.44 102 GLN B C 1
ATOM 2633 O O . GLN B 1 102 ? 8.148 -7.402 -7.68 1 93.44 102 GLN B O 1
ATOM 2638 N N . ALA B 1 103 ? 10.125 -7.434 -6.777 1 95.56 103 ALA B N 1
ATOM 2639 C CA . ALA B 1 103 ? 10.352 -8.805 -7.238 1 95.56 103 ALA B CA 1
ATOM 2640 C C . ALA B 1 103 ? 9.43 -9.781 -6.516 1 95.56 103 ALA B C 1
ATOM 2642 O O . ALA B 1 103 ? 9.055 -10.82 -7.074 1 95.56 103 ALA B O 1
ATOM 2643 N N . LEU B 1 104 ? 9.055 -9.43 -5.301 1 95.19 104 LEU B N 1
ATOM 2644 C CA . LEU B 1 104 ? 8.305 -10.359 -4.461 1 95.19 104 LEU B CA 1
ATOM 2645 C C . LEU B 1 104 ? 6.805 -10.242 -4.719 1 95.19 104 LEU B C 1
ATOM 2647 O O . LEU B 1 104 ? 6.008 -10.945 -4.102 1 95.19 104 LEU B O 1
ATOM 2651 N N . ARG B 1 105 ? 6.461 -9.383 -5.676 1 88.31 105 ARG B N 1
ATOM 2652 C CA . ARG B 1 105 ? 5.078 -9.375 -6.145 1 88.31 105 ARG B CA 1
ATOM 2653 C C . ARG B 1 105 ? 4.828 -10.5 -7.137 1 88.31 105 ARG B C 1
ATOM 2655 O O . ARG B 1 105 ? 4.695 -10.258 -8.336 1 88.31 105 ARG B O 1
ATOM 2662 N N . LEU B 1 106 ? 4.746 -11.617 -6.555 1 87.5 106 LEU B N 1
ATOM 2663 C CA . LEU B 1 106 ? 4.652 -12.844 -7.344 1 87.5 106 LEU B CA 1
ATOM 2664 C C . LEU B 1 106 ? 3.221 -13.367 -7.359 1 87.5 106 LEU B 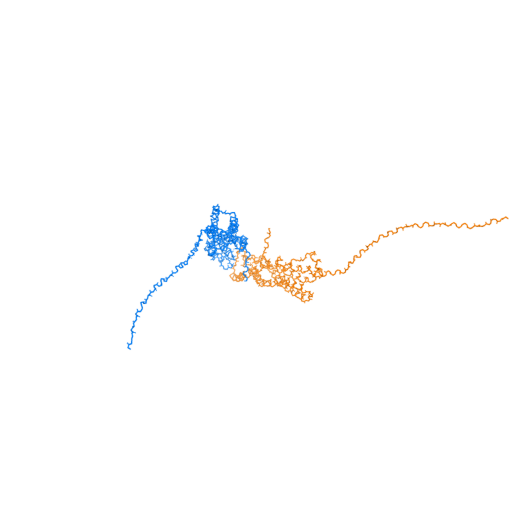C 1
ATOM 2666 O O . LEU B 1 106 ? 2.535 -13.352 -6.332 1 87.5 106 LEU B O 1
ATOM 2670 N N . HIS B 1 107 ? 2.811 -13.875 -8.594 1 79.06 107 HIS B N 1
ATOM 2671 C CA . HIS B 1 107 ? 1.454 -14.398 -8.688 1 79.06 107 HIS B CA 1
ATOM 2672 C C . HIS B 1 107 ? 1.449 -15.805 -9.273 1 79.06 107 HIS B C 1
ATOM 2674 O O . HIS B 1 107 ? 0.39 -16.422 -9.414 1 79.06 107 HIS B O 1
ATOM 2680 N N . SER B 1 108 ? 2.688 -16.297 -9.633 1 85.75 108 SER B N 1
ATOM 2681 C CA . SER B 1 108 ? 2.74 -17.625 -10.227 1 85.75 108 SER B CA 1
ATOM 2682 C C . SER B 1 108 ? 4.145 -18.219 -10.141 1 85.75 108 SER B C 1
ATOM 2684 O O . SER B 1 108 ? 5.125 -17.484 -10.031 1 85.75 108 SER B O 1
ATOM 2686 N N . VAL B 1 109 ? 4.141 -19.484 -10.25 1 91.94 109 VAL B N 1
ATOM 2687 C CA . VAL B 1 109 ? 5.418 -20.188 -10.32 1 91.94 109 VAL B CA 1
ATOM 2688 C C . VAL B 1 109 ? 6.184 -19.75 -11.562 1 91.94 109 VAL B C 1
ATOM 2690 O O . VAL B 1 109 ? 7.41 -19.609 -11.531 1 91.94 109 VAL B O 1
ATOM 2693 N N . ASP B 1 110 ? 5.48 -19.453 -12.578 1 90.56 110 ASP B N 1
ATOM 2694 C CA . ASP B 1 110 ? 6.078 -18.984 -13.828 1 90.56 110 ASP B CA 1
ATOM 2695 C C . ASP B 1 110 ? 6.91 -17.719 -13.609 1 90.56 110 ASP B C 1
ATOM 2697 O O . ASP B 1 110 ? 8.039 -17.625 -14.102 1 90.56 110 ASP B O 1
ATOM 2701 N N . GLU B 1 111 ? 6.402 -16.797 -12.852 1 90.56 111 GLU B N 1
ATOM 2702 C CA . GLU B 1 111 ? 7.094 -15.539 -12.562 1 90.56 111 GLU B CA 1
ATOM 2703 C C . GLU B 1 111 ? 8.352 -15.781 -11.734 1 90.56 111 GLU B C 1
ATOM 2705 O O . GLU B 1 111 ? 9.359 -15.094 -11.914 1 90.56 111 GLU B O 1
ATOM 2710 N N . ILE B 1 112 ? 8.227 -16.766 -10.852 1 94.56 112 ILE B N 1
ATOM 2711 C CA . ILE B 1 112 ? 9.367 -17.094 -10 1 94.56 112 ILE B CA 1
ATOM 2712 C C . ILE B 1 112 ? 10.508 -17.641 -10.852 1 94.56 112 ILE B C 1
ATOM 2714 O O . ILE B 1 112 ? 11.648 -17.219 -10.727 1 94.56 112 ILE B O 1
ATOM 2718 N N . VAL B 1 113 ? 10.164 -18.547 -11.773 1 93.88 113 VAL B N 1
ATOM 2719 C CA . VAL B 1 113 ? 11.18 -19.234 -12.57 1 93.88 113 VAL B CA 1
ATOM 2720 C C . VAL B 1 113 ? 11.727 -18.297 -13.633 1 93.88 113 VAL B C 1
ATOM 2722 O O . VAL B 1 113 ? 12.898 -18.391 -14.008 1 93.88 113 VAL B O 1
ATOM 2725 N N . ALA B 1 114 ? 10.945 -17.344 -14.094 1 91.81 114 ALA B N 1
ATOM 2726 C CA . ALA B 1 114 ? 11.359 -16.406 -15.148 1 91.81 114 ALA B CA 1
ATOM 2727 C C . ALA B 1 114 ? 12.5 -15.516 -14.672 1 91.81 114 ALA B C 1
ATOM 2729 O O . ALA B 1 114 ? 13.297 -15.039 -15.477 1 91.81 114 ALA B O 1
ATOM 2730 N N . ARG B 1 115 ? 12.594 -15.32 -13.359 1 92.75 115 ARG B N 1
ATOM 2731 C CA . ARG B 1 115 ? 13.625 -14.43 -12.828 1 92.75 115 ARG B CA 1
ATOM 2732 C C . ARG B 1 115 ? 14.969 -15.148 -12.734 1 92.75 115 ARG B C 1
ATOM 2734 O O . ARG B 1 115 ? 16.016 -14.508 -12.656 1 92.75 115 ARG B O 1
ATOM 2741 N N . GLN B 1 116 ? 14.953 -16.469 -12.719 1 86.69 116 GLN B N 1
ATOM 2742 C CA . GLN B 1 116 ? 16.141 -17.312 -12.75 1 86.69 116 GLN B CA 1
ATOM 2743 C C . GLN B 1 116 ? 17.234 -16.766 -11.836 1 86.69 116 GLN B C 1
ATOM 2745 O O . GLN B 1 116 ? 17.047 -16.656 -10.617 1 86.69 116 GLN B O 1
ATOM 2750 N N . ASP B 1 117 ? 18.406 -16.281 -12.547 1 90.56 117 ASP B N 1
ATOM 2751 C CA . ASP B 1 117 ? 19.578 -15.836 -11.797 1 90.56 117 ASP B CA 1
ATOM 2752 C C . ASP B 1 117 ? 19.328 -14.484 -11.133 1 90.56 117 ASP B C 1
ATOM 2754 O O . ASP B 1 117 ? 20.125 -14.031 -10.305 1 90.56 117 ASP B O 1
ATOM 2758 N N . GLY B 1 118 ? 18.266 -13.906 -11.492 1 96.19 118 GLY B N 1
ATOM 2759 C CA . GLY B 1 118 ? 17.922 -12.625 -10.883 1 96.19 118 GLY B CA 1
ATOM 2760 C C . GLY B 1 118 ? 17.719 -12.719 -9.383 1 96.19 118 GLY B C 1
ATOM 2761 O O . GLY B 1 118 ? 17.984 -11.75 -8.656 1 96.19 118 GLY B O 1
ATOM 2762 N N . TRP B 1 119 ? 17.281 -13.906 -8.938 1 97.69 119 TRP B N 1
ATOM 2763 C CA . TRP B 1 119 ? 17.094 -14.086 -7.504 1 97.69 119 TRP B CA 1
ATOM 2764 C C . TRP B 1 119 ? 18.438 -14.062 -6.777 1 97.69 119 TRP B C 1
ATOM 2766 O O . TRP B 1 119 ? 18.562 -13.453 -5.715 1 97.69 119 TRP B O 1
ATOM 2776 N N . ASP B 1 120 ? 19.469 -14.664 -7.328 1 97.25 120 ASP B N 1
ATOM 2777 C CA . ASP B 1 120 ? 20.797 -14.656 -6.742 1 97.25 120 ASP B CA 1
ATOM 2778 C C . ASP B 1 120 ? 21.359 -13.242 -6.66 1 97.25 120 ASP B C 1
ATOM 2780 O O . ASP B 1 120 ? 21.891 -12.836 -5.625 1 97.25 120 ASP B O 1
ATOM 2784 N N . ARG B 1 121 ? 21.156 -12.531 -7.727 1 97.75 121 ARG B N 1
ATOM 2785 C CA . ARG B 1 121 ? 21.672 -11.172 -7.773 1 97.75 121 ARG B CA 1
ATOM 2786 C C . ARG B 1 121 ? 20.953 -10.281 -6.762 1 97.75 121 ARG B C 1
ATOM 2788 O O . ARG B 1 121 ? 21.594 -9.438 -6.113 1 97.75 121 ARG B O 1
ATOM 2795 N N . LEU B 1 122 ? 19.688 -10.523 -6.66 1 98.06 122 LEU B N 1
ATOM 2796 C CA . LEU B 1 122 ? 18.906 -9.727 -5.711 1 98.06 122 LEU B CA 1
ATOM 2797 C C . LEU B 1 122 ? 19.297 -10.055 -4.277 1 98.06 122 LEU B C 1
ATOM 2799 O O . LEU B 1 122 ? 19.453 -9.156 -3.447 1 98.06 122 LEU B O 1
ATOM 2803 N N . ALA B 1 123 ? 19.484 -11.328 -3.959 1 98 123 ALA B N 1
ATOM 2804 C CA . ALA B 1 123 ? 19.922 -11.742 -2.629 1 98 123 ALA B CA 1
ATOM 2805 C C . ALA B 1 123 ? 21.281 -11.117 -2.281 1 98 123 ALA B C 1
ATOM 2807 O O . ALA B 1 123 ? 21.469 -10.602 -1.177 1 98 123 ALA B O 1
ATOM 2808 N N . GLU B 1 124 ? 22.172 -11.125 -3.217 1 98.19 124 GLU B N 1
ATOM 2809 C CA . GLU B 1 124 ? 23.484 -10.547 -3.016 1 98.19 124 GLU B CA 1
ATOM 2810 C C . GLU B 1 124 ? 23.422 -9.039 -2.816 1 98.19 124 GLU B C 1
ATOM 2812 O O . GLU B 1 124 ? 24.109 -8.484 -1.954 1 98.19 124 GLU B O 1
ATOM 2817 N N . ARG B 1 125 ? 22.594 -8.43 -3.627 1 98.25 125 ARG B N 1
ATOM 2818 C CA . ARG B 1 125 ? 22.453 -6.98 -3.527 1 98.25 125 ARG B CA 1
ATOM 2819 C C . ARG B 1 125 ? 21.891 -6.578 -2.168 1 98.25 125 ARG B C 1
ATOM 2821 O O . ARG B 1 125 ? 22.359 -5.617 -1.558 1 98.25 125 ARG B O 1
ATOM 2828 N N . LEU B 1 126 ? 20.906 -7.324 -1.696 1 98.56 126 LEU B N 1
ATOM 2829 C CA . LEU B 1 126 ? 20.312 -7.039 -0.393 1 98.56 126 LEU B CA 1
ATOM 2830 C C . LEU B 1 126 ? 21.344 -7.219 0.719 1 98.56 126 LEU B C 1
ATOM 2832 O O . LEU B 1 126 ? 21.469 -6.363 1.601 1 98.56 126 LEU B O 1
ATOM 2836 N N . ALA B 1 127 ? 22.078 -8.273 0.629 1 98.12 127 ALA B N 1
ATOM 2837 C CA . ALA B 1 127 ? 23.109 -8.539 1.636 1 98.12 127 ALA B CA 1
ATOM 2838 C C . ALA B 1 127 ? 24.188 -7.469 1.61 1 98.12 127 ALA B C 1
ATOM 2840 O O . ALA B 1 127 ? 24.609 -6.98 2.66 1 98.12 127 ALA B O 1
ATOM 2841 N N . ALA B 1 128 ? 24.625 -7.113 0.437 1 98.44 128 ALA B N 1
ATOM 2842 C CA . ALA B 1 128 ? 25.656 -6.094 0.286 1 98.44 128 ALA B CA 1
ATOM 2843 C C . ALA B 1 128 ? 25.172 -4.742 0.807 1 98.44 128 ALA B C 1
ATOM 2845 O O . ALA B 1 128 ? 25.938 -4.016 1.458 1 98.44 128 ALA B O 1
ATOM 2846 N N . ALA B 1 129 ? 23.938 -4.391 0.496 1 98.38 129 ALA B N 1
ATOM 2847 C CA . ALA B 1 129 ? 23.375 -3.125 0.96 1 98.38 129 ALA B CA 1
ATOM 2848 C C . ALA B 1 129 ? 23.281 -3.09 2.482 1 98.38 129 ALA B C 1
ATOM 2850 O O . ALA B 1 129 ? 23.594 -2.068 3.105 1 98.38 129 ALA B O 1
ATOM 2851 N N . ARG B 1 130 ? 22.859 -4.184 3.062 1 97.75 130 ARG B N 1
ATOM 2852 C CA . ARG B 1 130 ? 22.781 -4.262 4.52 1 97.75 130 ARG B CA 1
ATOM 2853 C C . ARG B 1 130 ? 24.156 -4.078 5.148 1 97.75 130 ARG B C 1
ATOM 2855 O O . ARG B 1 130 ? 24.328 -3.27 6.062 1 97.75 130 ARG B O 1
ATOM 2862 N N . THR B 1 131 ? 25.141 -4.809 4.613 1 98 131 THR B N 1
ATOM 2863 C CA . THR B 1 131 ? 26.5 -4.734 5.145 1 98 131 THR B CA 1
ATOM 2864 C C . THR B 1 131 ? 27.109 -3.359 4.891 1 98 131 THR B C 1
ATOM 2866 O O . THR B 1 131 ? 27.797 -2.809 5.754 1 98 131 THR B O 1
ATOM 2869 N N . GLY B 1 132 ? 26.828 -2.846 3.711 1 98.25 132 GLY B N 1
ATOM 2870 C CA . GLY B 1 132 ? 27.312 -1.511 3.385 1 98.25 132 GLY B CA 1
ATOM 2871 C C . GLY B 1 132 ? 26.766 -0.441 4.309 1 98.25 132 GLY B C 1
ATOM 2872 O O . GLY B 1 132 ? 27.484 0.472 4.711 1 98.25 132 GLY B O 1
ATOM 2873 N N . LEU B 1 133 ? 25.547 -0.54 4.605 1 98.06 133 LEU B N 1
ATOM 2874 C CA . LEU B 1 133 ? 24.906 0.416 5.504 1 98.06 133 LEU B CA 1
ATOM 2875 C C . LEU B 1 133 ? 25.5 0.325 6.902 1 98.06 133 LEU B C 1
ATOM 2877 O O . LEU B 1 133 ? 25.797 1.35 7.527 1 98.06 133 LEU B O 1
ATOM 2881 N N . GLU B 1 134 ? 25.719 -0.879 7.355 1 97.69 134 GLU B N 1
ATOM 2882 C CA . GLU B 1 134 ? 26.312 -1.081 8.672 1 97.69 134 GLU B CA 1
ATOM 2883 C C . GLU B 1 134 ? 27.719 -0.48 8.734 1 97.69 134 GLU B C 1
ATOM 2885 O O . GLU B 1 134 ? 28.062 0.197 9.703 1 97.69 134 GLU B O 1
ATOM 2890 N N . GLN B 1 135 ? 28.453 -0.662 7.742 1 98.38 135 GLN B N 1
ATOM 2891 C CA . GLN B 1 135 ? 29.828 -0.162 7.691 1 98.38 135 GLN B CA 1
ATOM 2892 C C . GLN B 1 135 ? 29.844 1.361 7.59 1 98.38 135 GLN B C 1
ATOM 2894 O O . GLN B 1 135 ? 30.641 2.02 8.281 1 98.38 135 GLN B O 1
ATOM 2899 N N . ALA B 1 136 ? 29 1.869 6.738 1 97.94 136 ALA B N 1
ATOM 2900 C CA . ALA B 1 136 ? 28.938 3.318 6.574 1 97.94 136 ALA B CA 1
ATOM 2901 C C . ALA B 1 136 ? 28.516 4.004 7.871 1 97.94 136 ALA B C 1
ATOM 2903 O O . ALA B 1 136 ? 29.062 5.047 8.234 1 97.94 136 ALA B O 1
ATOM 2904 N N . ARG B 1 137 ? 27.547 3.432 8.523 1 97.56 137 ARG B N 1
ATOM 2905 C CA . ARG B 1 137 ? 27.109 3.984 9.805 1 97.56 137 ARG B CA 1
ATOM 2906 C C . ARG B 1 137 ? 28.219 3.951 10.836 1 97.56 137 ARG B C 1
ATOM 2908 O O . ARG B 1 137 ? 28.453 4.934 11.539 1 97.56 137 ARG B O 1
ATOM 2915 N N . ALA B 1 138 ? 28.906 2.857 10.922 1 97.69 138 ALA B N 1
ATOM 2916 C CA . ALA B 1 138 ? 30.016 2.729 11.875 1 97.69 138 ALA B CA 1
ATOM 2917 C C . ALA B 1 138 ? 31.094 3.762 11.594 1 97.69 138 ALA B C 1
ATOM 2919 O O . ALA B 1 138 ? 31.609 4.395 12.523 1 97.69 138 ALA B O 1
ATOM 2920 N N . ALA B 1 139 ? 31.422 3.9 10.383 1 98.06 139 ALA B N 1
ATOM 2921 C CA . ALA B 1 139 ? 32.438 4.879 9.992 1 98.06 139 ALA B CA 1
ATOM 2922 C C . ALA B 1 139 ? 31.984 6.297 10.336 1 98.06 139 ALA B C 1
ATOM 2924 O O . ALA B 1 139 ? 32.781 7.102 10.828 1 98.06 139 ALA B O 1
ATOM 2925 N N . ALA B 1 140 ? 30.719 6.57 10.07 1 98.19 140 ALA B N 1
ATOM 2926 C CA . ALA B 1 140 ? 30.188 7.895 10.375 1 98.19 140 ALA B CA 1
ATOM 2927 C C . ALA B 1 140 ? 30.156 8.133 11.883 1 98.19 140 ALA B C 1
ATOM 2929 O O . ALA B 1 140 ? 30.453 9.234 12.352 1 98.19 140 ALA B O 1
ATOM 2930 N N . ASP B 1 141 ? 29.766 7.117 12.656 1 97.88 141 ASP B N 1
ATOM 2931 C CA . ASP B 1 141 ? 29.781 7.207 14.117 1 97.88 141 ASP B CA 1
ATOM 2932 C C . ASP B 1 141 ? 31.172 7.52 14.641 1 97.88 141 ASP B C 1
ATOM 2934 O O . ASP B 1 141 ? 31.344 8.375 15.508 1 97.88 141 ASP B O 1
ATOM 2938 N N . ALA B 1 142 ? 32.125 6.875 14.109 1 97.69 142 ALA B N 1
ATOM 2939 C CA . ALA B 1 142 ? 33.531 7.086 14.531 1 97.69 142 ALA B CA 1
ATOM 2940 C C . ALA B 1 142 ? 34 8.492 14.188 1 97.69 142 ALA B C 1
ATOM 2942 O O . ALA B 1 142 ? 34.625 9.156 15 1 97.69 142 ALA B O 1
ATOM 2943 N N . ALA B 1 143 ? 33.656 8.93 13.023 1 97.81 143 ALA B N 1
ATOM 2944 C CA . ALA B 1 143 ? 34.031 10.281 12.609 1 97.81 143 ALA B CA 1
ATOM 2945 C C . ALA B 1 143 ? 33.375 11.32 13.516 1 97.81 143 ALA B C 1
ATOM 2947 O O . ALA B 1 143 ? 34.031 12.281 13.938 1 97.81 143 ALA B O 1
ATOM 2948 N N . ARG B 1 144 ? 32.125 11.172 13.789 1 96.75 144 ARG B N 1
ATOM 2949 C CA . ARG B 1 144 ? 31.375 12.109 14.625 1 96.75 144 ARG B CA 1
ATOM 2950 C C . ARG B 1 144 ? 31.984 12.211 16.016 1 96.75 144 ARG B C 1
ATOM 2952 O O . ARG B 1 144 ? 32.062 13.297 16.594 1 96.75 144 ARG B O 1
ATOM 2959 N N . ALA B 1 145 ? 32.406 11.102 16.531 1 95 145 ALA B N 1
ATOM 2960 C CA . ALA B 1 145 ? 32.969 11.055 17.891 1 95 145 ALA B CA 1
ATOM 2961 C C . ALA B 1 145 ? 34.25 11.883 17.984 1 95 145 ALA B C 1
ATOM 2963 O O . ALA B 1 145 ? 34.594 12.375 19.047 1 95 145 ALA B O 1
ATOM 2964 N N . GLY B 1 146 ? 34.938 12.094 16.922 1 94.62 146 GLY B N 1
ATOM 2965 C CA . GLY B 1 146 ? 36.219 12.812 16.938 1 94.62 146 GLY B CA 1
ATOM 2966 C C . GLY B 1 146 ? 36.062 14.273 16.547 1 94.62 146 GLY B C 1
ATOM 2967 O O . GLY B 1 146 ? 37.062 15.016 16.547 1 94.62 146 GLY B O 1
ATOM 2968 N N . MET B 1 147 ? 34.812 14.68 16.312 1 95.81 147 MET B N 1
ATOM 2969 C CA . MET B 1 147 ? 34.625 16.047 15.836 1 95.81 147 MET B CA 1
ATOM 2970 C C . MET B 1 147 ? 34.594 17.031 17 1 95.81 147 MET B C 1
ATOM 2972 O O . MET B 1 147 ? 33.969 16.766 18.031 1 95.81 147 MET B O 1
ATOM 2976 N N . GLU B 1 148 ? 35.375 18.078 16.875 1 93.5 148 GLU B N 1
ATOM 2977 C CA . GLU B 1 148 ? 35.312 19.188 17.812 1 93.5 148 GLU B CA 1
ATOM 2978 C C . GLU B 1 148 ? 34.406 20.297 17.281 1 93.5 148 GLU B C 1
ATOM 2980 O O . GLU B 1 148 ? 34.688 20.891 16.234 1 93.5 148 GLU B O 1
ATOM 2985 N N . GLN B 1 149 ? 33.344 20.5 18.031 1 95.56 149 GLN B N 1
ATOM 2986 C CA . GLN B 1 149 ? 32.344 21.453 17.578 1 95.56 149 GLN B CA 1
ATOM 2987 C C . GLN B 1 149 ? 31.844 22.312 18.75 1 95.56 149 GLN B C 1
ATOM 2989 O O . GLN B 1 149 ? 31.719 21.844 19.875 1 95.56 149 GLN B O 1
ATOM 2994 N N . PRO B 1 150 ? 31.594 23.594 18.391 1 95.25 150 PRO B N 1
ATOM 2995 C CA . PRO B 1 150 ? 30.859 24.359 19.406 1 95.25 150 PRO B CA 1
ATOM 2996 C C . PRO B 1 150 ? 29.484 23.766 19.719 1 95.25 150 PRO B C 1
ATOM 2998 O O . PRO B 1 150 ? 28.938 23.016 18.906 1 95.25 150 PRO B O 1
ATOM 3001 N N . PRO B 1 151 ? 28.922 24.125 20.875 1 96.44 151 PRO B N 1
ATOM 3002 C CA . PRO B 1 151 ? 27.688 23.469 21.328 1 96.44 151 PRO B CA 1
ATOM 3003 C C . PRO B 1 151 ? 26.531 23.641 20.328 1 96.44 151 PRO B C 1
ATOM 3005 O O . PRO B 1 151 ? 25.734 22.719 20.156 1 96.44 151 PRO B O 1
ATOM 3008 N N . ASP B 1 152 ? 26.422 24.812 19.734 1 96 152 ASP B N 1
ATOM 3009 C CA . ASP B 1 152 ? 25.328 25.047 18.797 1 96 152 ASP B CA 1
ATOM 3010 C C . ASP B 1 152 ? 25.438 24.125 17.578 1 96 152 ASP B C 1
ATOM 3012 O O . ASP B 1 152 ? 24.453 23.531 17.156 1 96 152 ASP B O 1
ATOM 3016 N N . LEU B 1 153 ? 26.625 23.984 17.016 1 97.31 153 LEU B N 1
ATOM 3017 C CA . LEU B 1 153 ? 26.844 23.109 15.867 1 97.31 153 LEU B CA 1
ATOM 3018 C C . LEU B 1 153 ? 26.688 21.641 16.266 1 97.31 153 LEU B C 1
ATOM 3020 O O . LEU B 1 153 ? 26.125 20.844 15.516 1 97.31 153 LEU B O 1
ATOM 3024 N N . ARG B 1 154 ? 27.141 21.312 17.375 1 97.19 154 ARG B N 1
ATOM 3025 C CA . ARG B 1 154 ? 27.031 19.938 17.859 1 97.19 154 ARG B CA 1
ATOM 3026 C C . ARG B 1 154 ? 25.578 19.5 17.953 1 97.19 154 ARG B C 1
ATOM 3028 O O . ARG B 1 154 ? 25.25 18.375 17.578 1 97.19 154 ARG B O 1
ATOM 3035 N N . ASN B 1 155 ? 24.766 20.375 18.438 1 97.31 155 ASN B N 1
ATOM 3036 C CA . ASN B 1 155 ? 23.344 20.062 18.562 1 97.31 155 ASN B CA 1
ATOM 3037 C C . ASN B 1 155 ? 22.688 19.891 17.203 1 97.31 155 ASN B C 1
ATOM 3039 O O . ASN B 1 155 ? 21.906 18.969 16.984 1 97.31 155 ASN B O 1
ATOM 3043 N N . ALA B 1 156 ? 23 20.781 16.312 1 97.25 156 ALA B N 1
ATOM 3044 C CA . ALA B 1 156 ? 22.453 20.688 14.961 1 97.25 156 ALA B CA 1
ATOM 3045 C C . ALA B 1 156 ? 22.922 19.422 14.258 1 97.25 156 ALA B C 1
ATOM 3047 O O . ALA B 1 156 ? 22.141 18.734 13.586 1 97.25 156 ALA B O 1
ATOM 3048 N N . TYR B 1 157 ? 24.188 19.109 14.398 1 97.88 157 TYR B N 1
ATOM 3049 C CA . TYR B 1 157 ? 24.75 17.906 13.789 1 97.88 157 TYR B CA 1
ATOM 3050 C C . TYR B 1 157 ? 24.078 16.641 14.336 1 97.88 157 TYR B C 1
ATOM 3052 O O . TYR B 1 157 ? 23.734 15.742 13.578 1 97.88 157 TYR B O 1
ATOM 3060 N N . ALA B 1 158 ? 23.875 16.625 15.641 1 97.06 158 ALA B N 1
ATOM 3061 C CA . ALA B 1 158 ? 23.266 15.453 16.281 1 97.06 158 ALA B CA 1
ATOM 3062 C C . ALA B 1 158 ? 21.844 15.219 15.766 1 97.06 158 ALA B C 1
ATOM 3064 O O . ALA B 1 158 ? 21.453 14.078 15.508 1 97.06 158 ALA B O 1
ATOM 3065 N N . ARG B 1 159 ? 21.125 16.234 15.594 1 95.81 159 ARG B N 1
ATOM 3066 C CA . ARG B 1 159 ? 19.75 16.125 15.125 1 95.81 159 ARG B CA 1
ATOM 3067 C C . ARG B 1 159 ? 19.703 15.641 13.68 1 95.81 159 ARG B C 1
ATOM 3069 O O . ARG B 1 159 ? 18.922 14.75 13.344 1 95.81 159 ARG B O 1
ATOM 3076 N N . ALA B 1 160 ? 20.516 16.234 12.844 1 96 160 ALA B N 1
ATOM 3077 C CA . ALA B 1 160 ? 20.578 15.82 11.445 1 96 160 ALA B CA 1
ATOM 3078 C C . ALA B 1 160 ? 21.016 14.359 11.336 1 96 160 ALA B C 1
ATOM 3080 O O . ALA B 1 160 ? 20.484 13.609 10.516 1 96 160 ALA B O 1
ATOM 3081 N N . TYR B 1 161 ? 21.969 14.031 12.141 1 96.5 161 TYR B N 1
ATOM 3082 C CA . TYR B 1 161 ? 22.531 12.68 12.125 1 96.5 161 TYR B CA 1
ATOM 3083 C C . TYR B 1 161 ? 21.469 11.656 12.547 1 96.5 161 TYR B C 1
ATOM 3085 O O . TYR B 1 161 ? 21.312 10.617 11.906 1 96.5 161 TYR B O 1
ATOM 3093 N N . GLU B 1 162 ? 20.75 11.945 13.625 1 95.12 162 GLU B N 1
ATOM 3094 C CA . GLU B 1 162 ? 19.703 11.055 14.094 1 95.12 162 GLU B CA 1
ATOM 3095 C C . GLU B 1 162 ? 18.609 10.875 13.039 1 95.12 162 GLU B C 1
ATOM 3097 O O . GLU B 1 162 ? 18.203 9.75 12.742 1 95.12 162 GLU B O 1
ATOM 3102 N N . HIS B 1 163 ? 18.281 11.945 12.391 1 92.88 163 HIS B N 1
ATOM 3103 C CA . HIS B 1 163 ? 17.156 11.945 11.453 1 92.88 163 HIS B CA 1
ATOM 3104 C C . HIS B 1 163 ? 17.562 11.289 10.133 1 92.88 163 HIS B C 1
ATOM 3106 O O . HIS B 1 163 ? 16.75 10.609 9.508 1 92.88 163 HIS B O 1
ATOM 3112 N N . SER B 1 164 ? 18.719 11.422 9.758 1 93.94 164 SER B N 1
ATOM 3113 C CA . SER B 1 164 ? 19.062 11.07 8.383 1 93.94 164 SER B CA 1
ATOM 3114 C C . SER B 1 164 ? 19.984 9.859 8.32 1 93.94 164 SER B C 1
ATOM 3116 O O . SER B 1 164 ? 20.219 9.305 7.25 1 93.94 164 SER B O 1
ATOM 3118 N N . VAL B 1 165 ? 20.547 9.422 9.445 1 95.38 165 VAL B N 1
ATOM 3119 C CA . VAL B 1 165 ? 21.469 8.297 9.422 1 95.38 165 VAL B CA 1
ATOM 3120 C C . VAL B 1 165 ? 21 7.219 10.391 1 95.38 165 VAL B C 1
ATOM 3122 O O . VAL B 1 165 ? 20.594 6.133 9.977 1 95.38 165 VAL B O 1
ATOM 3125 N N . THR B 1 166 ? 20.844 7.59 11.648 1 95.44 166 THR B N 1
ATOM 3126 C CA . THR B 1 166 ? 20.594 6.594 12.688 1 95.44 166 THR B CA 1
ATOM 3127 C C . THR B 1 166 ? 19.219 5.965 12.508 1 95.44 166 THR B C 1
ATOM 3129 O O . THR B 1 166 ? 19.094 4.742 12.414 1 95.44 166 THR B O 1
ATOM 3132 N N . ALA B 1 167 ? 18.188 6.793 12.406 1 93.38 167 ALA B N 1
ATOM 3133 C CA . ALA B 1 167 ? 16.812 6.289 12.352 1 93.38 167 ALA B CA 1
ATOM 3134 C C . ALA B 1 167 ? 16.578 5.512 11.062 1 93.38 167 ALA B C 1
ATOM 3136 O O . ALA B 1 167 ? 16.094 4.375 11.102 1 93.38 167 ALA B O 1
ATOM 3137 N N . PRO B 1 168 ? 16.984 6.047 9.922 1 94.19 168 PRO B N 1
ATOM 3138 C CA . PRO B 1 168 ? 16.781 5.262 8.703 1 94.19 168 PRO B CA 1
ATOM 3139 C C . PRO B 1 168 ? 17.578 3.963 8.688 1 94.19 168 PRO B C 1
ATOM 3141 O O . PRO B 1 168 ? 17.094 2.939 8.195 1 94.19 168 PRO B O 1
ATOM 3144 N N . ALA B 1 169 ? 18.781 4.004 9.18 1 95.88 169 ALA B N 1
ATOM 3145 C CA . ALA B 1 169 ? 19.609 2.793 9.203 1 95.88 169 ALA B CA 1
ATOM 3146 C C . ALA B 1 169 ? 18.938 1.696 10.031 1 95.88 169 ALA B C 1
ATOM 3148 O O . ALA B 1 169 ? 18.938 0.527 9.641 1 95.88 169 ALA B O 1
ATOM 3149 N N . GLN B 1 170 ? 18.391 2.078 11.109 1 95.75 170 GLN B N 1
ATOM 3150 C CA . GLN B 1 170 ? 17.719 1.112 11.977 1 95.75 170 GLN B CA 1
ATOM 3151 C C . GLN B 1 170 ? 16.469 0.542 11.312 1 95.75 170 GLN B C 1
ATOM 3153 O O . GLN B 1 170 ? 16.219 -0.665 11.375 1 95.75 170 GLN B O 1
ATOM 3158 N N . ALA B 1 171 ? 15.719 1.387 10.703 1 95.06 171 ALA B N 1
ATOM 3159 C CA . ALA B 1 171 ? 14.516 0.936 10.008 1 95.06 171 ALA B CA 1
ATOM 3160 C C . ALA B 1 171 ? 14.867 0.005 8.852 1 95.06 171 ALA B C 1
ATOM 3162 O O . ALA B 1 171 ? 14.219 -1.028 8.664 1 95.06 171 ALA B O 1
ATOM 3163 N N . LEU B 1 172 ? 15.883 0.362 8.102 1 97.56 172 LEU B N 1
ATOM 3164 C CA . LEU B 1 172 ? 16.266 -0.417 6.934 1 97.56 172 LEU B CA 1
ATOM 3165 C C . LEU B 1 172 ? 16.844 -1.77 7.344 1 97.56 172 LEU B C 1
ATOM 3167 O O . LEU B 1 172 ? 16.672 -2.762 6.629 1 97.56 172 LEU B O 1
ATOM 3171 N N . ALA B 1 173 ? 17.516 -1.775 8.5 1 97 173 ALA B N 1
ATOM 3172 C CA . ALA B 1 173 ? 17.984 -3.055 9.023 1 97 173 ALA B CA 1
ATOM 3173 C C . ALA B 1 173 ? 16.828 -3.986 9.328 1 97 173 ALA B C 1
ATOM 3175 O O . ALA B 1 173 ? 16.859 -5.176 9.008 1 97 173 ALA B O 1
ATOM 3176 N N . ARG B 1 174 ? 15.82 -3.459 9.953 1 96.81 174 ARG B N 1
ATOM 3177 C CA . ARG B 1 174 ? 14.633 -4.246 10.25 1 96.81 174 ARG B CA 1
ATOM 3178 C C . ARG B 1 174 ? 13.969 -4.75 8.977 1 96.81 174 ARG B C 1
ATOM 3180 O O . ARG B 1 174 ? 13.57 -5.914 8.891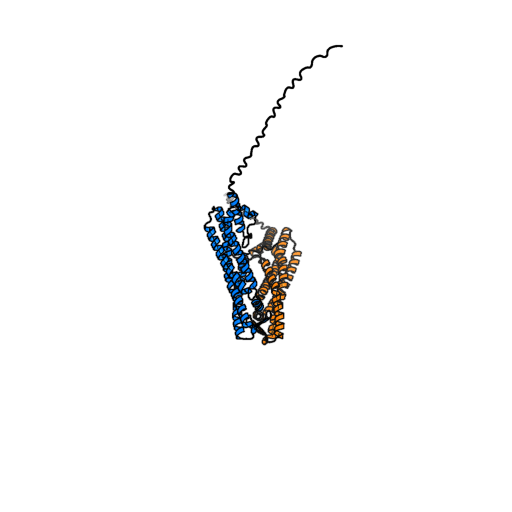 1 96.81 174 ARG B O 1
ATOM 3187 N N . ILE B 1 175 ? 13.859 -3.896 7.988 1 98 175 ILE B N 1
ATOM 3188 C CA . ILE B 1 175 ? 13.25 -4.25 6.711 1 98 175 ILE B CA 1
ATOM 3189 C C . ILE B 1 175 ? 14.047 -5.371 6.047 1 98 175 ILE B C 1
ATOM 3191 O O . ILE B 1 175 ? 13.469 -6.297 5.469 1 98 175 ILE B O 1
ATOM 3195 N N . SER B 1 176 ? 15.359 -5.277 6.141 1 97.94 176 SER B N 1
ATOM 3196 C CA . SER B 1 176 ? 16.188 -6.352 5.602 1 97.94 176 SER B CA 1
ATOM 3197 C C . SER B 1 176 ? 15.836 -7.695 6.227 1 97.94 176 SER B C 1
ATOM 3199 O O . SER B 1 176 ? 15.742 -8.703 5.527 1 97.94 176 SER B O 1
ATOM 3201 N N . GLY B 1 177 ? 15.602 -7.68 7.496 1 97.5 177 GLY B N 1
ATOM 3202 C CA . GLY B 1 177 ? 15.258 -8.906 8.195 1 97.5 177 GLY B CA 1
ATOM 3203 C C . GLY B 1 177 ? 13.93 -9.492 7.766 1 97.5 177 GLY B C 1
ATOM 3204 O O . GLY B 1 177 ? 13.703 -10.695 7.898 1 97.5 177 GLY B O 1
ATOM 3205 N N . LEU B 1 178 ? 13.07 -8.664 7.238 1 97.88 178 LEU B N 1
ATOM 3206 C CA . LEU B 1 178 ? 11.75 -9.094 6.781 1 97.88 178 LEU B CA 1
ATOM 3207 C C . LEU B 1 178 ? 11.805 -9.578 5.336 1 97.88 178 LEU B C 1
ATOM 3209 O O . LEU B 1 178 ? 11.094 -10.516 4.965 1 97.88 178 LEU B O 1
ATOM 3213 N N . LEU B 1 179 ? 12.727 -9.047 4.465 1 98.56 179 LEU B N 1
ATOM 3214 C CA . LEU B 1 179 ? 12.695 -9.289 3.027 1 98.56 179 LEU B CA 1
ATOM 3215 C C . LEU B 1 179 ? 13.641 -10.43 2.652 1 98.56 179 LEU B C 1
ATOM 3217 O O . LEU B 1 179 ? 13.367 -11.18 1.714 1 98.56 179 LEU B O 1
ATOM 3221 N N . GLU B 1 180 ? 14.758 -10.547 3.385 1 98.12 180 GLU B N 1
ATOM 3222 C CA . GLU B 1 180 ? 15.797 -11.5 2.98 1 98.12 180 GLU B CA 1
ATOM 3223 C C . GLU B 1 180 ? 15.281 -12.938 3.053 1 98.12 180 GLU B C 1
ATOM 3225 O O . GLU B 1 180 ? 15.492 -13.719 2.125 1 98.12 180 GLU B O 1
ATOM 3230 N N . PRO B 1 181 ? 14.5 -13.281 4.125 1 98.12 181 PRO B N 1
ATOM 3231 C CA . PRO B 1 181 ? 13.961 -14.641 4.113 1 98.12 181 PRO B CA 1
ATOM 3232 C C . PRO B 1 181 ? 12.992 -14.891 2.955 1 98.12 181 PRO B C 1
ATOM 3234 O O . PRO B 1 181 ? 12.953 -15.992 2.406 1 98.12 181 PRO B O 1
ATOM 3237 N N . ALA B 1 182 ? 12.219 -13.898 2.586 1 98.06 182 ALA B N 1
ATOM 3238 C CA . ALA B 1 182 ? 11.297 -14.047 1.466 1 98.06 182 ALA B CA 1
ATOM 3239 C C . ALA B 1 182 ? 12.047 -14.242 0.154 1 98.06 182 ALA B C 1
ATOM 3241 O O . ALA B 1 182 ? 11.68 -15.094 -0.658 1 98.06 182 ALA B O 1
ATOM 3242 N N . VAL B 1 183 ? 13.07 -13.484 -0.085 1 98.25 183 VAL B N 1
ATOM 3243 C CA . VAL B 1 183 ? 13.883 -13.609 -1.291 1 98.25 183 VAL B CA 1
ATOM 3244 C C . VAL B 1 183 ? 14.547 -14.984 -1.32 1 98.25 183 VAL B C 1
ATOM 3246 O O . VAL B 1 183 ? 14.617 -15.625 -2.371 1 98.25 183 VAL B O 1
ATOM 3249 N N . GLU B 1 184 ? 14.984 -15.375 -0.16 1 97.88 184 GLU B N 1
ATOM 3250 C CA . GLU B 1 184 ? 15.594 -16.703 -0.069 1 97.88 184 GLU B CA 1
ATOM 3251 C C . GLU B 1 184 ? 14.594 -17.797 -0.415 1 97.88 184 GLU B C 1
ATOM 3253 O O . GLU B 1 184 ? 14.93 -18.75 -1.109 1 97.88 184 GLU B O 1
ATOM 3258 N N . ASP B 1 185 ? 13.406 -17.688 0.077 1 97.94 185 ASP B N 1
ATOM 3259 C CA . ASP B 1 185 ? 12.375 -18.672 -0.243 1 97.94 185 ASP B CA 1
ATOM 3260 C C . ASP B 1 185 ? 12.086 -18.688 -1.742 1 97.94 185 ASP B C 1
ATOM 3262 O O . ASP B 1 185 ? 11.93 -19.766 -2.334 1 97.94 185 ASP B O 1
ATOM 3266 N N . ALA B 1 186 ? 12 -17.547 -2.373 1 97.81 186 ALA B N 1
ATOM 3267 C CA . ALA B 1 186 ? 11.789 -17.484 -3.816 1 97.81 186 ALA B CA 1
ATOM 3268 C C . ALA B 1 186 ? 12.938 -18.141 -4.57 1 97.81 186 ALA B C 1
ATOM 3270 O O . ALA B 1 186 ? 12.711 -18.875 -5.531 1 97.81 186 ALA B O 1
ATOM 3271 N N . ARG B 1 187 ? 14.117 -17.906 -4.094 1 97.31 187 ARG B N 1
ATOM 3272 C CA . ARG B 1 187 ? 15.297 -18.531 -4.691 1 97.31 187 ARG B CA 1
ATOM 3273 C C . ARG B 1 187 ? 15.227 -20.047 -4.594 1 97.31 187 ARG B C 1
ATOM 3275 O O . ARG B 1 187 ? 15.555 -20.75 -5.547 1 97.31 187 ARG B O 1
ATOM 3282 N N . ARG B 1 188 ? 14.766 -20.547 -3.5 1 97.19 188 ARG B N 1
ATOM 3283 C CA . ARG B 1 188 ? 14.648 -21.984 -3.293 1 97.19 188 ARG B CA 1
ATOM 3284 C C . ARG B 1 188 ? 13.617 -22.594 -4.242 1 97.19 188 ARG B C 1
ATOM 3286 O O . ARG B 1 188 ? 13.844 -23.672 -4.797 1 97.19 188 ARG B O 1
ATOM 3293 N N . VAL B 1 189 ? 12.523 -21.922 -4.395 1 97.38 189 VAL B N 1
ATOM 3294 C CA . VAL B 1 189 ? 11.508 -22.406 -5.324 1 97.38 189 VAL B CA 1
ATOM 3295 C C . VAL B 1 189 ? 12.086 -22.438 -6.742 1 97.38 189 VAL B C 1
ATOM 3297 O O . VAL B 1 189 ? 11.961 -23.453 -7.441 1 97.38 189 VAL B O 1
ATOM 3300 N N . ALA B 1 190 ? 12.742 -21.328 -7.125 1 97.06 190 ALA B N 1
ATOM 3301 C CA . ALA B 1 190 ? 13.32 -21.25 -8.469 1 97.06 190 ALA B CA 1
ATOM 3302 C C . ALA B 1 190 ? 14.328 -22.375 -8.703 1 97.06 190 ALA B C 1
ATOM 3304 O O . ALA B 1 190 ? 14.305 -23.031 -9.75 1 97.06 190 ALA B O 1
ATOM 3305 N N . GLY B 1 191 ? 15.156 -22.562 -7.723 1 96.94 191 GLY B N 1
ATOM 3306 C CA . GLY B 1 191 ? 16.156 -23.625 -7.848 1 96.94 191 GLY B CA 1
ATOM 3307 C C . GLY B 1 191 ? 15.531 -25.016 -7.926 1 96.94 191 GLY B C 1
ATOM 3308 O O . GLY B 1 191 ? 15.984 -25.844 -8.703 1 96.94 191 GLY B O 1
ATOM 3309 N N . PHE B 1 192 ? 14.555 -25.266 -7.148 1 98 192 PHE B N 1
ATOM 3310 C CA . PHE B 1 192 ? 13.898 -26.562 -7.137 1 98 192 PHE B CA 1
ATOM 3311 C C . PHE B 1 192 ? 13.25 -26.859 -8.484 1 98 192 PHE B C 1
ATOM 3313 O O . PHE B 1 192 ? 13.414 -27.953 -9.031 1 98 192 PHE B O 1
ATOM 3320 N N . VAL B 1 193 ? 12.523 -25.922 -9.016 1 96.56 193 VAL B N 1
ATOM 3321 C CA . VAL B 1 193 ? 11.859 -26.109 -10.297 1 96.56 193 VAL B CA 1
ATOM 3322 C C . VAL B 1 193 ? 12.898 -26.328 -11.398 1 96.56 193 VAL B C 1
ATOM 3324 O O . VAL B 1 193 ? 12.711 -27.172 -12.273 1 96.56 193 VAL B O 1
ATOM 3327 N N . ALA B 1 194 ? 14 -25.562 -11.312 1 94.94 194 ALA B N 1
ATOM 3328 C CA . ALA B 1 194 ? 15.062 -25.719 -12.297 1 94.94 194 ALA B CA 1
ATOM 3329 C C . ALA B 1 194 ? 15.617 -27.141 -12.281 1 94.94 194 ALA B C 1
ATOM 3331 O O . ALA B 1 194 ? 15.93 -27.703 -13.336 1 94.94 194 ALA B O 1
ATOM 3332 N N . ARG B 1 195 ? 15.656 -27.766 -11.156 1 96 195 ARG B N 1
ATOM 3333 C CA . ARG B 1 195 ? 16.219 -29.094 -11.023 1 96 195 ARG B CA 1
ATOM 3334 C C . ARG B 1 195 ? 15.227 -30.156 -11.461 1 96 195 ARG B C 1
ATOM 3336 O O . ARG B 1 195 ? 15.594 -31.312 -11.688 1 96 195 ARG B O 1
ATOM 3343 N N . HIS B 1 196 ? 13.969 -29.75 -11.57 1 96.62 196 HIS B N 1
ATOM 3344 C CA . HIS B 1 196 ? 12.922 -30.688 -11.93 1 96.62 196 HIS B CA 1
ATOM 3345 C C . HIS B 1 196 ? 12.164 -30.234 -13.172 1 96.62 196 HIS B C 1
ATOM 3347 O O . HIS B 1 196 ? 10.953 -30.438 -13.281 1 96.62 196 HIS B O 1
ATOM 3353 N N . ARG B 1 197 ? 12.75 -29.625 -14.031 1 92.94 197 ARG B N 1
ATOM 3354 C CA . ARG B 1 197 ? 12.148 -28.953 -15.18 1 92.94 197 ARG B CA 1
ATOM 3355 C C . ARG B 1 197 ? 11.344 -29.938 -16.016 1 92.94 197 ARG B C 1
ATOM 3357 O O . ARG B 1 197 ? 10.344 -29.562 -16.641 1 92.94 197 ARG B O 1
ATOM 3364 N N . ASP B 1 198 ? 11.68 -31.203 -16 1 95 198 ASP B N 1
ATOM 3365 C CA . ASP B 1 198 ? 11 -32.219 -16.812 1 95 198 ASP B CA 1
ATOM 3366 C C . ASP B 1 198 ? 9.68 -32.625 -16.172 1 95 198 ASP B C 1
ATOM 3368 O O . ASP B 1 198 ? 8.82 -33.219 -16.844 1 95 198 ASP B O 1
ATOM 3372 N N . GLN B 1 199 ? 9.602 -32.312 -14.938 1 95.06 199 GLN B N 1
ATOM 3373 C CA . GLN B 1 199 ? 8.43 -32.781 -14.203 1 95.06 199 GLN B CA 1
ATOM 3374 C C . GLN B 1 199 ? 7.461 -31.641 -13.938 1 95.06 199 GLN B C 1
ATOM 3376 O O . GLN B 1 199 ? 6.336 -31.859 -13.492 1 95.06 199 GLN B O 1
ATOM 3381 N N . VAL B 1 200 ? 7.891 -30.406 -14.148 1 94.56 200 VAL B N 1
ATOM 3382 C CA . VAL B 1 200 ? 7.086 -29.234 -13.82 1 94.56 200 VAL B CA 1
ATOM 3383 C C . VAL B 1 200 ? 6.781 -28.438 -15.094 1 94.56 200 VAL B C 1
ATOM 3385 O O . VAL B 1 200 ? 7.699 -28 -15.797 1 94.56 200 VAL B O 1
ATOM 3388 N N . ASP B 1 201 ? 5.5 -28.344 -15.367 1 90.81 201 ASP B N 1
ATOM 3389 C CA . ASP B 1 201 ? 5.035 -27.547 -16.5 1 90.81 201 ASP B CA 1
ATOM 3390 C C . ASP B 1 201 ? 4.301 -26.297 -16.031 1 90.81 201 ASP B C 1
ATOM 3392 O O . ASP B 1 201 ? 3.244 -26.391 -15.398 1 90.81 201 ASP B O 1
ATOM 3396 N N . THR B 1 202 ? 4.934 -25.234 -16.281 1 89.06 202 THR B N 1
ATOM 3397 C CA . THR B 1 202 ? 4.324 -23.969 -15.891 1 89.06 202 THR B CA 1
ATOM 3398 C C . THR B 1 202 ? 3.711 -23.25 -17.094 1 89.06 202 THR B C 1
ATOM 3400 O O . THR B 1 202 ? 4.301 -23.25 -18.188 1 89.06 202 THR B O 1
ATOM 3403 N N . ASP B 1 203 ? 2.49 -22.828 -16.969 1 86 203 ASP B N 1
ATOM 3404 C CA . ASP B 1 203 ? 1.773 -22.062 -18 1 86 203 ASP B CA 1
ATOM 3405 C C . ASP B 1 203 ? 1.009 -20.891 -17.375 1 86 203 ASP B C 1
ATOM 3407 O O . ASP B 1 203 ? -0.194 -21 -17.125 1 86 203 ASP B O 1
ATOM 3411 N N . GLY B 1 204 ? 1.781 -19.812 -17.297 1 82.69 204 GLY B N 1
ATOM 3412 C CA . GLY B 1 204 ? 1.192 -18.672 -16.625 1 82.69 204 GLY B CA 1
ATOM 3413 C C . GLY B 1 204 ? 0.837 -18.938 -15.172 1 82.69 204 GLY B C 1
ATOM 3414 O O . GLY B 1 204 ? 1.696 -19.328 -14.383 1 82.69 204 GLY B O 1
ATOM 3415 N N . PRO B 1 205 ? -0.522 -18.859 -14.867 1 86.88 205 PRO B N 1
ATOM 3416 C CA . PRO B 1 205 ? -0.914 -19.016 -13.469 1 86.88 205 PRO B CA 1
ATOM 3417 C C . PRO B 1 205 ? -1.016 -20.484 -13.055 1 86.88 205 PRO B C 1
ATOM 3419 O O . PRO B 1 205 ? -1.131 -20.781 -11.859 1 86.88 205 PRO B O 1
ATOM 3422 N N . LEU B 1 206 ? -0.921 -21.344 -14.023 1 89.5 206 LEU B N 1
ATOM 3423 C CA . LEU B 1 206 ? -1.087 -22.766 -13.688 1 89.5 206 LEU B CA 1
ATOM 3424 C C . LEU B 1 206 ? 0.248 -23.5 -13.758 1 89.5 206 LEU B C 1
ATOM 3426 O O . LEU B 1 206 ? 1.066 -23.219 -14.641 1 89.5 206 LEU B O 1
ATOM 3430 N N . THR B 1 207 ? 0.418 -24.344 -12.797 1 90.44 207 THR B N 1
ATOM 3431 C CA . THR B 1 207 ? 1.59 -25.219 -12.742 1 90.44 207 THR B CA 1
ATOM 3432 C C . THR B 1 207 ? 1.175 -26.672 -12.586 1 90.44 207 THR B C 1
ATOM 3434 O O . THR B 1 207 ? 0.461 -27.031 -11.641 1 90.44 207 THR B O 1
ATOM 3437 N N . GLN B 1 208 ? 1.678 -27.469 -13.586 1 90.88 208 GLN B N 1
ATOM 3438 C CA . GLN B 1 208 ? 1.417 -28.906 -13.539 1 90.88 208 GLN B CA 1
ATOM 3439 C C . GLN B 1 208 ? 2.672 -29.688 -13.141 1 90.88 208 GLN B C 1
ATOM 3441 O O . GLN B 1 208 ? 3.758 -29.422 -13.664 1 90.88 208 GLN B O 1
ATOM 3446 N N . VAL B 1 209 ? 2.41 -30.5 -12.18 1 92.94 209 VAL B N 1
ATOM 3447 C CA . VAL B 1 209 ? 3.52 -31.344 -11.75 1 92.94 209 VAL B CA 1
ATOM 3448 C C . VAL B 1 209 ? 3.156 -32.812 -11.953 1 92.94 209 VAL B C 1
ATOM 3450 O O . VAL B 1 209 ? 2.174 -33.312 -11.391 1 92.94 209 VAL B O 1
ATOM 3453 N N . ARG B 1 210 ? 3.943 -33.562 -12.68 1 90.44 210 ARG B N 1
ATOM 3454 C CA . ARG B 1 210 ? 3.619 -34.906 -13.117 1 90.44 210 ARG B CA 1
ATOM 3455 C C . ARG B 1 210 ? 3.871 -35.938 -12 1 90.44 210 ARG B C 1
ATOM 3457 O O . ARG B 1 210 ? 3.064 -36.812 -11.781 1 90.44 210 ARG B O 1
ATOM 3464 N N . ASP B 1 211 ? 4.941 -35.688 -11.258 1 92.94 211 ASP B N 1
ATOM 3465 C CA . ASP B 1 211 ? 5.332 -36.625 -10.203 1 92.94 211 ASP B CA 1
ATOM 3466 C C . ASP B 1 211 ? 4.793 -36.156 -8.852 1 92.94 211 ASP B C 1
ATOM 3468 O O . ASP B 1 211 ? 5.043 -35.031 -8.422 1 92.94 211 ASP B O 1
ATOM 3472 N N . PRO B 1 212 ? 4.082 -37.125 -8.164 1 91.38 212 PRO B N 1
ATOM 3473 C CA . PRO B 1 212 ? 3.459 -36.75 -6.898 1 91.38 212 PRO B CA 1
ATOM 3474 C C . PRO B 1 212 ? 4.48 -36.344 -5.836 1 91.38 212 PRO B C 1
ATOM 3476 O O . PRO B 1 212 ? 4.199 -35.469 -5.012 1 91.38 212 PRO B O 1
ATOM 3479 N N . SER B 1 213 ? 5.613 -36.969 -5.816 1 95.06 213 SER B N 1
ATOM 3480 C CA . SER B 1 213 ? 6.633 -36.594 -4.84 1 95.06 213 SER B CA 1
ATOM 3481 C C . SER B 1 213 ? 7.195 -35.219 -5.113 1 95.06 213 SER B C 1
ATOM 3483 O O . SER B 1 213 ? 7.422 -34.438 -4.184 1 95.06 213 SER B O 1
ATOM 3485 N N . VAL B 1 214 ? 7.426 -34.875 -6.336 1 96.25 214 VAL B N 1
ATOM 3486 C CA . VAL B 1 214 ? 7.891 -33.562 -6.734 1 96.25 214 VAL B CA 1
ATOM 3487 C C . VAL B 1 214 ? 6.82 -32.531 -6.41 1 96.25 214 VAL B C 1
ATOM 3489 O O . VAL B 1 214 ? 7.133 -31.438 -5.906 1 96.25 214 VAL B O 1
ATOM 3492 N N . ARG B 1 215 ? 5.582 -32.875 -6.633 1 94.56 215 ARG B N 1
ATOM 3493 C CA . ARG B 1 215 ? 4.465 -31.969 -6.332 1 94.56 215 ARG B CA 1
ATOM 3494 C C . ARG B 1 215 ? 4.422 -31.625 -4.848 1 94.56 215 ARG B C 1
ATOM 3496 O O . ARG B 1 215 ? 4.27 -30.469 -4.477 1 94.56 215 ARG B O 1
ATOM 3503 N N . SER B 1 216 ? 4.527 -32.656 -4.023 1 94.81 216 SER B N 1
ATOM 3504 C CA . SER B 1 216 ? 4.465 -32.438 -2.58 1 94.81 216 SER B CA 1
ATOM 3505 C C . SER B 1 216 ? 5.59 -31.531 -2.102 1 94.81 216 SER B C 1
ATOM 3507 O O . SER B 1 216 ? 5.363 -30.625 -1.296 1 94.81 216 SER B O 1
ATOM 3509 N N . GLU B 1 217 ? 6.797 -31.75 -2.602 1 96.88 217 GLU B N 1
ATOM 3510 C CA . GLU B 1 217 ? 7.941 -30.938 -2.193 1 96.88 217 GLU B CA 1
ATOM 3511 C C . GLU B 1 217 ? 7.797 -29.5 -2.682 1 96.88 217 GLU B C 1
ATOM 3513 O O . GLU B 1 217 ? 8.07 -28.562 -1.94 1 96.88 217 GLU B O 1
ATOM 3518 N N . LEU B 1 218 ? 7.371 -29.391 -3.945 1 96.5 218 LEU B N 1
ATOM 3519 C CA . LEU B 1 218 ? 7.164 -28.047 -4.473 1 96.5 218 LEU B CA 1
ATOM 3520 C C . LEU B 1 218 ? 6.102 -27.312 -3.674 1 96.5 218 LEU B C 1
ATOM 3522 O O . LEU B 1 218 ? 6.242 -26.109 -3.404 1 96.5 218 LEU B O 1
ATOM 3526 N N . ASN B 1 219 ? 5.102 -28.031 -3.258 1 93.88 219 ASN B N 1
ATOM 3527 C CA . ASN B 1 219 ? 4.039 -27.438 -2.457 1 93.88 219 ASN B CA 1
ATOM 3528 C C . ASN B 1 219 ? 4.57 -26.891 -1.135 1 93.88 219 ASN B C 1
ATOM 3530 O O . ASN B 1 219 ? 4.184 -25.797 -0.709 1 93.88 219 ASN B O 1
ATOM 3534 N N . VAL B 1 220 ? 5.414 -27.578 -0.484 1 95.94 220 VAL B N 1
ATOM 3535 C CA . VAL B 1 220 ? 6 -27.156 0.78 1 95.94 220 VAL B CA 1
ATOM 3536 C C . VAL B 1 220 ? 6.789 -25.859 0.569 1 95.94 220 VAL B C 1
ATOM 3538 O O . VAL B 1 220 ? 6.668 -24.906 1.352 1 95.94 220 VAL B O 1
ATOM 3541 N N . LEU B 1 221 ? 7.574 -25.812 -0.526 1 97 221 LEU B N 1
ATOM 3542 C CA . LEU B 1 221 ? 8.391 -24.641 -0.824 1 97 221 LEU B CA 1
ATOM 3543 C C . LEU B 1 221 ? 7.508 -23.438 -1.118 1 97 221 LEU B C 1
ATOM 3545 O O . LEU B 1 221 ? 7.777 -22.328 -0.634 1 97 221 LEU B O 1
ATOM 3549 N N . LEU B 1 222 ? 6.473 -23.672 -1.88 1 95.12 222 LEU B N 1
ATOM 3550 C CA . LEU B 1 222 ? 5.566 -22.578 -2.236 1 95.12 222 LEU B CA 1
ATOM 3551 C C . LEU B 1 222 ? 4.801 -22.094 -1.015 1 95.12 222 LEU B C 1
ATOM 3553 O O . LEU B 1 222 ? 4.535 -20.891 -0.883 1 95.12 222 LEU B O 1
ATOM 3557 N N . GLN B 1 223 ? 4.453 -22.969 -0.091 1 92.75 223 GLN B N 1
ATOM 3558 C CA . GLN B 1 223 ? 3.785 -22.578 1.146 1 92.75 223 GLN B CA 1
ATOM 3559 C C . GLN B 1 223 ? 4.695 -21.719 2.018 1 92.75 223 GLN B C 1
ATOM 3561 O O . GLN B 1 223 ? 4.238 -20.75 2.641 1 92.75 223 GLN B O 1
ATOM 3566 N N . ALA B 1 224 ? 5.91 -22.109 2.037 1 94.88 224 ALA B N 1
ATOM 3567 C CA . ALA B 1 224 ? 6.871 -21.297 2.785 1 94.88 224 ALA B CA 1
ATOM 3568 C C . ALA B 1 224 ? 6.953 -19.875 2.215 1 94.88 224 ALA B C 1
ATOM 3570 O O . ALA B 1 224 ? 6.934 -18.906 2.965 1 94.88 224 ALA B O 1
ATOM 3571 N N . LEU B 1 225 ? 7.027 -19.766 0.909 1 95.69 225 LEU B N 1
ATOM 3572 C CA . LEU B 1 225 ? 7.102 -18.469 0.25 1 95.69 225 LEU B CA 1
ATOM 3573 C C . LEU B 1 225 ? 5.836 -17.656 0.504 1 95.69 225 LEU B C 1
ATOM 3575 O O . LEU B 1 225 ? 5.91 -16.484 0.867 1 95.69 225 LEU B O 1
ATOM 3579 N N . ASN B 1 226 ? 4.715 -18.328 0.362 1 90.5 226 ASN B N 1
ATOM 3580 C CA . ASN B 1 226 ? 3.438 -17.656 0.597 1 90.5 226 ASN B CA 1
ATOM 3581 C C . ASN B 1 226 ? 3.285 -17.234 2.057 1 90.5 226 ASN B C 1
ATOM 3583 O O . ASN B 1 226 ? 2.623 -16.234 2.355 1 90.5 226 ASN B O 1
ATOM 3587 N N . GLY B 1 227 ? 3.885 -18.031 2.914 1 91.25 227 GLY B N 1
ATOM 3588 C CA . GLY B 1 227 ? 3.842 -17.703 4.332 1 91.25 227 GLY B CA 1
ATOM 3589 C C . GLY B 1 227 ? 4.582 -16.422 4.68 1 91.25 227 GLY B C 1
ATOM 3590 O O . GLY B 1 227 ? 4.434 -15.906 5.785 1 91.25 227 GLY B O 1
ATOM 3591 N N . ARG B 1 228 ? 5.316 -15.875 3.646 1 94.5 228 ARG B N 1
ATOM 3592 C CA . ARG B 1 228 ? 6.105 -14.664 3.865 1 94.5 228 ARG B CA 1
ATOM 3593 C C . ARG B 1 228 ? 5.293 -13.414 3.539 1 94.5 228 ARG B C 1
ATOM 3595 O O . ARG B 1 228 ? 5.785 -12.297 3.684 1 94.5 228 ARG B O 1
ATOM 3602 N N . SER B 1 229 ? 4.047 -13.547 3.146 1 89.19 229 SER B N 1
ATOM 3603 C CA . SER B 1 229 ? 3.244 -12.43 2.66 1 89.19 229 SER B CA 1
ATOM 3604 C C . SER B 1 229 ? 3.1 -11.344 3.725 1 89.19 229 SER B C 1
ATOM 3606 O O . SER B 1 229 ? 3.145 -10.156 3.416 1 89.19 229 SER B O 1
ATOM 3608 N N . ASP B 1 230 ? 2.963 -11.758 4.949 1 88.62 230 ASP B N 1
ATOM 3609 C CA . ASP B 1 230 ? 2.826 -10.781 6.031 1 88.62 230 ASP B CA 1
ATOM 3610 C C . ASP B 1 230 ? 4.125 -10.008 6.234 1 88.62 230 ASP B C 1
ATOM 3612 O O . ASP B 1 230 ? 4.102 -8.797 6.457 1 88.62 230 ASP B O 1
ATOM 3616 N N . GLN B 1 231 ? 5.164 -10.742 6.141 1 95.25 231 GLN B N 1
ATOM 3617 C CA . GLN B 1 231 ? 6.461 -10.086 6.297 1 95.25 231 GLN B CA 1
ATOM 3618 C C . GLN B 1 231 ? 6.711 -9.094 5.168 1 95.25 231 GLN B C 1
ATOM 3620 O O . GLN B 1 231 ? 7.215 -7.992 5.406 1 95.25 231 GLN B O 1
ATOM 3625 N N . VAL B 1 232 ? 6.344 -9.461 4.016 1 95.25 232 VAL B N 1
ATOM 3626 C CA . VAL B 1 232 ? 6.527 -8.578 2.863 1 95.25 232 VAL B CA 1
ATOM 3627 C C . VAL B 1 232 ? 5.645 -7.344 3.01 1 95.25 232 VAL B C 1
ATOM 3629 O O . VAL B 1 232 ? 6.09 -6.223 2.752 1 95.25 232 VAL B O 1
ATOM 3632 N N . SER B 1 233 ? 4.422 -7.547 3.52 1 89.94 233 SER B N 1
ATOM 3633 C CA . SER B 1 233 ? 3.518 -6.426 3.744 1 89.94 233 SER B CA 1
ATOM 3634 C C . SER B 1 233 ? 4.051 -5.492 4.824 1 89.94 233 SER B C 1
ATOM 3636 O O . SER B 1 233 ? 3.957 -4.27 4.695 1 89.94 233 SER B O 1
ATOM 3638 N N . GLN B 1 234 ? 4.602 -6.086 5.809 1 93.44 234 GLN B N 1
ATOM 3639 C CA . GLN B 1 234 ? 5.184 -5.293 6.887 1 93.44 234 GLN B CA 1
ATOM 3640 C C . GLN B 1 234 ? 6.371 -4.473 6.391 1 93.44 234 GLN B C 1
ATOM 3642 O O . GLN B 1 234 ? 6.512 -3.299 6.734 1 93.44 234 GLN B O 1
ATOM 3647 N N . ALA B 1 235 ? 7.172 -5.117 5.598 1 97.12 235 ALA B N 1
ATOM 3648 C CA . ALA B 1 235 ? 8.312 -4.41 5.023 1 97.12 235 ALA B CA 1
ATOM 3649 C C . ALA B 1 235 ? 7.855 -3.23 4.172 1 97.12 235 ALA B C 1
ATOM 3651 O O . ALA B 1 235 ? 8.414 -2.135 4.266 1 97.12 235 ALA B O 1
ATOM 3652 N N . GLN B 1 236 ? 6.871 -3.449 3.42 1 92.88 236 GLN B N 1
ATOM 3653 C CA . GLN B 1 236 ? 6.312 -2.395 2.58 1 92.88 236 GLN B CA 1
ATOM 3654 C C . GLN B 1 236 ? 5.781 -1.24 3.424 1 92.88 236 GLN B C 1
ATOM 3656 O O . GLN B 1 236 ? 6.004 -0.073 3.1 1 92.88 236 GLN B O 1
ATOM 3661 N N . ALA B 1 237 ? 5.09 -1.549 4.473 1 87.31 237 ALA B N 1
ATOM 3662 C CA . ALA B 1 237 ? 4.543 -0.522 5.355 1 87.31 237 ALA B CA 1
ATOM 3663 C C . ALA B 1 237 ? 5.656 0.3 5.996 1 87.31 237 ALA B C 1
ATOM 3665 O O . ALA B 1 237 ? 5.559 1.527 6.078 1 87.31 237 ALA B O 1
ATOM 3666 N N . LEU B 1 238 ? 6.648 -0.394 6.422 1 91.88 238 LEU B N 1
ATOM 3667 C CA . LEU B 1 238 ? 7.777 0.292 7.043 1 91.88 238 LEU B CA 1
ATOM 3668 C C . LEU B 1 238 ? 8.484 1.199 6.043 1 91.88 238 LEU B C 1
ATOM 3670 O O . LEU B 1 238 ? 8.875 2.318 6.379 1 91.88 238 LEU B O 1
ATOM 3674 N N . LEU B 1 239 ? 8.625 0.732 4.832 1 92.44 239 LEU B N 1
ATOM 3675 C CA . LEU B 1 239 ? 9.266 1.531 3.795 1 92.44 239 LEU B CA 1
ATOM 3676 C C . LEU B 1 239 ? 8.438 2.768 3.469 1 92.44 239 LEU B C 1
ATOM 3678 O O . LEU B 1 239 ? 8.984 3.861 3.303 1 92.44 239 LEU B O 1
ATOM 3682 N N . ASN B 1 240 ? 7.129 2.604 3.455 1 84.88 240 ASN B N 1
ATOM 3683 C CA . ASN B 1 240 ? 6.238 3.734 3.209 1 84.88 240 ASN B CA 1
ATOM 3684 C C . ASN B 1 240 ? 6.328 4.77 4.328 1 84.88 240 ASN B C 1
ATOM 3686 O O . ASN B 1 240 ? 6.219 5.973 4.074 1 84.88 240 ASN B O 1
ATOM 3690 N N . GLY B 1 241 ? 6.457 4.328 5.457 1 83.31 241 GLY B N 1
ATOM 3691 C CA . GLY B 1 241 ? 6.605 5.234 6.586 1 83.31 241 GLY B CA 1
ATOM 3692 C C . GLY B 1 241 ? 7.887 6.047 6.531 1 83.31 241 GLY B C 1
ATOM 3693 O O . GLY B 1 241 ? 7.938 7.176 7.027 1 83.31 241 GLY B O 1
ATOM 3694 N N . LEU B 1 242 ? 8.906 5.379 5.996 1 84 242 LEU B N 1
ATOM 3695 C CA . LEU B 1 242 ? 10.188 6.066 5.863 1 84 242 LEU B CA 1
ATOM 3696 C C . LEU B 1 242 ? 10.117 7.141 4.785 1 84 242 LEU B C 1
ATOM 3698 O O . LEU B 1 242 ? 10.719 8.211 4.926 1 84 242 LEU B O 1
ATOM 3702 N N . ALA B 1 243 ? 9.516 6.918 3.648 1 72.69 243 ALA B N 1
ATOM 3703 C CA . ALA B 1 243 ? 9.461 7.855 2.527 1 72.69 243 ALA B CA 1
ATOM 3704 C C . ALA B 1 243 ? 8.586 9.062 2.859 1 72.69 243 ALA B C 1
ATOM 3706 O O . ALA B 1 243 ? 8.758 10.133 2.279 1 72.69 243 ALA B O 1
ATOM 3707 N N . GLY B 1 244 ? 7.969 9.055 4.07 1 59.28 244 GLY B N 1
ATOM 3708 C CA . GLY B 1 244 ? 7.094 10.156 4.434 1 59.28 244 GLY B CA 1
ATOM 3709 C C . GLY B 1 244 ? 5.887 10.281 3.52 1 59.28 244 GLY B C 1
ATOM 3710 O O . GLY B 1 244 ? 5.781 9.57 2.521 1 59.28 244 GLY B O 1
ATOM 3711 N N . PRO B 1 245 ? 4.832 11.062 3.891 1 50.12 245 PRO B N 1
ATOM 3712 C CA . PRO B 1 245 ? 3.643 11.242 3.053 1 50.12 245 PRO B CA 1
ATOM 3713 C C . PRO B 1 245 ? 3.984 11.695 1.637 1 50.12 245 PRO B C 1
ATOM 3715 O O . PRO B 1 245 ? 4.957 12.43 1.437 1 50.12 245 PRO B O 1
ATOM 3718 N N . ALA B 1 246 ? 3.855 10.836 0.649 1 42 246 ALA B N 1
ATOM 3719 C CA . ALA B 1 246 ? 4.105 11.188 -0.746 1 42 246 ALA B CA 1
ATOM 3720 C C . ALA B 1 246 ? 3.676 12.625 -1.031 1 42 246 ALA B C 1
ATOM 3722 O O . ALA B 1 246 ? 2.561 13.023 -0.692 1 42 246 ALA B O 1
ATOM 3723 N N . ARG B 1 247 ? 4.445 13.617 -1.132 1 40.22 247 ARG B N 1
ATOM 3724 C CA . ARG B 1 247 ? 4.027 14.883 -1.728 1 40.22 247 ARG B CA 1
ATOM 3725 C C . ARG B 1 247 ? 3.207 14.648 -2.99 1 40.22 247 ARG B C 1
ATOM 3727 O O . ARG B 1 247 ? 3.67 13.992 -3.928 1 40.22 247 ARG B O 1
ATOM 3734 N N . GLN B 1 248 ? 1.88 14.422 -2.949 1 31.2 248 GLN B N 1
ATOM 3735 C CA . GLN B 1 248 ? 1.126 14.508 -4.195 1 31.2 248 GLN B CA 1
ATOM 3736 C C . GLN B 1 248 ? 1.651 15.641 -5.078 1 31.2 248 GLN B C 1
ATOM 3738 O O . GLN B 1 248 ? 1.881 16.75 -4.598 1 31.2 248 GLN B O 1
ATOM 3743 N N . ALA B 1 249 ? 2.592 15.375 -6.055 1 28.92 249 ALA B N 1
ATOM 3744 C CA . ALA B 1 249 ? 2.836 16.453 -7.016 1 28.92 249 ALA B CA 1
ATOM 3745 C C . ALA B 1 249 ? 1.572 17.266 -7.254 1 28.92 249 ALA B C 1
ATOM 3747 O O . ALA B 1 249 ? 0.485 16.703 -7.418 1 28.92 249 ALA B O 1
ATOM 3748 N N . PRO B 1 250 ? 1.693 18.594 -7.121 1 31.58 250 PRO B N 1
ATOM 3749 C CA . PRO B 1 250 ? 0.528 19.359 -7.578 1 31.58 250 PRO B CA 1
ATOM 3750 C C . PRO B 1 250 ? 0.005 18.875 -8.93 1 31.58 250 PRO B C 1
ATOM 3752 O O . PRO B 1 250 ? 0.76 18.312 -9.727 1 31.58 250 PRO B O 1
#

Sequence (500 aa):
MPAMRSGAAWVLEGRFMRFGWGLPALAVVLALAGCVNREPEERAAFIAYLEQVAAPQAGVVAAPPDPPTRKALGDYEAQYEPMEAAHAAVREALAAQQAALQALRLHSVDEIVARQDGWDRLAERLAAARTGLEQARAAADAARAGMEQPPDLRNAYARAYEHSVTAPAQALARISGLLEPAVEDARRVAGFVARHRDQVDTDGPLTQVRDPSVRSELNVLLQALNGRSDQVSQAQALLNGLAGPARQAPMPAMRSGAAWVLEGRFMRFGWGLPALAVVLALAGCVNREPEERAAFIAYLEQVAAPQAGVVAAPPDPPTRKALGDYEAQYEPMEAAHAAVREALAAQQAALQALRLHSVDEIVARQDGWDRLAERLAAARTGLEQARAAADAARAGMEQPPDLRNAYARAYEHSVTAPAQALARISGLLEPAVEDARRVAGFVARHRDQVDTDGPLTQVRDPSVRSELNVLLQALNGRSDQVSQAQALLNGLAGPARQAP

Solvent-accessible surface area (backbone atoms only — not comparable to full-atom values): 27925 Å² total; per-residue (Å²): 134,86,85,83,74,84,81,78,81,79,77,76,76,76,76,76,74,78,74,74,78,72,69,75,77,72,73,72,71,72,73,73,74,59,85,69,74,54,56,65,60,20,48,53,42,40,39,53,50,29,49,48,44,41,33,79,87,35,43,49,54,55,75,79,76,51,71,71,54,48,61,47,19,50,81,53,42,68,72,44,46,43,57,52,53,26,33,53,27,51,51,46,34,50,52,39,53,50,50,48,57,58,66,66,70,64,72,30,69,39,60,49,46,71,43,55,70,50,42,59,54,49,54,49,46,44,52,48,26,52,53,44,32,53,50,30,46,51,52,27,53,55,53,57,71,71,59,86,63,59,72,72,50,44,52,32,48,50,48,20,41,43,52,37,40,54,52,48,53,53,52,51,51,53,33,46,68,35,44,52,62,39,51,50,34,46,39,51,44,32,52,52,47,64,76,36,52,90,41,46,48,64,54,59,75,39,42,38,54,76,41,69,69,59,39,53,53,50,43,54,42,50,48,55,35,60,66,32,51,62,38,46,51,49,33,50,53,52,52,50,62,49,52,38,81,73,74,72,75,130,138,83,88,75,80,87,80,83,77,79,79,78,79,77,80,78,75,79,75,79,77,75,69,76,78,72,74,73,73,72,72,73,73,59,85,69,74,55,56,66,59,20,48,52,44,40,38,53,50,28,50,49,44,43,32,80,86,35,42,48,54,55,74,78,76,50,71,73,55,49,62,46,18,50,80,51,44,70,71,43,45,43,58,52,53,25,34,52,27,50,52,47,32,50,52,40,50,50,50,47,57,58,66,66,70,66,73,30,70,40,60,48,48,72,42,54,69,50,42,57,53,49,52,49,44,43,52,49,25,54,53,44,31,54,51,32,45,51,53,27,52,55,52,57,71,71,59,87,63,59,71,71,50,44,52,33,49,50,47,19,42,42,50,37,41,54,51,49,51,54,52,51,52,54,35,46,68,36,43,52,62,39,50,49,34,47,38,50,44,30,51,52,47,65,76,36,52,92,41,48,48,64,55,60,76,38,41,37,54,76,44,70,68,58,38,54,54,50,43,54,42,50,49,54,37,58,66,31,52,64,38,47,50,49,32,50,52,52,51,50,61,48,52,40,83,73,74,73,73,129

Nearest PDB structures (foldseek):
  7x8v-assembly5_E  TM=2.260E-01  e=5.743E-01  Oryza sativa Japonica Group
  6xf1-assembly1_A  TM=3.637E-01  e=7.965E+00  Homo sapiens
  2wcd-assembly1_A  TM=1.671E-01  e=2.807E+00  Escherichia coli K-12
  7x8v-assembly5_E  TM=2.259E-01  e=7.002E-01  Oryza sativa Japonica Group
  6xf1-assembly1_A  TM=3.695E-01  e=6.950E+00  Homo sapiens

Radius of gyration: 44.22 Å; Cα contacts (8 Å, |Δi|>4): 440; chains: 2; bounding box: 153×142×137 Å

InterPro domains:
  IPR021413 Protein of unknown function DUF3053 [PF11254] (24-239)

Secondary structure (DSSP, 8-state):
--------------------------------------HHHHHHHHHHHHHHHTSGGG-SSPPPPPHHHHHHHGGGHHHHHHHHHHHHHHHHHHHHHHHHHHHT----HHHHHHTTTHHHHHHHHHHHHHHHHHHHHHHHHHHHHT----HHHHHHHHHHHIIIIIHHHHHHHHHHHHHHHHHHHHHHHHHHHHHTTTTEEEETTEEEESSHHHHHHHHHHHHHHHTTHHHHHHHHHHHHHHH-S-----/--------------------------------------HHHHHHHHHHHHHHHTSGGG-SSPPPPPHHHHHHHGGGHHHHHHHHHHHHHHHHHHHHHHHHHHHT----HHHHHHTTTHHHHHHHHHHHHHHHHHHHHHHHHHHHHT----HHHHHHHHHHHIIIIIHHHHHHHHHHHHHHHHHHHHHHHHHHHHHTTTTEEEETTEEEESSHHHHHHHHHHHHHHHTTHHHHHHHHHHHHHHH-S-----

Organism: Bordetella pertussis (strain Tohama I / ATCC BAA-589 / NCTC 13251) (NCBI:txid257313)